Protein AF-0000000085001254 (afdb_homodimer)

pLDDT: mean 94.45, std 10.86, range [23.61, 98.94]

Secondary structure (DSSP, 8-state):
-HHHHHHHHHHSEEEETTSS-HHHHHHHHHHHHHHHHHHHHTT--S--TTT-SSTTEEEE--HHHH-HHHHHHTT-HHHHHHHHHHH-S--EEEEEEEEEE-TT----B-EETTTTTSPSP--S--EEEEEEE-S-B-TTBT--EE-TTGGG--SGGGS-TTHHHH-EE--B-TT-EEEEETT-EEEPPPB--SS--EEEEEEEEE-TTBPPSB-HHHHS-HHHHHHS-HHHHHHTT-SSB-S---S---BHHHHSTTT---S----/-HHHHHHHHHHSEEEETTSS-HHHHHHHHHHHHHHHHHHHHTT--S--TTT-SSTTEEEE--HHHH-HHHHHHTT-HHHHHHHHHHH-S--EEEEEEEEEE-TT----B-EETTTTTSPSP--S--EEEEEEE-S-B-TTBT--EE-TTGGG--SGGGS-TTHHHH-EE--B-TT-EEEEETT-EEEPPPB--SS--EEEEEEEEE-TTBPPSB-HHHHS-HHHHHHS-HHHHHHTT-SSB-S---S---BHHHHSTTT---S----

Nearest PDB structures (foldseek):
  5ybo-assembly1_A  TM=8.445E-01  e=1.678E-18  Penicillium brasilianum
  7cl2-assembly3_F  TM=7.890E-01  e=5.672E-15  Streptomyces kanamyceticus
  7cl2-assembly2_D-2  TM=7.858E-01  e=6.047E-15  Streptomyces kanamyceticus
  6s0r-assembly2_B  TM=7.218E-01  e=1.388E-15  Streptomyces kanamyceticus
  7cl5-assembly2_D-2  TM=7.283E-01  e=3.189E-15  Streptomyces kanamyceticus

Sequence (534 aa):
MEGAKAHLREHGWVKIPSILTKDEAAHALGRLWEAKKTSEASGEETFQPILDPNPSNVRVFYLPELDEYFRDMLTHPTAIELTKSLLGEKFLVSNFSANIARPGSESMALHSDQSIVLPEPWLDVWAVNVIWCLTKVTKENGATLYIPGSNKWTRWQDIPENAPELLVPFEADAGDIIVLDGRLWHTSGSNTTKNEDRAILFAYYSAPYMRPLVNWTAKLPSKLQQTLSPELKELFGLGHIGYVVKGDLTYMAAKYPGKFNGGPASTMEGAKAHLREHGWVKIPSILTKDEAAHALGRLWEAKKTSEASGEETFQPILDPNPSNVRVFYLPELDEYFRDMLTHPTAIELTKSLLGEKFLVSNFSANIARPGSESMALHSDQSIVLPEPWLDVWAVNVIWCLTKVTKENGATLYIPGSNKWTRWQDIPENAPELLVPFEADAGDIIVLDGRLWHTSGSNTTKNEDRAILFAYYSAPYMRPLVNWTAKLPSKLQQTLSPELKELFGLGHIGYVVKGDLTYMAAKYPGKFNGGPAST

InterPro domains:
  IPR008775 Phytanoyl-CoA dioxygenase-like [PF05721] (9-195)
  IPR051961 Fungal Secondary Metabolite Dioxygenase [PTHR37563] (6-219)

Solvent-accessible surface area (backbone atoms only — not comparable to full-atom values): 26829 Å² total; per-residue (Å²): 108,68,66,51,52,51,41,25,70,74,53,21,36,41,77,46,76,60,75,30,50,62,68,53,13,48,51,50,45,54,52,47,56,52,36,41,52,53,41,45,73,73,70,48,72,38,58,50,74,77,59,30,77,45,77,37,30,39,37,40,71,57,36,61,72,64,35,68,70,54,46,54,58,72,65,33,65,70,63,44,52,56,44,33,73,64,48,42,93,53,48,28,51,18,45,39,32,35,45,33,25,24,45,67,12,48,34,22,26,62,42,24,71,37,52,30,44,42,72,72,69,50,88,68,65,49,30,34,34,40,32,40,26,38,26,58,29,34,63,52,28,23,13,45,26,29,34,86,60,32,41,71,42,35,45,79,84,62,60,57,93,63,48,65,74,51,51,42,60,53,64,46,49,37,10,18,33,39,38,33,38,13,44,30,33,29,28,49,27,26,7,75,37,88,83,44,64,21,39,34,32,40,40,29,32,26,27,49,45,42,36,37,45,36,31,43,58,56,62,40,54,69,72,57,61,71,70,48,51,72,67,53,38,55,27,42,56,49,52,39,66,41,48,47,89,46,78,70,60,51,31,36,59,74,70,34,64,90,57,43,61,83,58,80,75,81,125,107,67,66,50,50,51,42,26,71,74,52,21,37,39,74,46,75,60,74,32,50,61,66,52,13,48,50,50,45,56,50,48,57,52,36,41,52,53,41,46,74,73,69,49,74,38,57,51,72,77,58,31,76,46,76,37,31,38,36,41,72,56,36,60,72,64,35,68,72,53,44,54,59,72,65,34,65,68,64,45,51,55,44,31,74,64,48,42,94,52,50,29,51,17,45,38,31,34,45,31,26,25,46,67,12,48,33,23,26,62,40,22,72,37,52,31,43,43,73,71,69,50,87,68,64,50,31,33,35,40,33,41,26,37,26,59,29,32,63,53,28,24,14,45,25,29,35,86,61,33,42,73,42,33,45,78,85,62,61,58,92,62,48,65,75,51,50,42,60,54,64,46,49,37,10,18,34,39,39,32,39,14,43,30,33,29,26,50,27,27,7,74,37,87,82,43,63,20,39,34,34,40,40,29,33,28,27,51,44,42,37,36,45,36,31,42,59,57,63,40,53,68,73,57,61,71,70,49,52,73,68,54,38,53,27,43,56,48,54,38,66,41,47,50,88,45,76,72,59,53,32,35,58,73,70,32,65,90,58,44,59,83,60,80,75,83,125

Foldseek 3Di:
DVVQLVCCVQWQKGKDAQLDPLVRLQVVVVLVVVLLVVCVVVPHAQDDVLFWVDPQKGKRWDVVQRDVVQLVVLVSPVLQVSVCSFQNDAWAFQTKMKIKRHAFTAKGDWDFLQVVQHPFQPCGQFKKKKKAWSAWADLQAKFKWWATPQLRRRHPVSQDPCNVVRIDGDGGHHNMMMMGRRRTIIMIHHHNDDGDMTMMMIGMMGHQVGRGNDQCLVVHDPVSLVPDDPVNCSRNVNDPDGDDDDDDPDDPCRVPPPPPPVDPPPD/DVVQLVCCVQWQKGKDAQLDPLVRLQVVVVLVVVLLVVCVVVPHAQDDVLFWVDPQKGKRWDVVQRDVVQLVVLVSPVLQVSVCSFQNDAWAFQTKMKIKRHAFTAKGDWDFQQVVQDPFQPCGFFKKKKKAWSAWADLQAKFKWWATPQLRRRHPVSQDPVNVVRIDGDGGHHNMMMMGGRRTIIMIHHHNDDGDMTMMMIGMMGHQPGRGNDQCLVVHDPVSLVPDDPVNCSRNVNDPDGDDDDDDPDDPCRVPPPPPPVDPDDD

Structure (mmCIF, N/CA/C/O backbone):
data_AF-0000000085001254-model_v1
#
loop_
_entity.id
_entity.type
_entity.pdbx_description
1 polymer 'Phytanoyl-CoA dioxygenase family protein'
#
loop_
_atom_site.group_PDB
_atom_site.id
_atom_site.type_symbol
_atom_site.label_atom_id
_atom_site.label_alt_id
_atom_site.label_comp_id
_atom_site.label_asym_id
_atom_site.label_entity_id
_atom_site.label_seq_id
_atom_site.pdbx_PDB_ins_code
_atom_site.Cartn_x
_atom_site.Cartn_y
_atom_site.Cartn_z
_atom_site.occupancy
_atom_site.B_iso_or_equiv
_atom_site.auth_seq_id
_atom_site.auth_comp_id
_atom_site.auth_asym_id
_atom_site.auth_atom_id
_atom_site.pdbx_PDB_model_num
ATOM 1 N N . MET A 1 1 ? 1.257 28.641 -10.977 1 94.5 1 MET A N 1
ATOM 2 C CA . MET A 1 1 ? 1.181 27.219 -10.641 1 94.5 1 MET A CA 1
ATOM 3 C C . MET A 1 1 ? 2.494 26.516 -10.961 1 94.5 1 MET A C 1
ATOM 5 O O . MET A 1 1 ? 2.986 25.719 -10.164 1 94.5 1 MET A O 1
ATOM 9 N N . GLU A 1 2 ? 3.17 26.812 -12.016 1 96.5 2 GLU A N 1
ATOM 10 C CA . GLU A 1 2 ? 4.434 26.172 -12.367 1 96.5 2 GLU A CA 1
ATOM 11 C C . GLU A 1 2 ? 5.52 26.516 -11.352 1 96.5 2 GLU A C 1
ATOM 13 O O . GLU A 1 2 ? 6.324 25.656 -10.984 1 96.5 2 GLU A O 1
ATOM 18 N N . GLY A 1 3 ? 5.559 27.734 -10.906 1 97.88 3 GLY A N 1
ATOM 19 C CA . GLY A 1 3 ? 6.484 28.125 -9.859 1 97.88 3 GLY A CA 1
ATOM 20 C C . GLY A 1 3 ? 6.242 27.391 -8.547 1 97.88 3 GLY A C 1
ATOM 21 O O . GLY A 1 3 ? 7.191 26.969 -7.883 1 97.88 3 GLY A O 1
ATOM 22 N N . ALA A 1 4 ? 4.996 27.25 -8.203 1 98.38 4 ALA A N 1
ATOM 23 C CA . ALA A 1 4 ? 4.613 26.516 -6.996 1 98.38 4 ALA A CA 1
ATOM 24 C C . ALA A 1 4 ? 5.062 25.062 -7.078 1 98.38 4 ALA A C 1
ATOM 26 O O . ALA A 1 4 ? 5.633 24.531 -6.121 1 98.38 4 ALA A O 1
ATOM 27 N N . LYS A 1 5 ? 4.832 24.453 -8.227 1 98.62 5 LYS A N 1
ATOM 28 C CA . LYS A 1 5 ? 5.242 23.062 -8.43 1 98.62 5 LYS A CA 1
ATOM 29 C C . LYS A 1 5 ? 6.758 22.922 -8.336 1 98.62 5 LYS A C 1
ATOM 31 O O . LYS A 1 5 ? 7.258 21.953 -7.746 1 98.62 5 LYS A O 1
ATOM 36 N N . ALA A 1 6 ? 7.465 23.828 -8.914 1 98.5 6 ALA A N 1
ATOM 37 C CA . ALA A 1 6 ? 8.922 23.797 -8.875 1 98.5 6 ALA A CA 1
ATOM 38 C C . ALA A 1 6 ? 9.438 23.938 -7.441 1 98.5 6 ALA A C 1
ATOM 40 O O . ALA A 1 6 ? 10.367 23.219 -7.039 1 98.5 6 ALA A O 1
ATOM 41 N N . HIS A 1 7 ? 8.836 24.891 -6.691 1 98.69 7 HIS A N 1
ATOM 42 C CA . HIS A 1 7 ? 9.211 25.062 -5.293 1 98.69 7 HIS A CA 1
ATOM 43 C C . HIS A 1 7 ? 8.938 23.797 -4.488 1 98.69 7 HIS A C 1
ATOM 45 O O . HIS A 1 7 ? 9.773 23.391 -3.678 1 98.69 7 HIS A O 1
ATOM 51 N N . LEU A 1 8 ? 7.812 23.219 -4.699 1 98.81 8 LEU A N 1
ATOM 52 C CA . LEU A 1 8 ? 7.414 21.984 -4.031 1 98.81 8 LEU A CA 1
ATOM 53 C C . LEU A 1 8 ? 8.414 20.859 -4.32 1 98.81 8 LEU A C 1
ATOM 55 O O . LEU A 1 8 ? 8.852 20.172 -3.402 1 98.81 8 LEU A O 1
ATOM 59 N N . ARG A 1 9 ? 8.812 20.703 -5.523 1 98.12 9 ARG A N 1
ATOM 60 C CA . ARG A 1 9 ? 9.758 19.672 -5.914 1 98.12 9 ARG A CA 1
ATOM 61 C C . ARG A 1 9 ? 11.125 19.906 -5.289 1 98.12 9 ARG A C 1
ATOM 63 O O . ARG A 1 9 ? 11.773 18.969 -4.812 1 98.12 9 ARG A O 1
ATOM 70 N N . GLU A 1 10 ? 11.531 21.125 -5.258 1 98.31 10 GLU A N 1
ATOM 71 C CA . GLU A 1 10 ? 12.875 21.469 -4.812 1 98.31 10 GLU A CA 1
ATOM 72 C C . GLU A 1 10 ? 12.977 21.453 -3.289 1 98.31 10 GLU A C 1
ATOM 74 O O . GLU A 1 10 ? 13.938 20.922 -2.729 1 98.31 10 GLU A O 1
ATOM 79 N N . HIS A 1 11 ? 11.961 21.969 -2.596 1 98.62 11 HIS A N 1
ATOM 80 C CA . HIS A 1 11 ? 12.094 22.234 -1.169 1 98.62 11 HIS A CA 1
ATOM 81 C C . HIS A 1 11 ? 11.234 21.281 -0.34 1 98.62 11 HIS A C 1
ATOM 83 O O . HIS A 1 11 ? 11.344 21.266 0.888 1 98.62 11 HIS A O 1
ATOM 89 N N . GLY A 1 12 ? 10.352 20.562 -0.997 1 98.81 12 GLY A N 1
ATOM 90 C CA . GLY A 1 12 ? 9.516 19.594 -0.305 1 98.81 12 GLY A CA 1
ATOM 91 C C . GLY A 1 12 ? 8.242 20.188 0.248 1 98.81 12 GLY A C 1
ATOM 92 O O . GLY A 1 12 ? 7.504 19.531 0.984 1 98.81 12 GLY A O 1
ATOM 93 N N . TRP A 1 13 ? 7.988 21.5 -0.03 1 98.88 13 TRP A N 1
ATOM 94 C CA . TRP A 1 13 ? 6.758 22.141 0.419 1 98.88 13 TRP A CA 1
ATOM 95 C C . TRP A 1 13 ? 6.457 23.391 -0.412 1 98.88 13 TRP A C 1
ATOM 97 O O . TRP A 1 13 ? 7.336 23.906 -1.1 1 98.88 13 TRP A O 1
ATOM 107 N N . VAL A 1 14 ? 5.152 23.781 -0.385 1 98.88 14 VAL A N 1
ATOM 108 C CA . VAL A 1 14 ? 4.742 25.047 -0.978 1 98.88 14 VAL A CA 1
ATOM 109 C C . VAL A 1 14 ? 3.496 25.578 -0.269 1 98.88 14 VAL A C 1
ATOM 111 O O . VAL A 1 14 ? 2.639 24.797 0.15 1 98.88 14 VAL A O 1
ATOM 114 N N . LYS A 1 15 ? 3.418 26.844 -0.069 1 98.81 15 LYS A N 1
ATOM 115 C CA . LYS A 1 15 ? 2.23 27.516 0.46 1 98.81 15 LYS A CA 1
ATOM 116 C C . LYS A 1 15 ? 1.461 28.234 -0.646 1 98.81 15 LYS A C 1
ATOM 118 O O . LYS A 1 15 ? 2.053 28.938 -1.46 1 98.81 15 LYS A O 1
ATOM 123 N N . ILE A 1 16 ? 0.226 27.953 -0.733 1 98.75 16 ILE A N 1
ATOM 124 C CA . ILE A 1 16 ? -0.673 28.672 -1.63 1 98.75 16 ILE A CA 1
ATOM 125 C C . ILE A 1 16 ? -1.641 29.531 -0.815 1 98.75 16 ILE A C 1
ATOM 127 O O . ILE A 1 16 ? -2.465 29 -0.064 1 98.75 16 ILE A O 1
ATOM 131 N N . PRO A 1 17 ? -1.594 30.844 -0.957 1 98.06 17 PRO A N 1
ATOM 132 C CA . PRO A 1 17 ? -2.434 31.719 -0.126 1 98.06 17 PRO A CA 1
ATOM 133 C C . PRO A 1 17 ? -3.881 31.781 -0.61 1 98.06 17 PRO A C 1
ATOM 135 O O . PRO A 1 17 ? -4.141 31.641 -1.809 1 98.06 17 PRO A O 1
ATOM 138 N N . SER A 1 18 ? -4.785 31.906 0.333 1 97.69 18 SER A N 1
ATOM 139 C CA . SER A 1 18 ? -6.168 32.344 0.136 1 97.69 18 SER A CA 1
ATOM 140 C C . SER A 1 18 ? -6.906 31.406 -0.814 1 97.69 18 SER A C 1
ATOM 142 O O . SER A 1 18 ? -7.633 31.859 -1.702 1 97.69 18 SER A O 1
ATOM 144 N N . ILE A 1 19 ? -6.617 30.125 -0.684 1 97.81 19 ILE A N 1
ATOM 145 C CA . ILE A 1 19 ? -7.402 29.125 -1.411 1 97.81 19 ILE A CA 1
ATOM 146 C C . ILE A 1 19 ? -8.852 29.156 -0.919 1 97.81 19 ILE A C 1
ATOM 148 O O . ILE A 1 19 ? -9.781 29 -1.709 1 97.81 19 ILE A O 1
ATOM 152 N N . LEU A 1 20 ? -9.023 29.25 0.381 1 98 20 LEU A N 1
ATOM 153 C CA . LEU A 1 20 ? -10.297 29.594 0.996 1 98 20 LEU A CA 1
ATOM 154 C C . LEU A 1 20 ? -10.328 31.078 1.393 1 98 20 LEU A C 1
ATOM 156 O O . LEU A 1 20 ? -9.32 31.625 1.831 1 98 20 LEU A O 1
ATOM 160 N N . THR A 1 21 ? -11.508 31.656 1.229 1 98 21 THR A N 1
ATOM 161 C CA . THR A 1 21 ? -11.672 32.969 1.846 1 98 21 THR A CA 1
ATOM 162 C C . THR A 1 21 ? -11.695 32.844 3.367 1 98 21 THR A C 1
ATOM 164 O O . THR A 1 21 ? -11.852 31.75 3.91 1 98 21 THR A O 1
ATOM 167 N N . LYS A 1 22 ? -11.562 34.031 3.996 1 97.38 22 LYS A N 1
ATOM 168 C CA . LYS A 1 22 ? -11.633 34.031 5.453 1 97.38 22 LYS A CA 1
ATOM 169 C C . LYS A 1 22 ? -12.984 33.5 5.938 1 97.38 22 LYS A C 1
ATOM 171 O O . LYS A 1 22 ? -13.055 32.781 6.93 1 97.38 22 LYS A O 1
ATOM 176 N N . ASP A 1 23 ? -14.008 33.844 5.234 1 98.19 23 ASP A N 1
ATOM 177 C CA . ASP A 1 23 ? -15.344 33.375 5.59 1 98.19 23 ASP A CA 1
ATOM 178 C C . ASP A 1 23 ? -15.469 31.875 5.395 1 98.19 23 ASP A C 1
ATOM 180 O O . ASP A 1 23 ? -16.062 31.172 6.227 1 98.19 23 ASP A O 1
ATOM 184 N N . GLU A 1 24 ? -14.93 31.391 4.324 1 98.31 24 GLU A N 1
ATOM 185 C CA . GLU A 1 24 ? -14.961 29.953 4.059 1 98.31 24 GLU A CA 1
ATOM 186 C C . GLU A 1 24 ? -14.156 29.188 5.105 1 98.31 24 GLU A C 1
ATOM 188 O O . GLU A 1 24 ? -14.562 28.109 5.527 1 98.31 24 GLU A O 1
ATOM 193 N N . ALA A 1 25 ? -13.031 29.734 5.492 1 98.75 25 ALA A N 1
ATOM 194 C CA . ALA A 1 25 ? -12.227 29.109 6.539 1 98.75 25 ALA A CA 1
ATOM 195 C C . ALA A 1 25 ? -12.984 29.047 7.859 1 98.75 25 ALA A C 1
ATOM 197 O O . ALA A 1 25 ? -12.992 28.031 8.547 1 98.75 25 ALA A O 1
ATOM 198 N N . ALA A 1 26 ? -13.633 30.141 8.172 1 98.62 26 ALA A N 1
ATOM 199 C CA . ALA A 1 26 ? -14.438 30.188 9.398 1 98.62 26 ALA A CA 1
ATOM 200 C C . ALA A 1 26 ? -15.586 29.188 9.336 1 98.62 26 ALA A C 1
ATOM 202 O O . ALA A 1 26 ? -15.898 28.531 10.336 1 98.62 26 ALA A O 1
ATOM 203 N N . HIS A 1 27 ? -16.172 29.109 8.195 1 98.69 27 HIS A N 1
ATOM 204 C CA . HIS A 1 27 ? -17.25 28.141 8 1 98.69 27 HIS A CA 1
ATOM 205 C C . HIS A 1 27 ? -16.75 26.719 8.18 1 98.69 27 HIS A C 1
ATOM 207 O O . HIS A 1 27 ? -17.391 25.922 8.875 1 98.69 27 HIS A O 1
ATOM 213 N N . ALA A 1 28 ? -15.641 26.391 7.602 1 98.81 28 ALA A N 1
ATOM 214 C CA . ALA A 1 28 ? -15.031 25.078 7.738 1 98.81 28 ALA A CA 1
ATOM 215 C C . ALA A 1 28 ? -14.719 24.766 9.203 1 98.81 28 ALA A C 1
ATOM 217 O O . ALA A 1 28 ? -14.906 23.641 9.656 1 98.81 28 ALA A O 1
ATOM 218 N N . LEU A 1 29 ? -14.234 25.797 9.883 1 98.88 29 LEU A N 1
ATOM 219 C CA . LEU A 1 29 ? -13.93 25.625 11.297 1 98.88 29 LEU A CA 1
ATOM 220 C C . LEU A 1 29 ? -15.195 25.281 12.086 1 98.88 29 LEU A C 1
ATOM 222 O O . LEU A 1 29 ? -15.164 24.406 12.953 1 98.88 29 LEU A O 1
ATOM 226 N N . GLY A 1 30 ? -16.281 25.984 11.805 1 98.75 30 GLY A N 1
ATOM 227 C CA . GLY A 1 30 ? -17.547 25.641 12.43 1 98.75 30 GLY A CA 1
ATOM 228 C C . GLY A 1 30 ? -17.969 24.203 12.156 1 98.75 30 GLY A C 1
ATOM 229 O O . GLY A 1 30 ? -18.375 23.484 13.078 1 98.75 30 GLY A O 1
ATOM 230 N N . ARG A 1 31 ? -17.828 23.75 10.977 1 98.75 31 ARG A N 1
ATOM 231 C CA . ARG A 1 31 ? -18.156 22.391 10.594 1 98.75 31 ARG A CA 1
ATOM 232 C C . ARG A 1 31 ? -17.25 21.391 11.289 1 98.75 31 ARG A C 1
ATOM 234 O O . ARG A 1 31 ? -17.688 20.297 11.656 1 98.75 31 ARG A O 1
ATOM 241 N N . LEU A 1 32 ? -16 21.781 11.469 1 98.81 32 LEU A N 1
ATOM 242 C CA . LEU A 1 32 ? -15.055 20.906 12.156 1 98.81 32 LEU A CA 1
ATOM 243 C C . LEU A 1 32 ? -15.477 20.672 13.602 1 98.81 32 LEU A C 1
ATOM 245 O O . LEU A 1 32 ? -15.43 19.547 14.094 1 98.81 32 LEU A O 1
ATOM 249 N N . TRP A 1 33 ? -15.883 21.719 14.266 1 98.56 33 TRP A N 1
ATOM 250 C CA . TRP A 1 33 ? -16.328 21.562 15.648 1 98.56 33 TRP A CA 1
ATOM 251 C C . TRP A 1 33 ? -17.562 20.672 15.727 1 98.56 33 TRP A C 1
ATOM 253 O O . TRP A 1 33 ? -17.703 19.875 16.656 1 98.56 33 TRP A O 1
ATOM 263 N N . GLU A 1 34 ? -18.453 20.797 14.781 1 98.62 34 GLU A N 1
ATOM 264 C CA . GLU A 1 34 ? -19.609 19.906 14.719 1 98.62 34 GLU A CA 1
ATOM 265 C C . GLU A 1 34 ? -19.172 18.469 14.453 1 98.62 34 GLU A C 1
ATOM 267 O O . GLU A 1 34 ? -19.719 17.531 15.039 1 98.62 34 GLU A O 1
ATOM 272 N N . ALA A 1 35 ? -18.219 18.297 13.57 1 98.56 35 ALA A N 1
ATOM 273 C CA . ALA A 1 35 ? -17.672 16.969 13.273 1 98.56 35 ALA A CA 1
ATOM 274 C C . ALA A 1 35 ? -17.062 16.328 14.516 1 98.56 35 ALA A C 1
ATOM 276 O O . ALA A 1 35 ? -17.219 15.133 14.742 1 98.56 35 ALA A O 1
ATOM 277 N N . LYS A 1 36 ? -16.391 17.172 15.281 1 98.38 36 LYS A N 1
ATOM 278 C CA . LYS A 1 36 ? -15.82 16.672 16.531 1 98.38 36 LYS A CA 1
ATOM 279 C C . LYS A 1 36 ? -16.906 16.094 17.438 1 98.38 36 LYS A C 1
ATOM 281 O O . LYS A 1 36 ? -16.734 15.008 17.984 1 98.38 36 LYS A O 1
ATOM 286 N N . LYS A 1 37 ? -17.969 16.797 17.562 1 98.12 37 LYS A N 1
ATOM 287 C CA . LYS A 1 37 ? -19.062 16.344 18.406 1 98.12 37 LYS A CA 1
ATOM 288 C C . LYS A 1 37 ? -19.625 15.016 17.906 1 98.12 37 LYS A C 1
ATOM 290 O O . LYS A 1 37 ? -19.859 14.094 18.688 1 98.12 37 LYS A O 1
ATOM 295 N N . THR A 1 38 ? -19.781 14.953 16.656 1 97.75 38 THR A N 1
ATOM 296 C CA . THR A 1 38 ? -20.297 13.734 16.047 1 97.75 38 THR A CA 1
ATOM 297 C C . THR A 1 38 ? -19.344 12.57 16.25 1 97.75 38 THR A C 1
ATOM 299 O O . THR A 1 38 ? -19.766 11.461 16.594 1 97.75 38 THR A O 1
ATOM 302 N N . SER A 1 39 ? -18.094 12.82 16.016 1 97.25 39 SER A N 1
ATOM 303 C CA . SER A 1 39 ? -17.047 11.812 16.203 1 97.25 39 SER A CA 1
ATOM 304 C C . SER A 1 39 ? -17.062 11.281 17.641 1 97.25 39 SER A C 1
ATOM 306 O O . SER A 1 39 ? -17.094 10.07 17.844 1 97.25 39 SER A O 1
ATOM 308 N N . GLU A 1 40 ? -17.094 12.164 18.594 1 96.56 40 GLU A N 1
ATOM 309 C CA . GLU A 1 40 ? -17.109 11.781 20 1 96.56 40 GLU A CA 1
ATOM 310 C C . GLU A 1 40 ? -18.375 11.008 20.359 1 96.56 40 GLU A C 1
ATOM 312 O O . GLU A 1 40 ? -18.312 10.047 21.125 1 96.56 40 GLU A O 1
ATOM 317 N N . ALA A 1 41 ? -19.438 11.383 19.781 1 96.81 41 ALA A N 1
ATOM 318 C CA . ALA A 1 41 ? -20.719 10.711 20.031 1 96.81 41 ALA A CA 1
ATOM 319 C C . ALA A 1 41 ? -20.688 9.281 19.516 1 96.81 41 ALA A C 1
ATOM 321 O O . ALA A 1 41 ? -21.375 8.406 20.031 1 96.81 41 ALA A O 1
ATOM 322 N N . SER A 1 42 ? -19.875 9.023 18.531 1 94.5 42 SER A N 1
ATOM 323 C CA . SER A 1 42 ? -19.781 7.691 17.938 1 94.5 42 SER A CA 1
ATOM 324 C C . SER A 1 42 ? -18.75 6.836 18.656 1 94.5 42 SER A C 1
ATOM 326 O O . SER A 1 42 ? -18.5 5.691 18.281 1 94.5 42 SER A O 1
ATOM 328 N N . GLY A 1 43 ? -18.016 7.438 19.641 1 94.19 43 GLY A N 1
ATOM 329 C CA . GLY A 1 43 ? -17.094 6.676 20.469 1 94.19 43 GLY A CA 1
ATOM 330 C C . GLY A 1 43 ? -15.641 6.867 20.078 1 94.19 43 GLY A C 1
ATOM 331 O O . GLY A 1 43 ? -14.758 6.215 20.625 1 94.19 43 GLY A O 1
ATOM 332 N N . GLU A 1 44 ? -15.406 7.734 19.109 1 93.62 44 GLU A N 1
ATOM 333 C CA . GLU A 1 44 ? -14.031 8.016 18.703 1 93.62 44 GLU A CA 1
ATOM 334 C C . GLU A 1 44 ? -13.352 8.961 19.688 1 93.62 44 GLU A C 1
ATOM 336 O O . GLU A 1 44 ? -13.961 9.922 20.156 1 93.62 44 GLU A O 1
ATOM 341 N N . GLU A 1 45 ? -12.109 8.672 19.969 1 92.62 45 GLU A N 1
ATOM 342 C CA . GLU A 1 45 ? -11.344 9.555 20.844 1 92.62 45 GLU A CA 1
ATOM 343 C C . GLU A 1 45 ? -10.695 10.688 20.047 1 92.62 45 GLU A C 1
ATOM 345 O O . GLU A 1 45 ? -10.219 10.477 18.922 1 92.62 45 GLU A O 1
ATOM 350 N N . THR A 1 46 ? -10.664 11.805 20.656 1 94.44 46 THR A N 1
ATOM 351 C CA . THR A 1 46 ? -10.078 12.961 19.984 1 94.44 46 THR A CA 1
ATOM 352 C C . THR A 1 46 ? -8.727 13.312 20.594 1 94.44 46 THR A C 1
ATOM 354 O O . THR A 1 46 ? -8.055 14.242 20.141 1 94.44 46 THR A O 1
ATOM 357 N N . PHE A 1 47 ? -8.352 12.656 21.656 1 93.38 47 PHE A N 1
ATOM 358 C CA . PHE A 1 47 ? -6.992 12.672 22.188 1 93.38 47 PHE A CA 1
ATOM 359 C C . PHE A 1 47 ? -6.277 11.359 21.906 1 93.38 47 PHE A C 1
ATOM 361 O O . PHE A 1 47 ? -6.793 10.281 22.219 1 93.38 47 PHE A O 1
ATOM 368 N N . GLN A 1 48 ? -5.07 11.438 21.312 1 91.19 48 GLN A N 1
ATOM 369 C CA . GLN A 1 48 ? -4.277 10.266 20.969 1 91.19 48 GLN A CA 1
ATOM 370 C C . GLN A 1 48 ? -2.93 10.281 21.688 1 91.19 48 GLN A C 1
ATOM 372 O O . GLN A 1 48 ? -1.955 10.836 21.188 1 91.19 48 GLN A O 1
ATOM 377 N N . PRO A 1 49 ? -2.771 9.539 22.734 1 89.19 49 PRO A N 1
ATOM 378 C CA . PRO A 1 49 ? -1.552 9.617 23.547 1 89.19 49 PRO A CA 1
ATOM 379 C C . PRO A 1 49 ? -0.304 9.195 22.766 1 89.19 49 PRO A C 1
ATOM 381 O O . PRO A 1 49 ? 0.805 9.625 23.094 1 89.19 49 PRO A O 1
ATOM 384 N N . ILE A 1 50 ? -0.417 8.43 21.781 1 85.5 50 ILE A N 1
ATOM 385 C CA . ILE A 1 50 ? 0.729 7.98 21 1 85.5 50 ILE A CA 1
ATOM 386 C C . ILE A 1 50 ? 1.26 9.133 20.141 1 85.5 50 ILE A C 1
ATOM 388 O O . ILE A 1 50 ? 2.453 9.188 19.844 1 85.5 50 ILE A O 1
ATOM 392 N N . LEU A 1 51 ? 0.386 10.055 19.828 1 87.94 51 LEU A N 1
ATOM 393 C CA . LEU A 1 51 ? 0.749 11.148 18.938 1 87.94 51 LEU A CA 1
ATOM 394 C C . LEU A 1 51 ? 0.9 12.453 19.703 1 87.94 51 LEU A C 1
ATOM 396 O O . LEU A 1 51 ? 1.678 13.328 19.312 1 87.94 51 LEU A O 1
ATOM 400 N N . ASP A 1 52 ? 0.099 12.539 20.719 1 91.94 52 ASP A N 1
ATOM 401 C CA . ASP A 1 52 ? -0.029 13.812 21.422 1 91.94 52 ASP A CA 1
ATOM 402 C C . ASP A 1 52 ? 0.491 13.719 22.844 1 91.94 52 ASP A C 1
ATOM 404 O O . ASP A 1 52 ? -0.007 12.914 23.641 1 91.94 52 ASP A O 1
ATOM 408 N N . PRO A 1 53 ? 1.36 14.578 23.25 1 90.94 53 PRO A N 1
ATOM 409 C CA . PRO A 1 53 ? 1.936 14.523 24.594 1 90.94 53 PRO A CA 1
ATOM 410 C C . PRO A 1 53 ? 0.921 14.867 25.688 1 90.94 53 PRO A C 1
ATOM 412 O O . PRO A 1 53 ? 1.101 14.492 26.844 1 90.94 53 PRO A O 1
ATOM 415 N N . ASN A 1 54 ? -0.084 15.648 25.344 1 91.88 54 ASN A N 1
ATOM 416 C CA . ASN A 1 54 ? -1.103 16.031 26.328 1 91.88 54 ASN A CA 1
ATOM 417 C C . ASN A 1 54 ? -2.457 16.25 25.656 1 91.88 54 ASN A C 1
ATOM 419 O O . ASN A 1 54 ? -2.549 16.312 24.438 1 91.88 54 ASN A O 1
ATOM 423 N N . PRO A 1 55 ? -3.512 16.422 26.469 1 94.06 55 PRO A N 1
ATOM 424 C CA . PRO A 1 55 ? -4.863 16.453 25.906 1 94.06 55 PRO A CA 1
ATOM 425 C C . PRO A 1 55 ? -5.23 17.812 25.328 1 94.06 55 PRO A C 1
ATOM 427 O O . PRO A 1 55 ? -6.352 18.016 24.844 1 94.06 55 PRO A O 1
ATOM 430 N N . SER A 1 56 ? -4.344 18.75 25.344 1 96.12 56 SER A N 1
ATOM 431 C CA . SER A 1 56 ? -4.613 20.062 24.766 1 96.12 56 SER A CA 1
ATOM 432 C C . SER A 1 56 ? -4.688 19.984 23.234 1 96.12 56 SER A C 1
ATOM 434 O O . SER A 1 56 ? -5.238 20.891 22.594 1 96.12 56 SER A O 1
ATOM 436 N N . ASN A 1 57 ? -4.145 18.984 22.719 1 96.44 57 ASN A N 1
ATOM 437 C CA . ASN A 1 57 ? -4.309 18.734 21.281 1 96.44 57 ASN A CA 1
ATOM 438 C C . ASN A 1 57 ? -5.555 17.906 21 1 96.44 57 ASN A C 1
ATOM 440 O O . ASN A 1 57 ? -5.812 16.906 21.656 1 96.44 57 ASN A O 1
ATOM 444 N N . VAL A 1 58 ? -6.289 18.375 20.047 1 96.94 58 VAL A N 1
ATOM 445 C CA . VAL A 1 58 ? -7.52 17.703 19.656 1 96.94 58 VAL A CA 1
ATOM 446 C C . VAL A 1 58 ? -7.387 17.203 18.219 1 96.94 58 VAL A C 1
ATOM 448 O O . VAL A 1 58 ? -7.02 17.969 17.312 1 96.94 58 VAL A O 1
ATOM 451 N N . ARG A 1 59 ? -7.672 15.938 18.047 1 97.69 59 ARG A N 1
ATOM 452 C CA . ARG A 1 59 ? -7.684 15.367 16.703 1 97.69 59 ARG A CA 1
ATOM 453 C C . ARG A 1 59 ? -9.078 14.859 16.344 1 97.69 59 ARG A C 1
ATOM 455 O O . ARG A 1 59 ? -9.766 14.266 17.172 1 97.69 59 ARG A O 1
ATOM 462 N N . VAL A 1 60 ? -9.531 15.141 15.18 1 98.31 60 VAL A N 1
ATOM 463 C CA . VAL A 1 60 ? -10.75 14.578 14.609 1 98.31 60 VAL A CA 1
ATOM 464 C C . VAL A 1 60 ? -10.406 13.742 13.383 1 98.31 60 VAL A C 1
ATOM 466 O O . VAL A 1 60 ? -10 14.273 12.352 1 98.31 60 VAL A O 1
ATOM 469 N N . PHE A 1 61 ? -10.609 12.469 13.492 1 97.38 61 PHE A N 1
ATOM 470 C CA . PHE A 1 61 ? -10.258 11.539 12.422 1 97.38 61 PHE A CA 1
ATOM 471 C C . PHE A 1 61 ? -11.461 11.258 11.531 1 97.38 61 PHE A C 1
ATOM 473 O O . PHE A 1 61 ? -12.602 11.555 11.898 1 97.38 61 PHE A O 1
ATOM 480 N N . TYR A 1 62 ? -11.195 10.781 10.32 1 98.31 62 TYR A N 1
ATOM 481 C CA . TYR A 1 62 ? -12.188 10.258 9.391 1 98.31 62 TYR A CA 1
ATOM 482 C C . TYR A 1 62 ? -13.18 11.344 8.977 1 98.31 62 TYR A C 1
ATOM 484 O O . TYR A 1 62 ? -14.391 11.109 8.977 1 98.31 62 TYR A O 1
ATOM 492 N N . LEU A 1 63 ? -12.656 12.5 8.703 1 98.75 63 LEU A N 1
ATOM 493 C CA . LEU A 1 63 ? -13.477 13.648 8.344 1 98.75 63 LEU A CA 1
ATOM 494 C C . LEU A 1 63 ? -14.414 13.312 7.184 1 98.75 63 LEU A C 1
ATOM 496 O O . LEU A 1 63 ? -15.562 13.75 7.16 1 98.75 63 LEU A O 1
ATOM 500 N N . PRO A 1 64 ? -14.016 12.461 6.184 1 98.62 64 PRO A N 1
ATOM 501 C CA . PRO A 1 64 ? -14.914 12.125 5.074 1 98.62 64 PRO A CA 1
ATOM 502 C C . PRO A 1 64 ? -16.203 11.445 5.543 1 98.62 64 PRO A C 1
ATOM 504 O O . PRO A 1 64 ? -17.234 11.57 4.891 1 98.62 64 PRO A O 1
ATOM 507 N N . GLU A 1 65 ? -16.109 10.719 6.59 1 98.31 65 GLU A N 1
ATOM 508 C CA . GLU A 1 65 ? -17.281 10.062 7.145 1 98.31 65 GLU A CA 1
ATOM 509 C C . GLU A 1 65 ? -18.234 11.062 7.797 1 98.31 65 GLU A C 1
ATOM 511 O O . GLU A 1 65 ? -19.438 10.867 7.801 1 98.31 65 GLU A O 1
ATOM 516 N N . LEU A 1 66 ? -17.766 12.133 8.281 1 98.25 66 LEU A N 1
ATOM 517 C CA . LEU A 1 66 ? -18.469 12.984 9.234 1 98.25 66 LEU A CA 1
ATOM 518 C C . LEU A 1 66 ? -19.219 14.094 8.508 1 98.25 66 LEU A C 1
ATOM 520 O O . LEU A 1 66 ? -20.25 14.578 9 1 98.25 66 LEU A O 1
ATOM 524 N N . ASP A 1 67 ? -18.641 14.516 7.352 1 98.06 67 ASP A N 1
ATOM 525 C CA . ASP A 1 67 ? -19.25 15.688 6.719 1 98.06 67 ASP A CA 1
ATOM 526 C C . ASP A 1 67 ? -18.891 15.75 5.234 1 98.06 67 ASP A C 1
ATOM 528 O O . ASP A 1 67 ? -17.734 15.57 4.855 1 98.06 67 ASP A O 1
ATOM 532 N N . GLU A 1 68 ? -19.859 16.016 4.336 1 97.81 68 GLU A N 1
ATOM 533 C CA . GLU A 1 68 ? -19.688 16.141 2.889 1 97.81 68 GLU A CA 1
ATOM 534 C C . GLU A 1 68 ? -18.781 17.297 2.535 1 97.81 68 GLU A C 1
ATOM 536 O O . GLU A 1 68 ? -18.031 17.234 1.551 1 97.81 68 GLU A O 1
ATOM 541 N N . TYR A 1 69 ? -18.797 18.328 3.346 1 98.06 69 TYR A N 1
ATOM 542 C CA . TYR A 1 69 ? -17.938 19.484 3.105 1 98.06 69 TYR A CA 1
ATOM 543 C C . TYR A 1 69 ? -16.469 19.078 3.008 1 98.06 69 TYR A C 1
ATOM 545 O O . TYR A 1 69 ? -15.758 19.531 2.113 1 98.06 69 TYR A O 1
ATOM 553 N N . PHE A 1 70 ? -16.047 18.203 3.893 1 98.62 70 PHE A N 1
ATOM 554 C CA . PHE A 1 70 ? -14.664 17.766 3.914 1 98.62 70 PHE A CA 1
ATOM 555 C C . PHE A 1 70 ? -14.367 16.844 2.742 1 98.62 70 PHE A C 1
ATOM 557 O O . PHE A 1 70 ? -13.266 16.844 2.191 1 98.62 70 PHE A O 1
ATOM 564 N N . ARG A 1 71 ? -15.305 16.016 2.307 1 98.44 71 ARG A N 1
ATOM 565 C CA . ARG A 1 71 ? -15.117 15.203 1.11 1 98.44 71 ARG A CA 1
ATOM 566 C C . ARG A 1 71 ? -14.852 16.078 -0.111 1 98.44 71 ARG A C 1
ATOM 568 O O . ARG A 1 71 ? -13.984 15.766 -0.927 1 98.44 71 ARG A O 1
ATOM 575 N N . ASP A 1 72 ? -15.555 17.156 -0.186 1 96.94 72 ASP A N 1
ATOM 576 C CA . ASP A 1 72 ? -15.398 18.062 -1.323 1 96.94 72 ASP A CA 1
ATOM 577 C C . ASP A 1 72 ? -13.992 18.672 -1.355 1 96.94 72 ASP A C 1
ATOM 579 O O . ASP A 1 72 ? -13.438 18.906 -2.432 1 96.94 72 ASP A O 1
ATOM 583 N N . MET A 1 73 ? -13.422 18.891 -0.208 1 98.19 73 MET A N 1
ATOM 584 C CA . MET A 1 73 ? -12.086 19.484 -0.119 1 98.19 73 MET A CA 1
ATOM 585 C C . MET A 1 73 ? -11.039 18.547 -0.71 1 98.19 73 MET A C 1
ATOM 587 O O . MET A 1 73 ? -10.016 19 -1.233 1 98.19 73 MET A O 1
ATOM 591 N N . LEU A 1 74 ? -11.32 17.266 -0.706 1 98.69 74 LEU A N 1
ATOM 592 C CA . LEU A 1 74 ? -10.359 16.266 -1.158 1 98.69 74 LEU A CA 1
ATOM 593 C C . LEU A 1 74 ? -10.141 16.359 -2.664 1 98.69 74 LEU A C 1
ATOM 595 O O . LEU A 1 74 ? -9.133 15.867 -3.182 1 98.69 74 LEU A O 1
ATOM 599 N N . THR A 1 75 ? -11.117 16.984 -3.355 1 98.25 75 THR A N 1
ATOM 600 C CA . THR A 1 75 ? -11.016 17.062 -4.809 1 98.25 75 THR A CA 1
ATOM 601 C C . THR A 1 75 ? -10.812 18.5 -5.266 1 98.25 75 THR A C 1
ATOM 603 O O . THR A 1 75 ? -11.062 18.828 -6.426 1 98.25 75 THR A O 1
ATOM 606 N N . HIS A 1 76 ? -10.438 19.391 -4.336 1 98.25 76 HIS A N 1
ATOM 607 C CA . HIS A 1 76 ? -10.156 20.766 -4.73 1 98.25 76 HIS A CA 1
ATOM 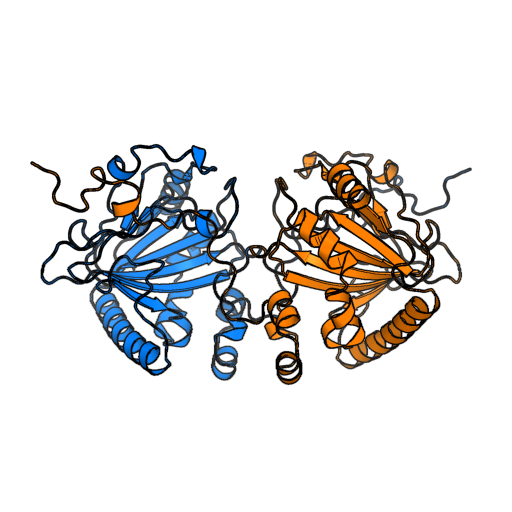608 C C . HIS A 1 76 ? -9.109 20.812 -5.84 1 98.25 76 HIS A C 1
ATOM 610 O O . HIS A 1 76 ? -8.047 20.203 -5.723 1 98.25 76 HIS A O 1
ATOM 616 N N . PRO A 1 77 ? -9.32 21.547 -6.906 1 98 77 PRO A N 1
ATOM 617 C CA . PRO A 1 77 ? -8.469 21.469 -8.102 1 98 77 PRO A CA 1
ATOM 618 C C . PRO A 1 77 ? -7.02 21.828 -7.82 1 98 77 PRO A C 1
ATOM 620 O O . PRO A 1 77 ? -6.102 21.188 -8.336 1 98 77 PRO A O 1
ATOM 623 N N . THR A 1 78 ? -6.785 22.859 -6.98 1 98.38 78 THR A N 1
ATOM 624 C CA . THR A 1 78 ? -5.422 23.297 -6.684 1 98.38 78 THR A CA 1
ATOM 625 C C . THR A 1 78 ? -4.66 22.219 -5.922 1 98.38 78 THR A C 1
ATOM 627 O O . THR A 1 78 ? -3.52 21.891 -6.266 1 98.38 78 THR A O 1
ATOM 630 N N . ALA A 1 79 ? -5.281 21.688 -4.895 1 98.38 79 ALA A N 1
ATOM 631 C CA . ALA A 1 79 ? -4.66 20.625 -4.105 1 98.38 79 ALA A CA 1
ATOM 632 C C . ALA A 1 79 ? -4.363 19.391 -4.965 1 98.38 79 ALA A C 1
ATOM 634 O O . ALA A 1 79 ? -3.275 18.828 -4.883 1 98.38 79 ALA A O 1
ATOM 635 N N . ILE A 1 80 ? -5.297 19.062 -5.828 1 98.56 80 ILE A N 1
ATOM 636 C CA . ILE A 1 80 ? -5.168 17.891 -6.699 1 98.56 80 ILE A CA 1
ATOM 637 C C . ILE A 1 80 ? -4.035 18.125 -7.699 1 98.56 80 ILE A C 1
ATOM 639 O O . ILE A 1 80 ? -3.223 17.219 -7.941 1 98.56 80 ILE A O 1
ATOM 643 N N . GLU A 1 81 ? -3.992 19.297 -8.234 1 98.62 81 GLU A N 1
ATOM 644 C CA . GLU A 1 81 ? -2.951 19.594 -9.211 1 98.62 81 GLU A CA 1
ATOM 645 C C . GLU A 1 81 ? -1.562 19.484 -8.594 1 98.62 81 GLU A C 1
ATOM 647 O O . GLU A 1 81 ? -0.648 18.922 -9.203 1 98.62 81 GLU A O 1
ATOM 652 N N . LEU A 1 82 ? -1.39 20.016 -7.445 1 98.81 82 LEU A N 1
ATOM 653 C CA . LEU A 1 82 ? -0.104 19.938 -6.758 1 98.81 82 LEU A CA 1
ATOM 654 C C . LEU A 1 82 ? 0.217 18.5 -6.367 1 98.81 82 LEU A C 1
ATOM 656 O O . LEU A 1 82 ? 1.361 18.062 -6.492 1 98.81 82 LEU A O 1
ATOM 660 N N . THR A 1 83 ? -0.77 17.766 -5.914 1 98.81 83 THR A N 1
ATOM 661 C CA . THR A 1 83 ? -0.588 16.359 -5.562 1 98.81 83 THR A CA 1
ATOM 662 C C . THR A 1 83 ? -0.154 15.555 -6.781 1 98.81 83 THR A C 1
ATOM 664 O O . THR A 1 83 ? 0.805 14.781 -6.711 1 98.81 83 THR A O 1
ATOM 667 N N . LYS A 1 84 ? -0.778 15.805 -7.918 1 98.44 84 LYS A N 1
ATOM 668 C CA . LYS A 1 84 ? -0.458 15.109 -9.164 1 98.44 84 LYS A CA 1
ATOM 669 C C . LYS A 1 84 ? 0.976 15.398 -9.602 1 98.44 84 LYS A C 1
ATOM 671 O O . LYS A 1 84 ? 1.639 14.539 -10.18 1 98.44 84 LYS A O 1
ATOM 676 N N . SER A 1 85 ? 1.386 16.562 -9.305 1 98.5 85 SER A N 1
ATOM 677 C CA . SER A 1 85 ? 2.73 16.953 -9.727 1 98.5 85 SER A CA 1
ATOM 678 C C . SER A 1 85 ? 3.787 16.094 -9.039 1 98.5 85 SER A C 1
ATOM 680 O O . SER A 1 85 ? 4.914 15.977 -9.523 1 98.5 85 SER A O 1
ATOM 682 N N . LEU A 1 86 ? 3.434 15.484 -7.895 1 98.5 86 LEU A N 1
ATOM 683 C CA . LEU A 1 86 ? 4.391 14.672 -7.16 1 98.5 86 LEU A CA 1
ATOM 684 C C . LEU A 1 86 ? 4.078 13.188 -7.324 1 98.5 86 LEU A C 1
ATOM 686 O O . LEU A 1 86 ? 4.984 12.367 -7.504 1 98.5 86 LEU A O 1
ATOM 690 N N . LEU A 1 87 ? 2.775 12.828 -7.328 1 97.94 87 LEU A N 1
ATOM 691 C CA . LEU A 1 87 ? 2.393 11.422 -7.242 1 97.94 87 LEU A CA 1
ATOM 692 C C . LEU A 1 87 ? 1.997 10.883 -8.609 1 97.94 87 LEU A C 1
ATOM 694 O O . LEU A 1 87 ? 1.871 9.664 -8.797 1 97.94 87 LEU A O 1
ATOM 698 N N . GLY A 1 88 ? 1.809 11.75 -9.562 1 96.38 88 GLY A N 1
ATOM 699 C CA . GLY A 1 88 ? 1.267 11.32 -10.844 1 96.38 88 GLY A CA 1
ATOM 700 C C . GLY A 1 88 ? -0.25 11.305 -10.875 1 96.38 88 GLY A C 1
ATOM 701 O O . GLY A 1 88 ? -0.9 11.914 -10.016 1 96.38 88 GLY A O 1
ATOM 702 N N . GLU A 1 89 ? -0.818 10.594 -11.828 1 95.44 89 GLU A N 1
ATOM 703 C CA . GLU A 1 89 ? -2.236 10.703 -12.156 1 95.44 89 GLU A CA 1
ATOM 704 C C . GLU A 1 89 ? -3.086 9.852 -11.211 1 95.44 89 GLU A C 1
ATOM 706 O O . GLU A 1 89 ? -4.277 10.109 -11.039 1 95.44 89 GLU A O 1
ATOM 711 N N . LYS A 1 90 ? -2.463 8.836 -10.703 1 94.88 90 LYS A N 1
ATOM 712 C CA . LYS A 1 90 ? -3.215 7.93 -9.844 1 94.88 90 LYS A CA 1
ATOM 713 C C . LYS A 1 90 ? -2.725 8 -8.398 1 94.88 90 LYS A C 1
ATOM 715 O O . LYS A 1 90 ? -1.525 7.883 -8.141 1 94.88 90 LYS A O 1
ATOM 720 N N . PHE A 1 91 ? -3.615 8.227 -7.508 1 97.56 91 PHE A N 1
ATOM 721 C CA . PHE A 1 91 ? -3.311 8.242 -6.082 1 97.56 91 PHE A CA 1
ATOM 722 C C . PHE A 1 91 ? -4.57 8.023 -5.254 1 97.56 91 PHE A C 1
ATOM 724 O O . PHE A 1 91 ? -5.672 7.945 -5.805 1 97.56 91 PHE A O 1
ATOM 731 N N . LEU A 1 92 ? -4.406 7.84 -3.953 1 98.44 92 LEU A N 1
ATOM 732 C CA . LEU A 1 92 ? -5.496 7.551 -3.031 1 98.44 92 LEU A CA 1
ATOM 733 C C . LEU A 1 92 ? -5.535 8.57 -1.896 1 98.44 92 LEU A C 1
ATOM 735 O O . LEU A 1 92 ? -4.551 9.273 -1.66 1 98.44 92 LEU A O 1
ATOM 739 N N . VAL A 1 93 ? -6.66 8.648 -1.269 1 98.81 93 VAL A N 1
ATOM 740 C CA . VAL A 1 93 ? -6.746 9.312 0.029 1 98.81 93 VAL A CA 1
ATOM 741 C C . VAL A 1 93 ? -6.426 8.312 1.14 1 98.81 93 VAL A C 1
ATOM 743 O O . VAL A 1 93 ? -7.188 7.371 1.372 1 98.81 93 VAL A O 1
ATOM 746 N N . SER A 1 94 ? -5.352 8.531 1.754 1 98 94 SER A N 1
ATOM 747 C CA . SER A 1 94 ? -4.898 7.633 2.814 1 98 94 SER A CA 1
ATOM 748 C C . SER A 1 94 ? -5.555 7.98 4.148 1 98 94 SER A C 1
ATOM 750 O O . SER A 1 94 ? -5.824 7.094 4.961 1 98 94 SER A O 1
ATOM 752 N N . ASN A 1 95 ? -5.695 9.227 4.395 1 97 95 ASN A N 1
ATOM 753 C CA . ASN A 1 95 ? -6.285 9.773 5.609 1 97 95 ASN A CA 1
ATOM 754 C C . ASN A 1 95 ? -6.73 11.219 5.41 1 97 95 ASN A C 1
ATOM 756 O O . ASN A 1 95 ? -6.195 11.93 4.555 1 97 95 ASN A O 1
ATOM 760 N N . PHE A 1 96 ? -7.766 11.602 6.121 1 98.75 96 PHE A N 1
ATOM 761 C CA . PHE A 1 96 ? -8.148 13.008 6.215 1 98.75 96 PHE A CA 1
ATOM 762 C C . PHE A 1 96 ? -8.633 13.344 7.617 1 98.75 96 PHE A C 1
ATOM 764 O O . PHE A 1 96 ? -9.711 12.906 8.031 1 98.75 96 PHE A O 1
ATOM 771 N N . SER A 1 97 ? -7.82 14.125 8.328 1 98.44 97 SER A N 1
ATOM 772 C CA . SER A 1 97 ? -8.07 14.406 9.734 1 98.44 97 SER A CA 1
ATOM 773 C C . SER A 1 97 ? -7.805 15.875 10.062 1 98.44 97 SER A C 1
ATOM 775 O O . SER A 1 97 ? -7.383 16.641 9.195 1 98.44 97 SER A O 1
ATOM 777 N N . ALA A 1 98 ? -8.133 16.234 11.258 1 98.69 98 ALA A N 1
ATOM 778 C CA . ALA A 1 98 ? -7.855 17.578 11.781 1 98.69 98 ALA A CA 1
ATOM 779 C C . ALA A 1 98 ? -6.977 17.5 13.023 1 98.69 98 ALA A C 1
ATOM 781 O O . ALA A 1 98 ? -6.992 16.516 13.75 1 98.69 98 ALA A O 1
ATOM 782 N N . ASN A 1 99 ? -6.23 18.469 13.203 1 98.31 99 ASN A N 1
ATOM 783 C CA . ASN A 1 99 ? -5.43 18.734 14.398 1 98.31 99 ASN A CA 1
ATOM 784 C C . ASN A 1 99 ? -5.648 20.156 14.914 1 98.31 99 ASN A C 1
ATOM 786 O O . ASN A 1 99 ? -5.359 21.125 14.219 1 98.31 99 ASN A O 1
ATOM 790 N N . ILE A 1 100 ? -6.215 20.266 16.062 1 98.44 100 ILE A N 1
ATOM 791 C CA . ILE A 1 100 ? -6.422 21.547 16.734 1 98.44 100 ILE A CA 1
ATOM 792 C C . ILE A 1 100 ? -5.484 21.672 17.938 1 98.44 100 ILE A C 1
ATOM 794 O O . ILE A 1 100 ? -5.684 21 18.953 1 98.44 100 ILE A O 1
ATOM 798 N N . ALA A 1 101 ? -4.512 22.484 17.797 1 98.44 101 ALA A N 1
ATOM 799 C CA . ALA A 1 101 ? -3.635 22.781 18.922 1 98.44 101 ALA A CA 1
ATOM 800 C C . ALA A 1 101 ? -4.219 23.891 19.797 1 98.44 101 ALA A C 1
ATOM 802 O O . ALA A 1 101 ? -4.188 25.062 19.422 1 98.44 101 ALA A O 1
ATOM 803 N N . ARG A 1 102 ? -4.73 23.516 20.906 1 98.25 102 ARG A N 1
ATOM 804 C CA . ARG A 1 102 ? -5.188 24.5 21.891 1 98.25 102 ARG A CA 1
ATOM 805 C C . ARG A 1 102 ? -4.043 24.938 22.797 1 98.25 102 ARG A C 1
ATOM 807 O O . ARG A 1 102 ? -2.975 24.328 22.797 1 98.25 102 ARG A O 1
ATOM 814 N N . PRO A 1 103 ? -4.27 26.078 23.516 1 98.31 103 PRO A N 1
ATOM 815 C CA . PRO A 1 103 ? -3.205 26.516 24.422 1 98.31 103 PRO A CA 1
ATOM 816 C C . PRO A 1 103 ? -2.711 25.391 25.328 1 98.31 103 PRO A C 1
ATOM 818 O O . PRO A 1 103 ? -3.52 24.656 25.906 1 98.31 103 PRO A O 1
ATOM 821 N N . GLY A 1 104 ? -1.357 25.188 25.312 1 97.31 104 GLY A N 1
ATOM 822 C CA . GLY A 1 104 ? -0.76 24.141 26.125 1 97.31 104 GLY A CA 1
ATOM 823 C C . GLY A 1 104 ? -0.364 22.922 25.328 1 97.31 104 GLY A C 1
ATOM 824 O O . GLY A 1 104 ? 0.37 22.062 25.812 1 97.31 104 GLY A O 1
ATOM 825 N N . SER A 1 105 ? -0.881 22.797 24.078 1 96.88 105 SER A N 1
ATOM 826 C CA . SER A 1 105 ? -0.489 21.672 23.25 1 96.88 105 SER A CA 1
ATOM 827 C C . SER A 1 105 ? 1.025 21.609 23.078 1 96.88 105 SER A C 1
ATOM 829 O O . SER A 1 105 ? 1.686 22.641 22.922 1 96.88 105 SER A O 1
ATOM 831 N N . GLU A 1 106 ? 1.535 20.391 23.094 1 95 106 GLU A N 1
ATOM 832 C CA . GLU A 1 106 ? 2.971 20.188 22.938 1 95 106 GLU A CA 1
ATOM 833 C C . GLU A 1 106 ? 3.279 19.453 21.625 1 95 106 GLU A C 1
ATOM 835 O O . GLU A 1 106 ? 2.375 18.906 20.984 1 95 106 GLU A O 1
ATOM 840 N N . SER A 1 107 ? 4.543 19.438 21.328 1 95.25 107 SER A N 1
ATOM 841 C CA . SER A 1 107 ? 4.973 18.922 20.031 1 95.25 107 SER A CA 1
ATOM 842 C C . SER A 1 107 ? 5.004 17.406 20.016 1 95.25 107 SER A C 1
ATOM 844 O O . SER A 1 107 ? 5.426 16.781 20.984 1 95.25 107 SER A O 1
ATOM 846 N N . MET A 1 108 ? 4.605 16.859 18.906 1 94.56 108 MET A N 1
ATOM 847 C CA . MET A 1 108 ? 4.719 15.414 18.719 1 94.56 108 MET A CA 1
ATOM 848 C C . MET A 1 108 ? 6.133 15.031 18.281 1 94.56 108 MET A C 1
ATOM 850 O O . MET A 1 108 ? 7.035 15.867 18.312 1 94.56 108 MET A O 1
ATOM 854 N N . ALA A 1 109 ? 6.336 13.789 17.953 1 94.25 109 ALA A N 1
ATOM 855 C CA . ALA A 1 109 ? 7.633 13.273 17.531 1 94.25 109 ALA A CA 1
ATOM 856 C C . ALA A 1 109 ? 8.055 13.883 16.188 1 94.25 109 ALA A C 1
ATOM 858 O O . ALA A 1 109 ? 7.215 14.156 15.336 1 94.25 109 ALA A O 1
ATOM 859 N N . LEU A 1 110 ? 9.359 14.117 16.047 1 96.19 110 LEU A N 1
ATOM 860 C CA . LEU A 1 110 ? 9.906 14.414 14.734 1 96.19 110 LEU A CA 1
ATOM 861 C C . LEU A 1 110 ? 9.703 13.242 13.781 1 96.19 110 LEU A C 1
ATOM 863 O O . LEU A 1 110 ? 10.031 12.102 14.109 1 96.19 110 LEU A O 1
ATOM 867 N N . HIS A 1 111 ? 9.148 13.531 12.594 1 95.69 111 HIS A N 1
ATOM 868 C CA . HIS A 1 111 ? 8.859 12.461 11.648 1 95.69 111 HIS A CA 1
ATOM 869 C C . HIS A 1 111 ? 8.719 13 10.227 1 95.69 111 HIS A C 1
ATOM 871 O O . HIS A 1 111 ? 8.648 14.219 10.023 1 95.69 111 HIS A O 1
ATOM 877 N N . SER A 1 112 ? 8.836 12.164 9.273 1 96.12 112 SER A N 1
ATOM 878 C CA . SER A 1 112 ? 8.258 12.391 7.953 1 96.12 112 SER A CA 1
ATOM 879 C C . SER A 1 112 ? 7.008 11.539 7.738 1 96.12 112 SER A C 1
ATOM 881 O O . SER A 1 112 ? 6.863 10.477 8.344 1 96.12 112 SER A O 1
ATOM 883 N N . ASP A 1 113 ? 6.148 12.016 6.953 1 95.31 113 ASP A N 1
ATOM 884 C CA . ASP A 1 113 ? 4.891 11.312 6.727 1 95.31 113 ASP A CA 1
ATOM 885 C C . ASP A 1 113 ? 5.129 9.969 6.043 1 95.31 113 ASP A C 1
ATOM 887 O O . ASP A 1 113 ? 4.281 9.07 6.102 1 95.31 113 ASP A O 1
ATOM 891 N N . GLN A 1 114 ? 6.258 9.789 5.379 1 94.38 114 GLN A N 1
ATOM 892 C CA . GLN A 1 114 ? 6.609 8.523 4.742 1 94.38 114 GLN A CA 1
ATOM 893 C C . GLN A 1 114 ? 7.379 7.625 5.703 1 94.38 114 GLN A C 1
ATOM 895 O O . GLN A 1 114 ? 7.207 6.406 5.691 1 94.38 114 GLN A O 1
ATOM 900 N N . SER A 1 115 ? 8.164 8.195 6.57 1 92.62 115 SER A N 1
ATOM 901 C CA . SER A 1 115 ? 9.039 7.422 7.445 1 92.62 115 SER A CA 1
ATOM 902 C C . SER A 1 115 ? 8.242 6.629 8.477 1 92.62 115 SER A C 1
ATOM 904 O O . SER A 1 115 ? 8.734 5.652 9.039 1 92.62 115 SER A O 1
ATOM 906 N N . ILE A 1 116 ? 7.023 7.027 8.68 1 91.5 116 ILE A N 1
ATOM 907 C CA . ILE A 1 116 ? 6.25 6.359 9.719 1 91.5 116 ILE A CA 1
ATOM 908 C C . ILE A 1 116 ? 5.371 5.277 9.102 1 91.5 116 ILE A C 1
ATOM 910 O O . ILE A 1 116 ? 4.68 4.547 9.805 1 91.5 116 ILE A O 1
ATOM 914 N N . VAL A 1 117 ? 5.402 5.129 7.777 1 92.75 117 VAL A N 1
ATOM 915 C CA . VAL A 1 117 ? 4.5 4.145 7.188 1 92.75 117 VAL A CA 1
ATOM 916 C C . VAL A 1 117 ? 5.273 3.244 6.227 1 92.75 117 VAL A C 1
ATOM 918 O O . VAL A 1 117 ? 4.785 2.186 5.828 1 92.75 117 VAL A O 1
ATOM 921 N N . LEU A 1 118 ? 6.473 3.678 5.844 1 94.06 118 LEU A N 1
ATOM 922 C CA . LEU A 1 118 ? 7.293 2.916 4.914 1 94.06 118 LEU A CA 1
ATOM 923 C C . LEU A 1 118 ? 8.688 2.686 5.484 1 94.06 118 LEU A C 1
ATOM 925 O O . LEU A 1 118 ? 9.227 3.545 6.184 1 94.06 118 LEU A O 1
ATOM 929 N N . PRO A 1 119 ? 9.25 1.621 5.109 1 93.31 119 PRO A N 1
ATOM 930 C CA . PRO A 1 119 ? 10.656 1.441 5.473 1 93.31 119 PRO A CA 1
ATOM 931 C C . PRO A 1 119 ? 11.602 2.295 4.625 1 93.31 119 PRO A C 1
ATOM 933 O O . PRO A 1 119 ? 11.258 2.666 3.498 1 93.31 119 PRO A O 1
ATOM 936 N N . GLU A 1 120 ? 12.711 2.701 5.238 1 94.19 120 GLU A N 1
ATOM 937 C CA . GLU A 1 120 ? 13.766 3.332 4.453 1 94.19 120 GLU A CA 1
ATOM 938 C C . GLU A 1 120 ? 14.336 2.367 3.42 1 94.19 120 GLU A C 1
ATOM 940 O O . GLU A 1 120 ? 14.195 1.15 3.555 1 94.19 120 GLU A O 1
ATOM 945 N N . PRO A 1 121 ? 15.117 2.76 2.352 1 96.25 121 PRO A N 1
ATOM 946 C CA . PRO A 1 121 ? 15.297 4.18 2.047 1 96.25 121 PRO A CA 1
ATOM 947 C C . PRO A 1 121 ? 14.078 4.805 1.383 1 96.25 121 PRO A C 1
ATOM 949 O O . PRO A 1 121 ? 13.328 4.117 0.68 1 96.25 121 PRO A O 1
ATOM 952 N N . TRP A 1 122 ? 13.836 6.027 1.612 1 96.5 122 TRP A N 1
ATOM 953 C CA . TRP A 1 122 ? 12.766 6.801 0.993 1 96.5 122 TRP A CA 1
ATOM 954 C C . TRP A 1 122 ? 13.281 7.562 -0.225 1 96.5 122 TRP A C 1
ATOM 956 O O . TRP A 1 122 ? 13.562 8.758 -0.142 1 96.5 122 TRP A O 1
ATOM 966 N N . LEU A 1 123 ? 13.297 6.941 -1.354 1 96.69 123 LEU A N 1
ATOM 967 C CA . LEU A 1 123 ? 13.992 7.43 -2.539 1 96.69 123 LEU A CA 1
ATOM 968 C C . LEU A 1 123 ? 13.055 8.266 -3.412 1 96.69 123 LEU A C 1
ATOM 970 O O . LEU A 1 123 ? 13.516 9.062 -4.227 1 96.69 123 LEU A O 1
ATOM 974 N N . ASP A 1 124 ? 11.711 8.016 -3.295 1 96.69 124 ASP A N 1
ATOM 975 C CA . ASP A 1 124 ? 10.711 8.703 -4.105 1 96.69 124 ASP A CA 1
ATOM 976 C C . ASP A 1 124 ? 9.578 9.234 -3.236 1 96.69 124 ASP A C 1
ATOM 978 O O . ASP A 1 124 ? 9.445 8.852 -2.072 1 96.69 124 ASP A O 1
ATOM 982 N N . VAL A 1 125 ? 8.805 10.141 -3.826 1 98.38 125 VAL A N 1
ATOM 983 C CA . VAL A 1 125 ? 7.648 10.68 -3.119 1 98.38 125 VAL A CA 1
ATOM 984 C C . VAL A 1 125 ? 6.461 9.734 -3.279 1 98.38 125 VAL A C 1
ATOM 986 O O . VAL A 1 125 ? 5.977 9.516 -4.395 1 98.38 125 VAL A O 1
ATOM 989 N N . TRP A 1 126 ? 6.012 9.227 -2.135 1 97.56 126 TRP A N 1
ATOM 990 C CA . TRP A 1 126 ? 4.871 8.32 -2.18 1 97.56 126 TRP A CA 1
ATOM 991 C C . TRP A 1 126 ? 3.691 8.891 -1.395 1 97.56 126 TRP A C 1
ATOM 993 O O . TRP A 1 126 ? 2.607 8.305 -1.378 1 97.56 126 TRP A O 1
ATOM 1003 N N . ALA A 1 127 ? 3.912 10.023 -0.797 1 98.06 127 ALA A N 1
ATOM 1004 C CA . ALA A 1 127 ? 2.857 10.656 -0.007 1 98.06 127 ALA A CA 1
ATOM 1005 C C . ALA A 1 127 ? 2.891 12.172 -0.155 1 98.06 127 ALA A C 1
ATOM 1007 O O . ALA A 1 127 ? 3.961 12.766 -0.323 1 98.06 127 ALA A O 1
ATOM 1008 N N . VAL A 1 128 ? 1.762 12.727 -0.124 1 98.88 128 VAL A N 1
ATOM 1009 C CA . VAL A 1 128 ? 1.571 14.172 -0.111 1 98.88 128 VAL A CA 1
ATOM 1010 C C . VAL A 1 128 ? 0.543 14.547 0.954 1 98.88 128 VAL A C 1
ATOM 1012 O O . VAL A 1 128 ? -0.515 13.922 1.053 1 98.88 128 VAL A O 1
ATOM 1015 N N . ASN A 1 129 ? 0.887 15.453 1.768 1 98.81 129 ASN A N 1
ATOM 1016 C CA . ASN A 1 129 ? -0.048 15.969 2.764 1 98.81 129 ASN A CA 1
ATOM 1017 C C . ASN A 1 129 ? -0.43 17.422 2.477 1 98.81 129 ASN A C 1
ATOM 1019 O O . ASN A 1 129 ? 0.439 18.281 2.379 1 98.81 129 ASN A O 1
ATOM 1023 N N . VAL A 1 130 ? -1.664 17.656 2.297 1 98.94 130 VAL A N 1
ATOM 1024 C CA . VAL A 1 130 ? -2.17 19.016 2.1 1 98.94 130 VAL A CA 1
ATOM 1025 C C . VAL A 1 130 ? -2.756 19.547 3.406 1 98.94 130 VAL A C 1
ATOM 1027 O O . VAL A 1 130 ? -3.764 19.031 3.895 1 98.94 130 VAL A O 1
ATOM 1030 N N . ILE A 1 131 ? -2.139 20.531 3.939 1 98.88 131 ILE A N 1
ATOM 1031 C CA . ILE A 1 131 ? -2.58 21.172 5.172 1 98.88 131 ILE A CA 1
ATOM 1032 C C . ILE A 1 131 ? -3.502 22.344 4.844 1 98.88 131 ILE A C 1
ATOM 1034 O O . ILE A 1 131 ? -3.096 23.281 4.164 1 98.88 131 ILE A O 1
ATOM 1038 N N . TRP A 1 132 ? -4.711 22.25 5.273 1 98.94 132 TRP A N 1
ATOM 1039 C CA . TRP A 1 132 ? -5.66 23.359 5.172 1 98.94 132 TRP A CA 1
ATOM 1040 C C . TRP A 1 132 ? -5.676 24.172 6.457 1 98.94 132 TRP A C 1
ATOM 1042 O O . TRP A 1 132 ? -6.066 23.688 7.516 1 98.94 132 TRP A O 1
ATOM 1052 N N . CYS A 1 133 ? -5.285 25.422 6.371 1 98.94 133 CYS A N 1
ATOM 1053 C CA . CYS A 1 133 ? -5.277 26.281 7.547 1 98.94 133 CYS A CA 1
ATOM 1054 C C . CYS A 1 133 ? -6.637 26.922 7.758 1 98.94 133 CYS A C 1
ATOM 1056 O O . CYS A 1 133 ? -7.059 27.766 6.965 1 98.94 133 CYS A O 1
ATOM 1058 N N . LEU A 1 134 ? -7.266 26.594 8.836 1 98.88 134 LEU A N 1
ATOM 1059 C CA . LEU A 1 134 ? -8.594 27.125 9.094 1 98.88 134 LEU A CA 1
ATOM 1060 C C . LEU A 1 134 ? -8.523 28.375 9.977 1 98.88 134 LEU A C 1
ATOM 1062 O O . LEU A 1 134 ? -9.461 29.172 10.016 1 98.88 134 LEU A O 1
ATOM 1066 N N . THR A 1 135 ? -7.434 28.516 10.688 1 98.81 135 THR A N 1
ATOM 1067 C CA . THR A 1 135 ? -7.121 29.688 11.492 1 98.81 135 THR A CA 1
ATOM 1068 C C . THR A 1 135 ? -5.754 30.266 11.117 1 98.81 135 THR A C 1
ATOM 1070 O O . THR A 1 135 ? -5.027 29.656 10.32 1 98.81 135 THR A O 1
ATOM 1073 N N . LYS A 1 136 ? -5.504 31.453 11.695 1 98.56 136 LYS A N 1
ATOM 1074 C CA . LYS A 1 136 ? -4.133 31.953 11.594 1 98.56 136 LYS A CA 1
ATOM 1075 C C . LYS A 1 136 ? -3.152 30.984 12.242 1 98.56 136 LYS A C 1
ATOM 1077 O O . LYS A 1 136 ? -3.42 30.453 13.32 1 98.56 136 LYS A O 1
ATOM 1082 N N . VAL A 1 137 ? -2.027 30.703 11.555 1 98.75 137 VAL A N 1
ATOM 1083 C CA . VAL A 1 137 ? -1.008 29.766 12.023 1 98.75 137 VAL A CA 1
ATOM 1084 C C . VAL A 1 137 ? 0.301 30.516 12.273 1 98.75 137 VAL A C 1
ATOM 1086 O O . VAL A 1 137 ? 0.893 31.078 11.344 1 98.75 137 VAL A O 1
ATOM 1089 N N . THR A 1 138 ? 0.696 30.562 13.508 1 98.5 138 THR A N 1
ATOM 1090 C CA . THR A 1 138 ? 1.923 31.25 13.906 1 98.5 138 THR A CA 1
ATOM 1091 C C . THR A 1 138 ? 2.838 30.312 14.68 1 98.5 138 THR A C 1
ATOM 1093 O O . THR A 1 138 ? 2.402 29.25 15.141 1 98.5 138 THR A O 1
ATOM 1096 N N . LYS A 1 139 ? 4.043 30.75 14.758 1 98.06 139 LYS A N 1
ATOM 1097 C CA . LYS A 1 139 ? 4.984 29.984 15.578 1 98.06 139 LYS A CA 1
ATOM 1098 C C . LYS A 1 139 ? 4.449 29.797 17 1 98.06 139 LYS A C 1
ATOM 1100 O O . LYS A 1 139 ? 4.508 28.688 17.547 1 98.06 139 LYS A O 1
ATOM 1105 N N . GLU A 1 140 ? 3.846 30.781 17.547 1 97.94 140 GLU A N 1
ATOM 1106 C CA . GLU A 1 140 ? 3.424 30.812 18.953 1 97.94 140 GLU A CA 1
ATOM 1107 C C . GLU A 1 140 ? 2.195 29.938 19.172 1 97.94 140 GLU A C 1
ATOM 1109 O O . GLU A 1 140 ? 2.027 29.359 20.25 1 97.94 140 GLU A O 1
ATOM 1114 N N . ASN A 1 141 ? 1.34 29.797 18.125 1 98.38 141 ASN A N 1
ATOM 1115 C CA . ASN A 1 141 ? 0.094 29.094 18.391 1 98.38 141 ASN A CA 1
ATOM 1116 C C . ASN A 1 141 ? 0.144 27.656 17.891 1 98.38 141 ASN A C 1
ATOM 1118 O O . ASN A 1 141 ? -0.887 26.984 17.812 1 98.38 141 ASN A O 1
ATOM 1122 N N . GLY A 1 142 ? 1.347 27.203 17.5 1 98 142 GLY A N 1
ATOM 1123 C CA . GLY A 1 142 ? 1.477 25.766 17.25 1 98 142 GLY A CA 1
ATOM 1124 C C . GLY A 1 142 ? 1.653 25.438 15.781 1 98 142 GLY A C 1
ATOM 1125 O O . GLY A 1 142 ? 1.244 24.359 15.328 1 98 142 GLY A O 1
ATOM 1126 N N . ALA A 1 143 ? 2.271 26.281 15.008 1 98.62 143 ALA A N 1
ATOM 1127 C CA . ALA A 1 143 ? 2.566 25.984 13.609 1 98.62 143 ALA A CA 1
ATOM 1128 C C . ALA A 1 143 ? 3.4 24.719 13.477 1 98.62 143 ALA A C 1
ATOM 1130 O O . ALA A 1 143 ? 4.312 24.484 14.266 1 98.62 143 ALA A O 1
ATOM 1131 N N . THR A 1 144 ? 3.049 23.922 12.461 1 98.44 144 THR A N 1
ATOM 1132 C CA . THR A 1 144 ? 3.945 22.828 12.102 1 98.44 144 THR A CA 1
ATOM 1133 C C . THR A 1 144 ? 5.355 23.359 11.844 1 98.44 144 THR A C 1
ATOM 1135 O O . THR A 1 144 ? 5.535 24.406 11.211 1 98.44 144 THR A O 1
ATOM 1138 N N . LEU A 1 145 ? 6.297 22.688 12.398 1 98.44 145 LEU A N 1
ATOM 1139 C CA . LEU A 1 145 ? 7.699 23.016 12.172 1 98.44 145 LEU A CA 1
ATOM 1140 C C . LEU A 1 145 ? 8.352 21.984 11.25 1 98.44 145 LEU A C 1
ATOM 1142 O O . LEU A 1 145 ? 8.086 20.797 11.352 1 98.44 145 LEU A O 1
ATOM 1146 N N . TYR A 1 146 ? 9.219 22.484 10.344 1 98.62 146 TYR A N 1
ATOM 1147 C CA . TYR A 1 146 ? 9.891 21.578 9.43 1 98.62 146 TYR A CA 1
ATOM 1148 C C . TYR A 1 146 ? 11.383 21.891 9.344 1 98.62 146 TYR A C 1
ATOM 1150 O O . TYR A 1 146 ? 11.828 22.938 9.82 1 98.62 146 TYR A O 1
ATOM 1158 N N . ILE A 1 147 ? 12.133 21.016 8.828 1 98.69 147 ILE A N 1
ATOM 1159 C CA . ILE A 1 147 ? 13.562 21.203 8.617 1 98.69 147 ILE A CA 1
ATOM 1160 C C . ILE A 1 147 ? 13.844 21.406 7.129 1 98.69 147 ILE A C 1
ATOM 1162 O O . ILE A 1 147 ? 13.688 20.469 6.328 1 98.69 147 ILE A O 1
ATOM 1166 N N . PRO A 1 148 ? 14.297 22.609 6.746 1 98.69 148 PRO A N 1
ATOM 1167 C CA . PRO A 1 148 ? 14.586 22.859 5.332 1 98.69 148 PRO A CA 1
ATOM 1168 C C . PRO A 1 148 ? 15.578 21.859 4.742 1 98.69 148 PRO A C 1
ATOM 1170 O O . PRO A 1 148 ? 16.609 21.578 5.367 1 98.69 148 PRO A O 1
ATOM 1173 N N . GLY A 1 149 ? 15.227 21.297 3.576 1 98.31 149 GLY A N 1
ATOM 1174 C CA . GLY A 1 149 ? 16.109 20.391 2.861 1 98.31 149 GLY A CA 1
ATOM 1175 C C . GLY A 1 149 ? 15.961 18.938 3.275 1 98.31 149 GLY A C 1
ATO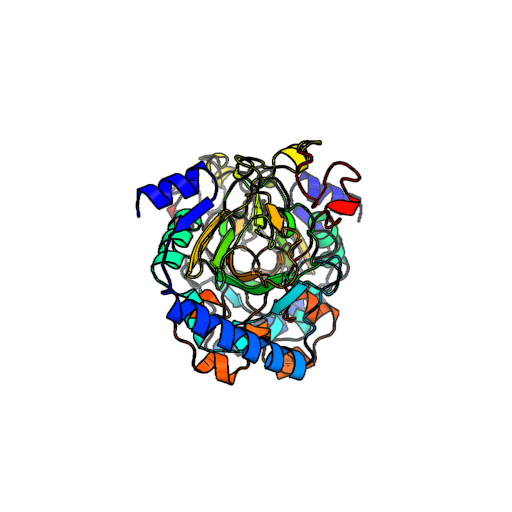M 1176 O O . GLY A 1 149 ? 16.531 18.047 2.654 1 98.31 149 GLY A O 1
ATOM 1177 N N . SER A 1 150 ? 15.18 18.656 4.281 1 98.69 150 SER A N 1
ATOM 1178 C CA . SER A 1 150 ? 15.102 17.312 4.848 1 98.69 150 SER A CA 1
ATOM 1179 C C . SER A 1 150 ? 14.328 16.375 3.932 1 98.69 150 SER A C 1
ATOM 1181 O O . SER A 1 150 ? 14.352 15.156 4.117 1 98.69 150 SER A O 1
ATOM 1183 N N . ASN A 1 151 ? 13.641 16.922 2.908 1 98.5 151 ASN A N 1
ATOM 1184 C CA . ASN A 1 151 ? 12.961 16.078 1.929 1 98.5 151 ASN A CA 1
ATOM 1185 C C . ASN A 1 151 ? 13.953 15.266 1.105 1 98.5 151 ASN A C 1
ATOM 1187 O O . ASN A 1 151 ? 13.555 14.352 0.38 1 98.5 151 ASN A O 1
ATOM 1191 N N . LYS A 1 152 ? 15.242 15.57 1.32 1 98.25 152 LYS A N 1
ATOM 1192 C CA . LYS A 1 152 ? 16.281 14.844 0.589 1 98.25 152 LYS A CA 1
ATOM 1193 C C . LYS A 1 152 ? 16.891 13.742 1.448 1 98.25 152 LYS A C 1
ATOM 1195 O O . LYS A 1 152 ? 17.703 12.953 0.967 1 98.25 152 LYS A O 1
ATOM 1200 N N . TRP A 1 153 ? 16.516 13.719 2.754 1 98.12 153 TRP A N 1
ATOM 1201 C CA . TRP A 1 153 ? 16.969 12.633 3.615 1 98.12 153 TRP A CA 1
ATOM 1202 C C . TRP A 1 153 ? 16.281 11.32 3.252 1 98.12 153 TRP A C 1
ATOM 1204 O O . TRP A 1 153 ? 15.047 11.273 3.135 1 98.12 153 TRP A O 1
ATOM 1214 N N . THR A 1 154 ? 17.047 10.234 3.07 1 96.94 154 THR A N 1
ATOM 1215 C CA . THR A 1 154 ? 16.438 9.008 2.58 1 96.94 154 THR A CA 1
ATOM 1216 C C . THR A 1 154 ? 16.516 7.906 3.633 1 96.94 154 THR A C 1
ATOM 1218 O O . THR A 1 154 ? 15.914 6.84 3.473 1 96.94 154 THR A O 1
ATOM 1221 N N . ARG A 1 155 ? 17.266 8.18 4.711 1 96.38 155 ARG A N 1
ATOM 1222 C CA . ARG A 1 155 ? 17.469 7.191 5.762 1 96.38 155 ARG A CA 1
ATOM 1223 C C . ARG A 1 155 ? 17.406 7.84 7.141 1 96.38 155 ARG A C 1
ATOM 1225 O O . ARG A 1 155 ? 17.625 9.047 7.277 1 96.38 155 ARG A O 1
ATOM 1232 N N . TRP A 1 156 ? 17.172 6.996 8.141 1 94 156 TRP A N 1
ATOM 1233 C CA . TRP A 1 156 ? 17.125 7.457 9.531 1 94 156 TRP A CA 1
ATOM 1234 C C . TRP A 1 156 ? 18.453 8.102 9.93 1 94 156 TRP A C 1
ATOM 1236 O O . TRP A 1 156 ? 18.469 9.102 10.648 1 94 156 TRP A O 1
ATOM 1246 N N . GLN A 1 157 ? 19.5 7.578 9.43 1 95.62 157 GLN A N 1
ATOM 1247 C CA . GLN A 1 157 ? 20.828 8.047 9.789 1 95.62 157 GLN A CA 1
ATOM 1248 C C . GLN A 1 157 ? 21.094 9.445 9.242 1 95.62 157 GLN A C 1
ATOM 1250 O O . GLN A 1 157 ? 22.047 10.109 9.656 1 95.62 157 GLN A O 1
ATOM 1255 N N . ASP A 1 158 ? 20.281 9.875 8.312 1 97.38 158 ASP A N 1
ATOM 1256 C CA . ASP A 1 158 ? 20.453 11.203 7.727 1 97.38 158 ASP A CA 1
ATOM 1257 C C . ASP A 1 158 ? 19.984 12.297 8.68 1 97.38 158 ASP A C 1
ATOM 1259 O O . ASP A 1 158 ? 20.281 13.477 8.492 1 97.38 158 ASP A O 1
ATOM 1263 N N . ILE A 1 159 ? 19.188 12.008 9.719 1 95.62 159 ILE A N 1
ATOM 1264 C CA . ILE A 1 159 ? 18.672 12.969 10.688 1 95.62 159 ILE A CA 1
ATOM 1265 C C . ILE A 1 159 ? 19.781 13.398 11.633 1 95.62 159 ILE A C 1
ATOM 1267 O O . ILE A 1 159 ? 20.281 12.586 12.414 1 95.62 159 ILE A O 1
ATOM 1271 N N . PRO A 1 160 ? 20.094 14.625 11.625 1 95.81 160 PRO A N 1
ATOM 1272 C CA . PRO A 1 160 ? 21.203 15.055 12.477 1 95.81 160 PRO A CA 1
ATOM 1273 C C . PRO A 1 160 ? 20.812 15.164 13.945 1 95.81 160 PRO A C 1
ATOM 1275 O O . PRO A 1 160 ? 19.625 15.352 14.266 1 95.81 160 PRO A O 1
ATOM 1278 N N . GLU A 1 161 ? 21.781 15.18 14.812 1 92.31 161 GLU A N 1
ATOM 1279 C CA . GLU A 1 161 ? 21.562 15.25 16.25 1 92.31 161 GLU A CA 1
ATOM 1280 C C . GLU A 1 161 ? 21 16.609 16.656 1 92.31 161 GLU A C 1
ATOM 1282 O O . GLU A 1 161 ? 20.25 16.719 17.641 1 92.31 161 GLU A O 1
ATOM 1287 N N . ASN A 1 162 ? 21.266 17.609 15.922 1 94.75 162 ASN A N 1
ATOM 1288 C CA . ASN A 1 162 ? 20.797 18.953 16.25 1 94.75 162 ASN A CA 1
ATOM 1289 C C . ASN A 1 162 ? 19.531 19.312 15.492 1 94.75 162 ASN A C 1
ATOM 1291 O O . ASN A 1 162 ? 19.25 20.484 15.242 1 94.75 162 ASN A O 1
ATOM 1295 N N . ALA A 1 163 ? 18.719 18.344 15.07 1 95.31 163 ALA A N 1
ATOM 1296 C CA . ALA A 1 163 ? 17.5 18.531 14.273 1 95.31 163 ALA A CA 1
ATOM 1297 C C . ALA A 1 163 ? 16.594 19.578 14.906 1 95.31 163 ALA A C 1
ATOM 1299 O O . ALA A 1 163 ? 16.062 20.438 14.211 1 95.31 163 ALA A O 1
ATOM 1300 N N . PRO A 1 164 ? 16.438 19.625 16.234 1 94.88 164 PRO A N 1
ATOM 1301 C CA . PRO A 1 164 ? 15.508 20.594 16.812 1 94.88 164 PRO A CA 1
ATOM 1302 C C . PRO A 1 164 ? 15.914 22.047 16.516 1 94.88 164 PRO A C 1
ATOM 1304 O O . PRO A 1 164 ? 15.055 22.922 16.406 1 94.88 164 PRO A O 1
ATOM 1307 N N . GLU A 1 165 ? 17.156 22.25 16.344 1 95.44 165 GLU A N 1
ATOM 1308 C CA . GLU A 1 165 ? 17.672 23.594 16.109 1 95.44 165 GLU A CA 1
ATOM 1309 C C . GLU A 1 165 ? 17.422 24.047 14.68 1 95.44 165 GLU A C 1
ATOM 1311 O O . GLU A 1 165 ? 17.547 25.234 14.367 1 95.44 165 GLU A O 1
ATOM 1316 N N . LEU A 1 166 ? 17.078 23.109 13.875 1 97.31 166 LEU A N 1
ATOM 1317 C CA . LEU A 1 166 ? 16.969 23.391 12.453 1 97.31 166 LEU A CA 1
ATOM 1318 C C . LEU A 1 166 ? 15.516 23.656 12.07 1 97.31 166 LEU A C 1
ATOM 1320 O O . LEU A 1 166 ? 15.227 24.047 10.93 1 97.31 166 LEU A O 1
ATOM 1324 N N . LEU A 1 167 ? 14.641 23.531 13.008 1 98 167 LEU A N 1
ATOM 1325 C CA . LEU A 1 167 ? 13.211 23.609 12.734 1 98 167 LEU A CA 1
ATOM 1326 C C . LEU A 1 167 ? 12.789 25.047 12.438 1 98 167 LEU A C 1
ATOM 1328 O O . LEU A 1 167 ? 13.227 25.969 13.117 1 98 167 LEU A O 1
ATOM 1332 N N . VAL A 1 168 ? 11.945 25.156 11.406 1 98.06 168 VAL A N 1
ATOM 1333 C CA . VAL A 1 168 ? 11.344 26.422 10.992 1 98.06 168 VAL A CA 1
ATOM 1334 C C . VAL A 1 168 ? 9.828 26.281 10.914 1 98.06 168 VAL A C 1
ATOM 1336 O O . VAL A 1 168 ? 9.32 25.266 10.438 1 98.06 168 VAL A O 1
ATOM 1339 N N . PRO A 1 169 ? 9.094 27.297 11.43 1 98.31 169 PRO A N 1
ATOM 1340 C CA . PRO A 1 169 ? 7.633 27.172 11.422 1 98.31 169 PRO A CA 1
ATOM 1341 C C . PRO A 1 169 ? 7.027 27.453 10.047 1 98.31 169 PRO A C 1
ATOM 1343 O O . PRO A 1 169 ? 7.516 28.328 9.328 1 98.31 169 PRO A O 1
ATOM 1346 N N . PHE A 1 170 ? 5.957 26.703 9.656 1 98.31 170 PHE A N 1
ATOM 1347 C CA . PHE A 1 170 ? 5.059 27.094 8.578 1 98.31 170 PHE A CA 1
ATOM 1348 C C . PHE A 1 170 ? 4.055 28.141 9.07 1 98.31 170 PHE A C 1
ATOM 1350 O O . PHE A 1 170 ? 3.055 27.797 9.695 1 98.31 170 PHE A O 1
ATOM 1357 N N . GLU A 1 171 ? 4.281 29.344 8.836 1 98.44 171 GLU A N 1
ATOM 1358 C CA . GLU A 1 171 ? 3.293 30.359 9.18 1 98.44 171 GLU A CA 1
ATOM 1359 C C . GLU A 1 171 ? 2.336 30.609 8.016 1 98.44 171 GLU A C 1
ATOM 1361 O O . GLU A 1 171 ? 2.744 30.578 6.852 1 98.44 171 GLU A O 1
ATOM 1366 N N . ALA A 1 172 ? 1.108 30.859 8.336 1 98.69 172 ALA A N 1
ATOM 1367 C CA . ALA A 1 172 ? 0.078 31 7.312 1 98.69 172 ALA A CA 1
ATOM 1368 C C . ALA A 1 172 ? -1.141 31.734 7.855 1 98.69 172 ALA A C 1
ATOM 1370 O O . ALA A 1 172 ? -1.312 31.859 9.07 1 98.69 172 ALA A O 1
ATOM 1371 N N . ASP A 1 173 ? -1.927 32.281 6.93 1 98.62 173 ASP A N 1
ATOM 1372 C CA . ASP A 1 173 ? -3.213 32.875 7.273 1 98.62 173 ASP A CA 1
ATOM 1373 C C . ASP A 1 173 ? -4.348 31.859 7.098 1 98.62 173 ASP A C 1
ATOM 1375 O O . ASP A 1 173 ? -4.195 30.859 6.398 1 98.62 173 ASP A O 1
ATOM 1379 N N . ALA A 1 174 ? -5.465 32.188 7.816 1 98.75 174 ALA A N 1
ATOM 1380 C CA . ALA A 1 174 ? -6.66 31.375 7.566 1 98.75 174 ALA A CA 1
ATOM 1381 C C . ALA A 1 174 ? -7.012 31.375 6.082 1 98.75 174 ALA A C 1
ATOM 1383 O O . ALA A 1 174 ? -7.016 32.406 5.434 1 98.75 174 ALA A O 1
ATOM 1384 N N . GLY A 1 175 ? -7.18 30.125 5.566 1 98.75 175 GLY A N 1
ATOM 1385 C CA . GLY A 1 175 ? -7.543 30.016 4.164 1 98.75 175 GLY A CA 1
ATOM 1386 C C . GLY A 1 175 ? -6.391 29.578 3.283 1 98.75 175 GLY A C 1
ATOM 1387 O O . GLY A 1 175 ? -6.594 29.156 2.141 1 98.75 175 GLY A O 1
ATOM 1388 N N . ASP A 1 176 ? -5.113 29.688 3.791 1 98.81 176 ASP A N 1
ATOM 1389 C CA . ASP A 1 176 ? -3.957 29.172 3.062 1 98.81 176 ASP A CA 1
ATOM 1390 C C . ASP A 1 176 ? -3.912 27.656 3.094 1 98.81 176 ASP A C 1
ATOM 1392 O O . ASP A 1 176 ? -4.496 27.031 3.982 1 98.81 176 ASP A O 1
ATOM 1396 N N . ILE A 1 177 ? -3.262 27.047 2.088 1 98.81 177 ILE A N 1
ATOM 1397 C CA . ILE A 1 177 ? -2.879 25.641 2.203 1 98.81 177 ILE A CA 1
ATOM 1398 C C . ILE A 1 177 ? -1.36 25.516 2.121 1 98.81 177 ILE A C 1
ATOM 1400 O O . ILE A 1 177 ? -0.687 26.375 1.555 1 98.81 177 ILE A O 1
ATOM 1404 N N . ILE A 1 178 ? -0.85 24.531 2.766 1 98.88 178 ILE A N 1
ATOM 1405 C CA . ILE A 1 178 ? 0.546 24.125 2.678 1 98.88 178 ILE A CA 1
ATOM 1406 C C . ILE A 1 178 ? 0.624 22.672 2.213 1 98.88 178 ILE A C 1
ATOM 1408 O O . ILE A 1 178 ? 0.011 21.781 2.814 1 98.88 178 ILE A O 1
ATOM 1412 N N . VAL A 1 179 ? 1.359 22.438 1.128 1 98.94 179 VAL A N 1
ATOM 1413 C CA . VAL A 1 179 ? 1.504 21.094 0.575 1 98.94 179 VAL A CA 1
ATOM 1414 C C . VAL A 1 179 ? 2.893 20.562 0.897 1 98.94 179 VAL A C 1
ATOM 1416 O O . VAL A 1 179 ? 3.902 21.219 0.643 1 98.94 179 VAL A O 1
ATOM 1419 N N . LEU A 1 180 ? 2.896 19.375 1.481 1 98.81 180 LEU A N 1
ATOM 1420 C CA . LEU A 1 180 ? 4.145 18.734 1.906 1 98.81 180 LEU A CA 1
ATOM 1421 C C . LEU A 1 180 ? 4.402 17.453 1.119 1 98.81 180 LEU A C 1
ATOM 1423 O O . LEU A 1 180 ? 3.506 16.625 0.974 1 98.81 180 LEU A O 1
ATOM 1427 N N . ASP A 1 181 ? 5.617 17.328 0.655 1 97.75 181 ASP A N 1
ATOM 1428 C CA . ASP A 1 181 ? 6.188 16.047 0.245 1 97.75 181 ASP A CA 1
ATOM 1429 C C . ASP A 1 181 ? 6.336 15.109 1.438 1 97.75 181 ASP A C 1
ATOM 1431 O O . ASP A 1 181 ? 6.82 15.508 2.496 1 97.75 181 ASP A O 1
ATOM 1435 N N . GLY A 1 182 ? 5.922 13.93 1.302 1 98.19 182 GLY A N 1
ATOM 1436 C CA . GLY A 1 182 ? 5.863 13 2.424 1 98.19 182 GLY A CA 1
ATOM 1437 C C . GLY A 1 182 ? 7.227 12.703 3.02 1 98.19 182 GLY A C 1
ATOM 1438 O O . GLY A 1 182 ? 7.32 12.102 4.09 1 98.19 182 GLY A O 1
ATOM 1439 N N . ARG A 1 183 ? 8.312 13.148 2.369 1 98.31 183 ARG A N 1
ATOM 1440 C CA . ARG A 1 183 ? 9.672 12.898 2.842 1 98.31 183 ARG A CA 1
ATOM 1441 C C . ARG A 1 183 ? 10.156 14.039 3.732 1 98.31 183 ARG A C 1
ATOM 1443 O O . ARG A 1 183 ? 11.18 13.906 4.41 1 98.31 183 ARG A O 1
ATOM 1450 N N . LEU A 1 184 ? 9.422 15.156 3.799 1 98.75 184 LEU A N 1
ATOM 1451 C CA . LEU A 1 184 ? 9.828 16.312 4.586 1 98.75 184 LEU A CA 1
ATOM 1452 C C . LEU A 1 184 ? 9.688 16.031 6.078 1 98.75 184 LEU A C 1
ATOM 1454 O O . LEU A 1 184 ? 8.617 15.625 6.543 1 98.75 184 LEU A O 1
ATOM 1458 N N . TRP A 1 185 ? 10.773 16.25 6.805 1 98.31 185 TRP A N 1
ATOM 1459 C CA . TRP A 1 185 ? 10.742 16.031 8.242 1 98.31 185 TRP A CA 1
ATOM 1460 C C . TRP A 1 185 ? 10.148 17.234 8.977 1 98.31 185 TRP A C 1
ATOM 1462 O O . TRP A 1 185 ? 10.508 18.375 8.688 1 98.31 185 TRP A O 1
ATOM 1472 N N . HIS A 1 186 ? 9.25 16.906 9.891 1 98.25 186 HIS A N 1
ATOM 1473 C CA . HIS A 1 186 ? 8.492 17.953 10.562 1 98.25 186 HIS A CA 1
ATOM 1474 C C . HIS A 1 186 ? 7.922 17.453 11.891 1 98.25 186 HIS A C 1
ATOM 1476 O O . HIS A 1 186 ? 8.078 16.281 12.234 1 98.25 186 HIS A O 1
ATOM 1482 N N . THR A 1 187 ? 7.387 18.328 12.664 1 97.31 187 THR A N 1
ATOM 1483 C CA . THR A 1 187 ? 6.66 18.062 13.898 1 97.31 187 THR A CA 1
ATOM 1484 C C . THR A 1 187 ? 5.57 19.109 14.117 1 97.31 187 THR A C 1
ATOM 1486 O O . THR A 1 187 ? 5.559 20.156 13.453 1 97.31 187 THR A O 1
ATOM 1489 N N . SER A 1 188 ? 4.602 18.75 14.922 1 96.38 188 SER A N 1
ATOM 1490 C CA . SER A 1 188 ? 3.652 19.781 15.344 1 96.38 188 SER A CA 1
ATOM 1491 C C . SER A 1 188 ? 4.309 20.797 16.266 1 96.38 188 SER A C 1
ATOM 1493 O O . SER A 1 188 ? 5.223 20.453 17.031 1 96.38 188 SER A O 1
ATOM 1495 N N . GLY A 1 189 ? 3.9 21.984 16.203 1 95.62 189 GLY A N 1
ATOM 1496 C CA . GLY A 1 189 ? 4.379 23 17.125 1 95.62 189 GLY A CA 1
ATOM 1497 C C . GLY A 1 189 ? 3.625 23.016 18.438 1 95.62 189 GLY A C 1
ATOM 1498 O O . GLY A 1 189 ? 2.508 22.5 18.531 1 95.62 189 GLY A O 1
ATOM 1499 N N . SER A 1 190 ? 4.293 23.578 19.422 1 96.69 190 SER A N 1
ATOM 1500 C CA . SER A 1 190 ? 3.625 23.828 20.703 1 96.69 190 SER A CA 1
ATOM 1501 C C . SER A 1 190 ? 2.82 25.125 20.656 1 96.69 190 SER A C 1
ATOM 1503 O O . SER A 1 190 ? 3.254 26.109 20.062 1 96.69 190 SER A O 1
ATOM 1505 N N . ASN A 1 191 ? 1.688 25.031 21.266 1 98.19 191 ASN A N 1
ATOM 1506 C CA . ASN A 1 191 ? 0.903 26.25 21.422 1 98.19 191 ASN A CA 1
ATOM 1507 C C . ASN A 1 191 ? 1.173 26.938 22.766 1 98.19 191 ASN A C 1
ATOM 1509 O O . ASN A 1 191 ? 0.649 26.5 23.797 1 98.19 191 ASN A O 1
ATOM 1513 N N . THR A 1 192 ? 1.893 28 22.703 1 97.38 192 THR A N 1
ATOM 1514 C CA . THR A 1 192 ? 2.297 28.703 23.922 1 97.38 192 THR A CA 1
ATOM 1515 C C . THR A 1 192 ? 1.426 29.938 24.156 1 97.38 192 THR A C 1
ATOM 1517 O O . THR A 1 192 ? 1.7 30.734 25.062 1 97.38 192 THR A O 1
ATOM 1520 N N . THR A 1 193 ? 0.462 30.109 23.344 1 98 193 THR A N 1
ATOM 1521 C CA . THR A 1 193 ? -0.468 31.219 23.547 1 98 193 THR A CA 1
ATOM 1522 C C . THR A 1 193 ? -1.444 30.906 24.672 1 98 193 THR A C 1
ATOM 1524 O O . THR A 1 193 ? -1.488 29.781 25.172 1 98 193 THR A O 1
ATOM 1527 N N . LYS A 1 194 ? -2.23 31.953 25.047 1 97.38 194 LYS A N 1
ATOM 1528 C CA . LYS A 1 194 ? -3.156 31.797 26.172 1 97.38 194 LYS A CA 1
ATOM 1529 C C . LYS A 1 194 ? -4.57 31.516 25.672 1 97.38 194 LYS A C 1
ATOM 1531 O O . LYS A 1 194 ? -5.359 30.875 26.375 1 97.38 194 LYS A O 1
ATOM 1536 N N . ASN A 1 195 ? -4.906 31.938 24.516 1 96.88 195 ASN A N 1
ATOM 1537 C CA . ASN A 1 195 ? -6.32 31.891 24.156 1 96.88 195 ASN A CA 1
ATOM 1538 C C . ASN A 1 195 ? -6.516 31.688 22.656 1 96.88 195 ASN A C 1
ATOM 1540 O O . ASN A 1 195 ? -7.559 32.062 22.109 1 96.88 195 ASN A O 1
ATOM 1544 N N . GLU A 1 196 ? -5.512 31.219 21.906 1 98 196 GLU A N 1
ATOM 1545 C CA . GLU A 1 196 ? -5.637 31 20.469 1 98 196 GLU A CA 1
ATOM 1546 C C . GLU A 1 196 ? -5.586 29.516 20.141 1 98 196 GLU A C 1
ATOM 1548 O O . GLU A 1 196 ? -4.66 28.812 20.547 1 98 196 GLU A O 1
ATOM 1553 N N . ASP A 1 197 ? -6.637 29.094 19.438 1 98.38 197 ASP A N 1
ATOM 1554 C CA . ASP A 1 197 ? -6.578 27.766 18.828 1 98.38 197 ASP A CA 1
ATOM 1555 C C . ASP A 1 197 ? -5.914 27.812 17.453 1 98.38 197 ASP A C 1
ATOM 1557 O O . ASP A 1 197 ? -6.133 28.75 16.688 1 98.38 197 ASP A O 1
ATOM 1561 N N . ARG A 1 198 ? -5.098 26.922 17.188 1 98.75 198 ARG A N 1
ATOM 1562 C CA . ARG A 1 198 ? -4.602 26.672 15.836 1 98.75 198 ARG A CA 1
ATOM 1563 C C . ARG A 1 198 ? -5.25 25.422 15.242 1 98.75 198 ARG A C 1
ATOM 1565 O O . ARG A 1 198 ? -4.965 24.297 15.672 1 98.75 198 ARG A O 1
ATOM 1572 N N . ALA A 1 199 ? -6.125 25.594 14.242 1 98.88 199 ALA A N 1
ATOM 1573 C CA . ALA A 1 199 ? -6.879 24.5 13.648 1 98.88 199 ALA A CA 1
ATOM 1574 C C . ALA A 1 199 ? -6.469 24.281 12.195 1 98.88 199 ALA A C 1
ATOM 1576 O O . ALA A 1 199 ? -6.594 25.172 11.359 1 98.88 199 ALA A O 1
ATOM 1577 N N . ILE A 1 200 ? -5.977 23.062 11.906 1 98.88 200 ILE A N 1
ATOM 1578 C CA . ILE A 1 200 ? -5.598 22.688 10.547 1 98.88 200 ILE A CA 1
ATOM 1579 C C . ILE A 1 200 ? -6.16 21.312 10.211 1 98.88 200 ILE A C 1
ATOM 1581 O O . ILE A 1 200 ? -6.469 20.531 11.102 1 98.88 200 ILE A O 1
ATOM 1585 N N . LEU A 1 201 ? -6.434 21.078 8.938 1 98.88 201 LEU A N 1
ATOM 1586 C CA . LEU A 1 201 ? -6.781 19.766 8.398 1 98.88 201 LEU A CA 1
ATOM 1587 C C . LEU A 1 201 ? -5.602 19.156 7.648 1 98.88 201 LEU A C 1
ATOM 1589 O O . LEU A 1 201 ? -4.82 19.875 7.023 1 98.88 201 LEU A O 1
ATOM 1593 N N . PHE A 1 202 ? -5.465 17.844 7.699 1 98.38 202 PHE A N 1
ATOM 1594 C CA . PHE A 1 202 ? -4.441 17.109 6.977 1 98.38 202 PHE A CA 1
ATOM 1595 C C . PHE A 1 202 ? -5.078 16.125 5.992 1 98.38 202 PHE A C 1
ATOM 1597 O O . PHE A 1 202 ? -5.641 15.109 6.398 1 98.38 202 PHE A O 1
ATOM 1604 N N . ALA A 1 203 ? -5.035 16.484 4.746 1 98.81 203 ALA A N 1
ATOM 1605 C CA . ALA A 1 203 ? -5.395 15.516 3.709 1 98.81 203 ALA A CA 1
ATOM 1606 C C . ALA A 1 203 ? -4.168 14.758 3.217 1 98.81 203 ALA A C 1
ATOM 1608 O O . ALA A 1 203 ? -3.342 15.312 2.484 1 98.81 203 ALA A O 1
ATOM 1609 N N . TYR A 1 204 ? -4.098 13.57 3.619 1 98.31 204 TYR A N 1
ATOM 1610 C CA . TYR A 1 204 ? -2.973 12.695 3.289 1 98.31 204 TYR A CA 1
ATOM 1611 C C . TYR A 1 204 ? -3.275 11.859 2.053 1 98.31 204 TYR A C 1
ATOM 1613 O O . TYR A 1 204 ? -4.117 10.961 2.096 1 98.31 204 TYR A O 1
ATOM 1621 N N . TYR A 1 205 ? -2.557 12.172 0.953 1 98.81 205 TYR A N 1
ATOM 1622 C CA . TYR A 1 205 ? -2.643 11.391 -0.278 1 98.81 205 TYR A CA 1
ATOM 1623 C C . TYR A 1 205 ? -1.45 10.453 -0.415 1 98.81 205 TYR A C 1
ATOM 1625 O O . TYR A 1 205 ? -0.33 10.805 -0.034 1 98.81 205 TYR A O 1
ATOM 1633 N N . SER A 1 206 ? -1.686 9.289 -0.983 1 97.69 206 SER A N 1
ATOM 1634 C CA . SER A 1 206 ? -0.605 8.32 -1.139 1 97.69 206 SER A CA 1
ATOM 1635 C C . SER A 1 206 ? -0.543 7.789 -2.566 1 97.69 206 SER A C 1
ATOM 1637 O O . SER A 1 206 ? -1.54 7.824 -3.291 1 97.69 206 SER A O 1
ATOM 1639 N N . ALA A 1 207 ? 0.631 7.332 -2.932 1 97.12 207 ALA A N 1
ATOM 1640 C CA . ALA A 1 207 ? 0.79 6.586 -4.176 1 97.12 207 ALA A CA 1
ATOM 1641 C C . ALA A 1 207 ? -0.163 5.395 -4.23 1 97.12 207 ALA A C 1
ATOM 1643 O O . ALA A 1 207 ? -0.526 4.836 -3.191 1 97.12 207 ALA A O 1
ATOM 1644 N N . PRO A 1 208 ? -0.55 5 -5.422 1 96.56 208 PRO A N 1
ATOM 1645 C CA . PRO A 1 208 ? -1.615 4.004 -5.555 1 96.56 208 PRO A CA 1
ATOM 1646 C C . PRO A 1 208 ? -1.165 2.602 -5.148 1 96.56 208 PRO A C 1
ATOM 1648 O O . PRO A 1 208 ? -1.996 1.704 -4.988 1 96.56 208 PRO A O 1
ATOM 1651 N N . TYR A 1 209 ? 0.14 2.359 -4.969 1 95.81 209 TYR A N 1
ATOM 1652 C CA . TYR A 1 209 ? 0.673 1.053 -4.605 1 95.81 209 TYR A CA 1
ATOM 1653 C C . TYR A 1 209 ? 1.001 0.994 -3.117 1 95.81 209 TYR A C 1
ATOM 1655 O O . TYR A 1 209 ? 1.464 -0.034 -2.617 1 95.81 209 TYR A O 1
ATOM 1663 N N . MET A 1 210 ? 0.739 2.072 -2.389 1 95.44 210 MET A N 1
ATOM 1664 C CA . MET A 1 210 ? 0.918 2.141 -0.941 1 95.44 210 MET A CA 1
ATOM 1665 C C . MET A 1 210 ? -0.389 1.842 -0.216 1 95.44 210 MET A C 1
ATOM 1667 O O . MET A 1 210 ? -1.448 2.338 -0.606 1 95.44 210 MET A O 1
ATOM 1671 N N . ARG A 1 211 ? -0.317 1.014 0.806 1 96.12 211 ARG A N 1
ATOM 1672 C CA . ARG A 1 211 ? -1.51 0.776 1.612 1 96.12 211 ARG A CA 1
ATOM 1673 C C . ARG A 1 211 ? -1.937 2.043 2.346 1 96.12 211 ARG A C 1
ATOM 1675 O O . ARG A 1 211 ? -1.131 2.666 3.041 1 96.12 211 ARG A O 1
ATOM 1682 N N . PRO A 1 212 ? -3.186 2.451 2.141 1 96.56 212 PRO A N 1
ATOM 1683 C CA . PRO A 1 212 ? -3.641 3.635 2.873 1 96.56 212 PRO A CA 1
ATOM 1684 C C . PRO A 1 212 ? -3.705 3.408 4.383 1 96.56 212 PRO A C 1
ATOM 1686 O O . PRO A 1 212 ? -3.871 2.271 4.832 1 96.56 212 PRO A O 1
ATOM 1689 N N . LEU A 1 213 ? -3.639 4.453 5.148 1 96.31 213 LEU A N 1
ATOM 1690 C CA . LEU A 1 213 ? -3.736 4.422 6.602 1 96.31 213 LEU A CA 1
ATOM 1691 C C . LEU A 1 213 ? -5.152 4.066 7.047 1 96.31 213 LEU A C 1
ATOM 1693 O O . LEU A 1 213 ? -5.352 3.529 8.141 1 96.31 213 LEU A O 1
ATOM 1697 N N . VAL A 1 214 ? -6.094 4.434 6.184 1 97.44 214 VAL A N 1
ATOM 1698 C CA . VAL A 1 214 ? -7.488 4.117 6.477 1 97.44 214 VAL A CA 1
ATOM 1699 C C . VAL A 1 214 ? -8.062 3.227 5.375 1 97.44 214 VAL A C 1
ATOM 1701 O O . VAL A 1 214 ? -7.934 3.539 4.188 1 97.44 214 VAL A O 1
ATOM 1704 N N . ASN A 1 215 ? -8.586 2.127 5.754 1 98.06 215 ASN A N 1
ATOM 1705 C CA . ASN A 1 215 ? -9.445 1.337 4.875 1 98.06 215 ASN A CA 1
ATOM 1706 C C . ASN A 1 215 ? -10.844 1.937 4.766 1 98.06 215 ASN A C 1
ATOM 1708 O O . ASN A 1 215 ? -11.727 1.594 5.547 1 98.06 215 ASN A O 1
ATOM 1712 N N . TRP A 1 216 ? -11.031 2.717 3.795 1 98.62 216 TRP A N 1
ATOM 1713 C CA . TRP A 1 216 ? -12.266 3.49 3.672 1 98.62 216 TRP A CA 1
ATOM 1714 C C . TRP A 1 216 ? -13.445 2.582 3.355 1 98.62 216 TRP A C 1
ATOM 1716 O O . TRP A 1 216 ? -14.586 2.895 3.703 1 98.62 216 TRP A O 1
ATOM 1726 N N . THR A 1 217 ? -13.211 1.455 2.697 1 98.38 217 THR A N 1
ATOM 1727 C CA . THR A 1 217 ? -14.273 0.489 2.453 1 98.38 217 THR A CA 1
ATOM 1728 C C . THR A 1 217 ? -14.859 -0.015 3.77 1 98.38 217 THR A C 1
ATOM 1730 O O . THR A 1 217 ? -16.078 -0.19 3.889 1 98.38 217 THR A O 1
ATOM 1733 N N . ALA A 1 218 ? -14.008 -0.214 4.672 1 98 218 ALA A N 1
ATOM 1734 C CA . ALA A 1 218 ? -14.445 -0.675 5.984 1 98 218 ALA A CA 1
ATOM 1735 C C . ALA A 1 218 ? -15.039 0.473 6.801 1 98 218 ALA A C 1
ATOM 1737 O O . ALA A 1 218 ? -15.992 0.279 7.559 1 98 218 ALA A O 1
ATOM 1738 N N . LYS A 1 219 ? -14.531 1.632 6.672 1 97.88 219 LYS A N 1
ATOM 1739 C CA . LYS A 1 219 ? -14.828 2.73 7.586 1 97.88 219 LYS A CA 1
ATOM 1740 C C . LYS A 1 219 ? -16.109 3.449 7.18 1 97.88 219 LYS A C 1
ATOM 1742 O O . LYS A 1 219 ? -16.938 3.805 8.031 1 97.88 219 LYS A O 1
ATOM 1747 N N . LEU A 1 220 ? -16.281 3.717 5.902 1 98.44 220 LEU A N 1
ATOM 1748 C CA . LEU A 1 220 ? -17.438 4.488 5.445 1 98.44 220 LEU A CA 1
ATOM 1749 C C . LEU A 1 220 ? -18.688 3.617 5.398 1 98.44 220 LEU A C 1
ATOM 1751 O O . LEU A 1 220 ? -18.656 2.504 4.875 1 98.44 220 LEU A O 1
ATOM 1755 N N . PRO A 1 221 ? -19.781 4.145 5.914 1 97.12 221 PRO A N 1
ATOM 1756 C CA . PRO A 1 221 ? -21.047 3.398 5.793 1 97.12 221 PRO A CA 1
ATOM 1757 C C . PRO A 1 221 ? -21.406 3.104 4.34 1 97.12 221 PRO A C 1
ATOM 1759 O O . PRO A 1 221 ? -21.188 3.939 3.459 1 97.12 221 PRO A O 1
ATOM 1762 N N . SER A 1 222 ? -21.984 1.935 4.156 1 96.06 222 SER A N 1
ATOM 1763 C CA . SER A 1 222 ? -22.328 1.481 2.812 1 96.06 222 SER A CA 1
ATOM 1764 C C . SER A 1 222 ? -23.203 2.502 2.094 1 96.06 222 SER A C 1
ATOM 1766 O O . SER A 1 222 ? -23.016 2.77 0.908 1 96.06 222 SER A O 1
ATOM 1768 N N . LYS A 1 223 ? -24.172 3.061 2.793 1 97.5 223 LYS A N 1
ATOM 1769 C CA . LYS A 1 223 ? -25.062 4.043 2.195 1 97.5 223 LYS A CA 1
ATOM 1770 C C . LYS A 1 223 ? -24.297 5.254 1.679 1 97.5 223 LYS A C 1
ATOM 1772 O O . LYS A 1 223 ? -24.578 5.762 0.593 1 97.5 223 LYS A O 1
ATOM 1777 N N . LEU A 1 224 ? -23.328 5.645 2.488 1 98.25 224 LEU A N 1
ATOM 1778 C CA . LEU A 1 224 ? -22.5 6.777 2.07 1 98.25 224 LEU A CA 1
ATOM 1779 C C . LEU A 1 224 ? -21.672 6.418 0.845 1 98.25 224 LEU A C 1
ATOM 1781 O O . LEU A 1 224 ? -21.578 7.207 -0.099 1 98.25 224 LEU A O 1
ATOM 1785 N N . GLN A 1 225 ? -21.078 5.254 0.779 1 98.44 225 GLN A N 1
ATOM 1786 C CA . GLN A 1 225 ? -20.266 4.816 -0.35 1 98.44 225 GLN A CA 1
ATOM 1787 C C . GLN A 1 225 ? -21.047 4.887 -1.656 1 98.44 225 GLN A C 1
ATOM 1789 O O . GLN A 1 225 ? -20.5 5.281 -2.691 1 98.44 225 GLN A O 1
ATOM 1794 N N . GLN A 1 226 ? -22.297 4.586 -1.575 1 97.62 226 GLN A N 1
ATOM 1795 C CA . GLN A 1 226 ? -23.141 4.523 -2.76 1 97.62 226 GLN A CA 1
ATOM 1796 C C . GLN A 1 226 ? -23.406 5.918 -3.318 1 97.62 226 GLN A C 1
ATOM 1798 O O . GLN A 1 226 ? -23.688 6.07 -4.508 1 97.62 226 GLN A O 1
ATOM 1803 N N . THR A 1 227 ? -23.266 6.934 -2.504 1 97.88 227 THR A N 1
ATOM 1804 C CA . THR A 1 227 ? -23.625 8.289 -2.92 1 97.88 227 THR A CA 1
ATOM 1805 C C . THR A 1 227 ? -22.406 9.031 -3.449 1 97.88 227 THR A C 1
ATOM 1807 O O . THR A 1 227 ? -22.531 10.102 -4.047 1 97.88 227 THR A O 1
ATOM 1810 N N . LEU A 1 228 ? -21.266 8.445 -3.26 1 98.5 228 LEU A N 1
ATOM 1811 C CA . LEU A 1 228 ? -20.031 9.133 -3.613 1 98.5 228 LEU A CA 1
ATOM 1812 C C . LEU A 1 228 ? -19.891 9.234 -5.125 1 98.5 228 LEU A C 1
ATOM 1814 O O . LEU A 1 228 ? -20.344 8.359 -5.863 1 98.5 228 LEU A O 1
ATOM 1818 N N . SER A 1 229 ? -19.266 10.281 -5.605 1 97.94 229 SER A N 1
ATOM 1819 C CA . SER A 1 229 ? -18.922 10.414 -7.02 1 97.94 229 SER A CA 1
ATOM 1820 C C . SER A 1 229 ? -17.906 9.359 -7.449 1 97.94 229 SER A C 1
ATOM 1822 O O . SER A 1 229 ? -17.188 8.812 -6.613 1 97.94 229 SER A O 1
ATOM 1824 N N . PRO A 1 230 ? -17.797 9.062 -8.758 1 97.56 230 PRO A N 1
ATOM 1825 C CA . PRO A 1 230 ? -16.766 8.125 -9.242 1 97.56 230 PRO A CA 1
ATOM 1826 C C . PRO A 1 230 ? -15.359 8.547 -8.852 1 97.56 230 PRO A C 1
ATOM 1828 O O . PRO A 1 230 ? -14.523 7.699 -8.523 1 97.56 230 PRO A O 1
ATOM 1831 N N . GLU A 1 231 ? -15.109 9.828 -8.836 1 97.38 231 GLU A N 1
ATOM 1832 C CA . GLU A 1 231 ? -13.797 10.344 -8.469 1 97.38 231 GLU A CA 1
ATOM 1833 C C . GLU A 1 231 ? -13.469 10.023 -7.016 1 97.38 231 GLU A C 1
ATOM 1835 O O . GLU A 1 231 ? -12.367 9.555 -6.711 1 97.38 231 GLU A O 1
ATOM 1840 N N . LEU A 1 232 ? -14.422 10.242 -6.137 1 98.62 232 LEU A N 1
ATOM 1841 C CA . LEU A 1 232 ? -14.188 9.969 -4.723 1 98.62 232 LEU A CA 1
ATOM 1842 C C . LEU A 1 232 ? -14.078 8.469 -4.477 1 98.62 232 LEU A C 1
ATOM 1844 O O . LEU A 1 232 ? -13.289 8.031 -3.633 1 98.62 232 LEU A O 1
ATOM 1848 N N . LYS A 1 233 ? -14.883 7.688 -5.215 1 98.44 233 LYS A N 1
ATOM 1849 C CA . LYS A 1 233 ? -14.773 6.234 -5.082 1 98.44 233 LYS A CA 1
ATOM 1850 C C . LYS A 1 233 ? -13.367 5.754 -5.453 1 98.44 233 LYS A C 1
ATOM 1852 O O . LYS A 1 233 ? -12.812 4.887 -4.777 1 98.44 233 LYS A O 1
ATOM 1857 N N . GLU A 1 234 ? -12.797 6.34 -6.465 1 97.38 234 GLU A N 1
ATOM 1858 C CA . GLU A 1 234 ? -11.438 5.996 -6.875 1 97.38 234 GLU A CA 1
ATOM 1859 C C . GLU A 1 234 ? -10.414 6.461 -5.844 1 97.38 234 GLU A C 1
ATOM 1861 O O . GLU A 1 234 ? -9.508 5.711 -5.484 1 97.38 234 GLU A O 1
ATOM 1866 N N . LEU A 1 235 ? -10.609 7.621 -5.32 1 98.56 235 LEU A N 1
ATOM 1867 C CA . LEU A 1 235 ? -9.672 8.195 -4.352 1 98.56 235 LEU A CA 1
ATOM 1868 C C . LEU A 1 235 ? -9.688 7.395 -3.055 1 98.56 235 LEU A C 1
ATOM 1870 O O . LEU A 1 235 ? -8.648 7.25 -2.4 1 98.56 235 LEU A O 1
ATOM 1874 N N . PHE A 1 236 ? -10.844 6.859 -2.732 1 98.69 236 PHE 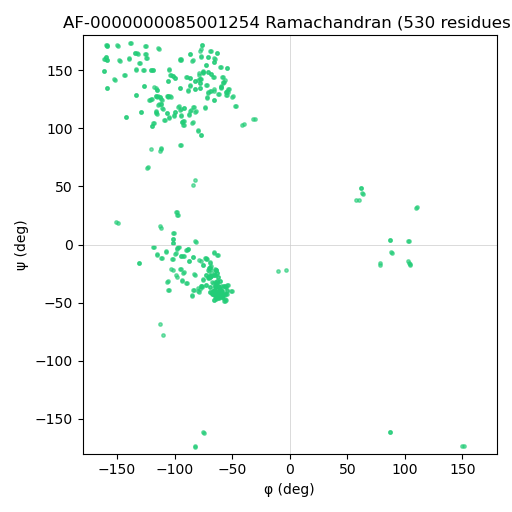A N 1
ATOM 1875 C CA . PHE A 1 236 ? -10.969 6.105 -1.49 1 98.69 236 PHE A CA 1
ATOM 1876 C C . PHE A 1 236 ? -10.625 4.637 -1.708 1 98.69 236 PHE A C 1
ATOM 1878 O O . PHE A 1 236 ? -10.617 3.852 -0.76 1 98.69 236 PHE A O 1
ATOM 1885 N N . GLY A 1 237 ? -10.352 4.223 -2.906 1 97.56 237 GLY A N 1
ATOM 1886 C CA . GLY A 1 237 ? -10.016 2.84 -3.201 1 97.56 237 GLY A CA 1
ATOM 1887 C C . GLY A 1 237 ? -11.133 1.868 -2.865 1 97.56 237 GLY A C 1
ATOM 1888 O O . GLY A 1 237 ? -10.891 0.821 -2.262 1 97.56 237 GLY A O 1
ATOM 1889 N N . LEU A 1 238 ? -12.344 2.188 -3.314 1 98.06 238 LEU A N 1
ATOM 1890 C CA . LEU A 1 238 ? -13.5 1.417 -2.869 1 98.06 238 LEU A CA 1
ATOM 1891 C C . LEU A 1 238 ? -13.727 0.203 -3.764 1 98.06 238 LEU A C 1
ATOM 1893 O O . LEU A 1 238 ? -14.477 -0.709 -3.406 1 98.06 238 LEU A O 1
ATOM 1897 N N . GLY A 1 239 ? -13.094 0.165 -4.93 1 96.06 239 GLY A N 1
ATOM 1898 C CA . GLY A 1 239 ? -13.188 -1.011 -5.781 1 96.06 239 GLY A CA 1
ATOM 1899 C C . GLY A 1 239 ? -12.438 -2.207 -5.234 1 96.06 239 GLY A C 1
ATOM 1900 O O . GLY A 1 239 ? -11.531 -2.055 -4.41 1 96.06 239 GLY A O 1
ATOM 1901 N N . HIS A 1 240 ? -12.781 -3.367 -5.723 1 96 240 HIS A N 1
ATOM 1902 C CA . HIS A 1 240 ? -12.133 -4.562 -5.191 1 96 240 HIS A CA 1
ATOM 1903 C C . HIS A 1 240 ? -10.797 -4.82 -5.883 1 96 240 HIS A C 1
ATOM 1905 O O . HIS A 1 240 ? -10.008 -5.645 -5.426 1 96 240 HIS A O 1
ATOM 1911 N N . ILE A 1 241 ? -10.492 -4.137 -6.953 1 93.31 241 ILE A N 1
ATOM 1912 C CA . ILE A 1 241 ? -9.219 -4.293 -7.641 1 93.31 241 ILE A CA 1
ATOM 1913 C C . ILE A 1 241 ? -8.25 -3.203 -7.188 1 93.31 241 ILE A C 1
ATOM 1915 O O . ILE A 1 241 ? -8.547 -2.012 -7.297 1 93.31 241 ILE A O 1
ATOM 1919 N N . GLY A 1 242 ? -7.176 -3.65 -6.609 1 89.56 242 GLY A N 1
ATOM 1920 C CA . GLY A 1 242 ? -6.125 -2.723 -6.227 1 89.56 242 GLY A CA 1
ATOM 1921 C C . GLY A 1 242 ? -5.312 -2.217 -7.402 1 89.56 242 GLY A C 1
ATOM 1922 O O . GLY A 1 242 ? -5.809 -2.174 -8.531 1 89.56 242 GLY A O 1
ATOM 1923 N N . TYR A 1 243 ? -4.121 -1.685 -6.98 1 81.12 243 TYR A N 1
ATOM 1924 C CA . TYR A 1 243 ? -3.258 -1.119 -8.008 1 81.12 243 TYR A CA 1
ATOM 1925 C C . TYR A 1 243 ? -2.445 -2.209 -8.703 1 81.12 243 TYR A C 1
ATOM 1927 O O . TYR A 1 243 ? -1.821 -3.039 -8.039 1 81.12 243 TYR A O 1
ATOM 1935 N N . VAL A 1 244 ? -2.492 -2.547 -9.734 1 66.88 244 VAL A N 1
ATOM 1936 C CA . VAL A 1 244 ? -1.81 -3.686 -10.336 1 66.88 244 VAL A CA 1
ATOM 1937 C C . VAL A 1 244 ? -0.722 -3.191 -11.289 1 66.88 244 VAL A C 1
ATOM 1939 O O . VAL A 1 244 ? 0.398 -3.709 -11.281 1 66.88 244 VAL A O 1
ATOM 1942 N N . VAL A 1 245 ? -0.87 -2.768 -12.375 1 63.5 245 VAL A N 1
ATOM 1943 C CA . VAL A 1 245 ? -0.116 -3.162 -13.555 1 63.5 245 VAL A CA 1
ATOM 1944 C C . VAL A 1 245 ? 0.75 -1.997 -14.031 1 63.5 245 VAL A C 1
ATOM 1946 O O . VAL A 1 245 ? 0.255 -1.07 -14.68 1 63.5 245 VAL A O 1
ATOM 1949 N N . LYS A 1 246 ? 1.978 -2.023 -13.117 1 69.62 246 LYS A N 1
ATOM 1950 C CA . LYS A 1 246 ? 3.053 -1.202 -13.672 1 69.62 246 LYS A CA 1
ATOM 1951 C C . LYS A 1 246 ? 4.094 -2.062 -14.375 1 69.62 246 LYS A C 1
ATOM 1953 O O . LYS A 1 246 ? 4.43 -3.152 -13.906 1 69.62 246 LYS A O 1
ATOM 1958 N N . GLY A 1 247 ? 4.203 -1.984 -15.719 1 73.94 247 GLY A N 1
ATOM 1959 C CA . GLY A 1 247 ? 5.297 -2.693 -16.359 1 73.94 247 GLY A CA 1
ATOM 1960 C C . GLY A 1 247 ? 4.969 -3.127 -17.781 1 73.94 247 GLY A C 1
ATOM 1961 O O . GLY A 1 247 ? 3.953 -2.717 -18.344 1 73.94 247 GLY A O 1
ATOM 1962 N N . ASP A 1 248 ? 5.949 -3.916 -18.297 1 79.44 248 ASP A N 1
ATOM 1963 C CA . ASP A 1 248 ? 5.828 -4.473 -19.641 1 79.44 248 ASP A CA 1
ATOM 1964 C C . ASP A 1 248 ? 5.191 -5.859 -19.609 1 79.44 248 ASP A C 1
ATOM 1966 O O . ASP A 1 248 ? 5.828 -6.832 -19.203 1 79.44 248 ASP A O 1
ATOM 1970 N N . LEU A 1 249 ? 3.922 -5.945 -19.953 1 85.62 249 LEU A N 1
ATOM 1971 C CA . LEU A 1 249 ? 3.195 -7.211 -19.906 1 85.62 249 LEU A CA 1
ATOM 1972 C C . LEU A 1 249 ? 3.143 -7.855 -21.281 1 85.62 249 LEU A C 1
ATOM 1974 O O . LEU A 1 249 ? 2.213 -8.609 -21.578 1 85.62 249 LEU A O 1
ATOM 1978 N N . THR A 1 250 ? 4.203 -7.508 -22.047 1 86.25 250 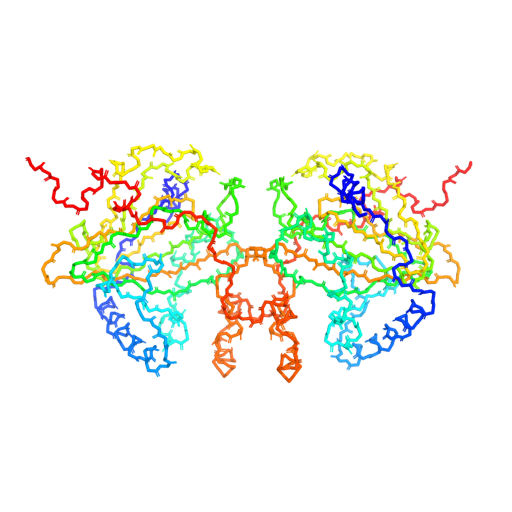THR A N 1
ATOM 1979 C CA . THR A 1 250 ? 4.297 -8.156 -23.344 1 86.25 250 THR A CA 1
ATOM 1980 C C . THR A 1 250 ? 4.617 -9.641 -23.188 1 86.25 250 THR A C 1
ATOM 1982 O O . THR A 1 250 ? 5.574 -10.008 -22.5 1 86.25 250 THR A O 1
ATOM 1985 N N . TYR A 1 251 ? 3.842 -10.438 -23.906 1 89.38 251 TYR A N 1
ATOM 1986 C CA . TYR A 1 251 ? 4.039 -11.875 -23.844 1 89.38 251 TYR A CA 1
ATOM 1987 C C . TYR A 1 251 ? 5.441 -12.258 -24.297 1 89.38 251 TYR A C 1
ATOM 1989 O O . TYR A 1 251 ? 6.031 -11.578 -25.141 1 89.38 251 TYR A O 1
ATOM 1997 N N . MET A 1 252 ? 5.891 -13.375 -23.766 1 89.19 252 MET A N 1
ATOM 1998 C CA . MET A 1 252 ? 7.254 -13.82 -24.047 1 89.19 252 MET A CA 1
ATOM 1999 C C . MET A 1 252 ? 7.473 -13.953 -25.547 1 89.19 252 MET A C 1
ATOM 2001 O O . MET A 1 252 ? 8.461 -13.453 -26.094 1 89.19 252 MET A O 1
ATOM 2005 N N . ALA A 1 253 ? 6.523 -14.602 -26.219 1 85.69 253 ALA A N 1
ATOM 2006 C CA . ALA A 1 253 ? 6.672 -14.867 -27.641 1 85.69 253 ALA A CA 1
ATOM 2007 C C . ALA A 1 253 ? 6.746 -13.57 -28.438 1 85.69 253 ALA A C 1
ATOM 2009 O O . ALA A 1 253 ? 7.457 -13.484 -29.438 1 85.69 253 ALA A O 1
ATOM 2010 N N . ALA A 1 254 ? 6.016 -12.594 -28 1 86.69 254 ALA A N 1
ATOM 2011 C CA . ALA A 1 254 ? 5.988 -11.305 -28.688 1 86.69 254 ALA A CA 1
ATOM 2012 C C . ALA A 1 254 ? 7.219 -10.469 -28.328 1 86.69 254 ALA A C 1
ATOM 2014 O O . ALA A 1 254 ? 7.781 -9.789 -29.188 1 86.69 254 ALA A O 1
ATOM 2015 N N . LYS A 1 255 ? 7.668 -10.516 -27.125 1 88.5 255 LYS A N 1
ATOM 2016 C CA . LYS A 1 255 ? 8.773 -9.688 -26.641 1 88.5 255 LYS A CA 1
ATOM 2017 C C . LYS A 1 255 ? 10.117 -10.234 -27.141 1 88.5 255 LYS A C 1
ATOM 2019 O O . LYS A 1 255 ? 11.047 -9.461 -27.375 1 88.5 255 LYS A O 1
ATOM 2024 N N . TYR A 1 256 ? 10.148 -11.516 -27.188 1 88.12 256 TYR A N 1
ATOM 2025 C CA . TYR A 1 256 ? 11.398 -12.172 -27.562 1 88.12 256 TYR A CA 1
ATOM 2026 C C . TYR A 1 256 ? 11.195 -13.086 -28.766 1 88.12 256 TYR A C 1
ATOM 2028 O O . TYR A 1 256 ? 11.398 -14.297 -28.672 1 88.12 256 TYR A O 1
ATOM 2036 N N . PRO A 1 257 ? 10.914 -12.414 -29.797 1 79.06 257 PRO A N 1
ATOM 2037 C CA . PRO A 1 257 ? 10.695 -13.258 -30.969 1 79.06 257 PRO A CA 1
ATOM 2038 C C . PRO A 1 257 ? 11.914 -14.102 -31.328 1 79.06 257 PRO A C 1
ATOM 2040 O O . PRO A 1 257 ? 13.039 -13.617 -31.281 1 79.06 257 PRO A O 1
ATOM 2043 N N . GLY A 1 258 ? 11.672 -15.398 -31.625 1 73.12 258 GLY A N 1
ATOM 2044 C CA . GLY A 1 258 ? 12.734 -16.281 -32.062 1 73.12 258 GLY A CA 1
ATOM 2045 C C . GLY A 1 258 ? 13.602 -16.781 -30.938 1 73.12 258 GLY A C 1
ATOM 2046 O O . GLY A 1 258 ? 14.445 -17.672 -31.141 1 73.12 258 GLY A O 1
ATOM 2047 N N . LYS A 1 259 ? 13.602 -16.234 -29.812 1 69.81 259 LYS A N 1
ATOM 2048 C CA . LYS A 1 259 ? 14.477 -16.594 -28.703 1 69.81 259 LYS A CA 1
ATOM 2049 C C . LYS A 1 259 ? 13.734 -17.422 -27.656 1 69.81 259 LYS A C 1
ATOM 2051 O O . LYS A 1 259 ? 14.344 -18 -26.766 1 69.81 259 LYS A O 1
ATOM 2056 N N . PHE A 1 260 ? 12.594 -17.25 -27.75 1 60.88 260 PHE A N 1
ATOM 2057 C CA . PHE A 1 260 ? 11.766 -18 -26.812 1 60.88 260 PHE A CA 1
ATOM 2058 C C . PHE A 1 260 ? 10.953 -19.062 -27.531 1 60.88 260 PHE A C 1
ATOM 2060 O O . PHE A 1 260 ? 10.141 -18.75 -28.406 1 60.88 260 PHE A O 1
ATOM 2067 N N . ASN A 1 261 ? 11.617 -20.172 -27.75 1 52.44 261 ASN A N 1
ATOM 2068 C CA . ASN A 1 261 ? 10.906 -21.266 -28.406 1 52.44 261 ASN A CA 1
ATOM 2069 C C . ASN A 1 261 ? 10.078 -22.062 -27.406 1 52.44 261 ASN A C 1
ATOM 2071 O O . ASN A 1 261 ? 10.633 -22.719 -26.516 1 52.44 261 ASN A O 1
ATOM 2075 N N . GLY A 1 262 ? 9.25 -21.484 -26.703 1 51.75 262 GLY A N 1
ATOM 2076 C CA . GLY A 1 262 ? 8.391 -22.344 -25.891 1 51.75 262 GLY A CA 1
ATOM 2077 C C . GLY A 1 262 ? 8.508 -23.812 -26.234 1 51.75 262 GLY A C 1
ATOM 2078 O O . GLY A 1 262 ? 7.809 -24.641 -25.656 1 51.75 262 GLY A O 1
ATOM 2079 N N . GLY A 1 263 ? 8.977 -24.203 -27.484 1 43.88 263 GLY A N 1
ATOM 2080 C CA . GLY A 1 263 ? 9.07 -25.516 -28.125 1 43.88 263 GLY A CA 1
ATOM 2081 C C . GLY A 1 263 ? 10.227 -26.344 -27.609 1 43.88 263 GLY A C 1
ATOM 2082 O O . GLY A 1 263 ? 11.047 -25.859 -26.828 1 43.88 263 GLY A O 1
ATOM 2083 N N . PRO A 1 264 ? 10.242 -27.75 -28 1 35.16 264 PRO A N 1
ATOM 2084 C CA . PRO A 1 264 ? 11.305 -28.703 -27.672 1 35.16 264 PRO A CA 1
ATOM 2085 C C . PRO A 1 264 ? 12.703 -28.141 -27.938 1 35.16 264 PRO A C 1
ATOM 2087 O O . PRO A 1 264 ? 12.875 -27.297 -28.812 1 35.16 264 PRO A O 1
ATOM 2090 N N . ALA A 1 265 ? 13.57 -28.016 -26.906 1 33.56 265 ALA A N 1
ATOM 2091 C CA . ALA A 1 265 ? 14.984 -27.891 -27.219 1 33.56 265 ALA A CA 1
ATOM 2092 C C . ALA A 1 265 ? 15.328 -28.625 -28.516 1 33.56 265 ALA A C 1
ATOM 2094 O O . ALA A 1 265 ? 14.875 -29.75 -28.734 1 33.56 265 ALA A O 1
ATOM 2095 N N . SER A 1 266 ? 15.609 -27.969 -29.641 1 27.73 266 SER A N 1
ATOM 2096 C CA . SER A 1 266 ? 16.219 -28.766 -30.703 1 27.73 266 SER A CA 1
ATOM 2097 C C . SER A 1 266 ? 17.25 -29.75 -30.141 1 27.73 266 SER A C 1
ATOM 2099 O O . SER A 1 266 ? 18.156 -29.344 -29.422 1 27.73 266 SER A O 1
ATOM 2101 N N . THR A 1 267 ? 16.938 -31.062 -30.031 1 23.61 267 THR A N 1
ATOM 2102 C CA . THR A 1 267 ? 18.078 -31.969 -30.094 1 23.61 267 THR A CA 1
ATOM 2103 C C . THR A 1 267 ? 18.984 -31.609 -31.266 1 23.61 267 THR A C 1
ATOM 2105 O O . THR A 1 267 ? 18.516 -31.344 -32.375 1 23.61 267 THR A O 1
ATOM 2108 N N . MET B 1 1 ? 13.805 -26.844 8.219 1 94.38 1 MET B N 1
ATOM 2109 C CA . MET B 1 1 ? 13.188 -25.547 7.996 1 94.38 1 MET B CA 1
ATOM 2110 C C . MET B 1 1 ? 14.242 -24.438 7.906 1 94.38 1 MET B C 1
ATOM 2112 O O . MET B 1 1 ? 14.164 -23.578 7.031 1 94.38 1 MET B O 1
ATOM 2116 N N . GLU B 1 2 ? 15.297 -24.469 8.648 1 96.38 2 GLU B N 1
ATOM 2117 C CA . GLU B 1 2 ? 16.328 -23.438 8.594 1 96.38 2 GLU B CA 1
ATOM 2118 C C . GLU B 1 2 ? 17.062 -23.469 7.254 1 96.38 2 GLU B C 1
ATOM 2120 O O . GLU B 1 2 ? 17.391 -22.422 6.688 1 96.38 2 GLU B O 1
ATOM 2125 N N . GLY B 1 3 ? 17.344 -24.641 6.754 1 97.81 3 GLY B N 1
ATOM 2126 C CA . GLY B 1 3 ? 17.938 -24.781 5.434 1 97.81 3 GLY B CA 1
ATOM 2127 C C . GLY B 1 3 ? 17.062 -24.234 4.324 1 97.81 3 GLY B C 1
ATOM 2128 O O . GLY B 1 3 ? 17.547 -23.578 3.402 1 97.81 3 GLY B O 1
ATOM 2129 N N . ALA B 1 4 ? 15.781 -24.5 4.43 1 98.38 4 ALA B N 1
ATOM 2130 C CA . ALA B 1 4 ? 14.812 -24 3.461 1 98.38 4 ALA B CA 1
ATOM 2131 C C . ALA B 1 4 ? 14.781 -22.469 3.467 1 98.38 4 ALA B C 1
ATOM 2133 O O . ALA B 1 4 ? 14.805 -21.844 2.408 1 98.38 4 ALA B O 1
ATOM 2134 N N . LYS B 1 5 ? 14.766 -21.906 4.66 1 98.62 5 LYS B N 1
ATOM 2135 C CA . LYS B 1 5 ? 14.766 -20.453 4.789 1 98.62 5 LYS B CA 1
ATOM 2136 C C . LYS B 1 5 ? 16.031 -19.844 4.203 1 98.62 5 LYS B C 1
ATOM 2138 O O . LYS B 1 5 ? 15.984 -18.812 3.537 1 98.62 5 LYS B O 1
ATOM 2143 N N . ALA B 1 6 ? 17.141 -20.469 4.461 1 98.5 6 ALA B N 1
ATOM 2144 C CA . ALA B 1 6 ? 18.422 -19.969 3.938 1 98.5 6 ALA B CA 1
ATOM 2145 C C . ALA B 1 6 ? 18.438 -20.016 2.412 1 98.5 6 ALA B C 1
ATOM 2147 O O . ALA B 1 6 ? 18.906 -19.078 1.766 1 98.5 6 ALA B O 1
ATOM 2148 N N . HIS B 1 7 ? 17.953 -21.156 1.85 1 98.62 7 HIS B N 1
ATOM 2149 C CA . HIS B 1 7 ? 17.875 -21.281 0.399 1 98.62 7 HIS B CA 1
ATOM 2150 C C . HIS B 1 7 ? 16.969 -20.203 -0.199 1 98.62 7 HIS B C 1
ATOM 2152 O O . HIS B 1 7 ? 17.312 -19.594 -1.216 1 98.62 7 HIS B O 1
ATOM 2158 N N . LEU B 1 8 ? 15.859 -20 0.405 1 98.81 8 LEU B N 1
ATOM 2159 C CA . LEU B 1 8 ? 14.891 -18.984 -0.021 1 98.81 8 LEU B CA 1
ATOM 2160 C C . LEU B 1 8 ? 15.523 -17.594 -0.019 1 98.81 8 LEU B C 1
ATOM 2162 O O . LEU B 1 8 ? 15.398 -16.844 -0.991 1 98.81 8 LEU B O 1
ATOM 2166 N N . ARG B 1 9 ? 16.25 -17.25 0.988 1 98.06 9 ARG B N 1
ATOM 2167 C CA . ARG B 1 9 ? 16.891 -15.953 1.097 1 98.06 9 ARG B CA 1
ATOM 2168 C C . ARG B 1 9 ? 17.969 -15.789 0.038 1 98.06 9 ARG B C 1
ATOM 2170 O O . ARG B 1 9 ? 18.094 -14.719 -0.57 1 98.06 9 ARG B O 1
ATOM 2177 N N . GLU B 1 10 ? 18.688 -16.828 -0.195 1 98.31 10 GLU B N 1
ATOM 2178 C CA . GLU B 1 10 ? 19.844 -16.75 -1.083 1 98.31 10 GLU B CA 1
ATOM 2179 C C . GLU B 1 10 ? 19.422 -16.797 -2.549 1 98.31 10 GLU B C 1
ATOM 2181 O O . GLU B 1 10 ? 19.922 -16.016 -3.367 1 98.31 10 GLU B O 1
ATOM 2186 N N . HIS B 1 11 ? 18.453 -17.625 -2.889 1 98.56 11 HIS B N 1
ATOM 2187 C CA . HIS B 1 11 ? 18.188 -17.922 -4.293 1 98.56 11 HIS B CA 1
ATOM 2188 C C . HIS B 1 11 ? 16.844 -17.328 -4.73 1 98.56 11 HIS B C 1
ATOM 2190 O O . HIS B 1 11 ? 16.531 -17.344 -5.922 1 98.56 11 HIS B O 1
ATOM 2196 N N . GLY B 1 12 ? 16.062 -16.891 -3.779 1 98.75 12 GLY B N 1
ATOM 2197 C CA . GLY B 1 12 ? 14.781 -16.266 -4.098 1 98.75 12 GLY B CA 1
ATOM 2198 C C . GLY B 1 12 ? 13.648 -17.266 -4.227 1 98.75 12 GLY B C 1
ATOM 2199 O O . GLY B 1 12 ? 12.539 -16.906 -4.641 1 98.75 12 GLY B O 1
ATOM 2200 N N . TRP B 1 13 ? 13.922 -18.562 -3.965 1 98.88 13 TRP B N 1
ATOM 2201 C CA . TRP B 1 13 ? 12.875 -19.578 -4.012 1 98.88 13 TRP B CA 1
ATOM 2202 C C . TRP B 1 13 ? 13.273 -20.812 -3.195 1 98.88 13 TRP B C 1
ATOM 2204 O O . TRP B 1 13 ? 14.445 -20.984 -2.863 1 98.88 13 TRP B O 1
ATOM 2214 N N . VAL B 1 14 ? 12.234 -21.594 -2.811 1 98.88 14 VAL B N 1
ATOM 2215 C CA . VAL B 1 14 ? 12.469 -22.906 -2.186 1 98.88 14 VAL B CA 1
ATOM 2216 C C . VAL B 1 14 ? 11.281 -23.828 -2.465 1 98.88 14 VAL B C 1
ATOM 2218 O O . VAL B 1 14 ? 10.141 -23.375 -2.533 1 98.88 14 VAL B O 1
ATOM 2221 N N . LYS B 1 15 ? 11.547 -25.062 -2.691 1 98.81 15 LYS B N 1
ATOM 2222 C CA . LYS B 1 15 ? 10.523 -26.094 -2.83 1 98.81 15 LYS B CA 1
ATOM 2223 C C . LYS B 1 15 ? 10.43 -26.953 -1.572 1 98.81 15 LYS B C 1
ATOM 2225 O O . LYS B 1 15 ? 11.453 -27.406 -1.044 1 98.81 15 LYS B O 1
ATOM 2230 N N . ILE B 1 16 ? 9.273 -27.078 -1.063 1 98.75 16 ILE B N 1
ATOM 2231 C CA . ILE B 1 16 ? 9 -28 0.038 1 98.75 16 ILE B CA 1
ATOM 2232 C C . ILE B 1 16 ? 8.133 -29.156 -0.455 1 98.75 16 ILE B C 1
ATOM 2234 O O . ILE B 1 16 ? 6.984 -28.953 -0.856 1 98.75 16 ILE B O 1
ATOM 2238 N N . PRO B 1 17 ? 8.625 -30.375 -0.409 1 98.06 17 PRO B N 1
ATOM 2239 C CA . PRO B 1 17 ? 7.875 -31.5 -0.961 1 98.06 17 PRO B CA 1
ATOM 2240 C C . PRO B 1 17 ? 6.766 -31.984 -0.027 1 98.06 17 PRO B C 1
ATOM 2242 O O . PRO B 1 17 ? 6.891 -31.875 1.195 1 98.06 17 PRO B O 1
ATOM 2245 N N . SER B 1 18 ? 5.695 -32.469 -0.623 1 97.69 18 SER B N 1
ATOM 2246 C CA . SER B 1 18 ? 4.668 -33.281 -0.001 1 97.69 18 SER B CA 1
ATOM 2247 C C . SER B 1 18 ? 4.031 -32.594 1.191 1 97.69 18 SER B C 1
ATOM 2249 O O . SER B 1 18 ? 3.824 -33.188 2.242 1 97.69 18 SER B O 1
ATOM 2251 N N . ILE B 1 19 ? 3.842 -31.281 1.049 1 97.81 19 ILE B N 1
ATOM 2252 C CA . ILE B 1 19 ? 3.078 -30.547 2.051 1 97.81 19 ILE B CA 1
ATOM 2253 C C . ILE B 1 19 ? 1.635 -31.047 2.068 1 97.81 19 ILE B C 1
ATOM 2255 O O . ILE B 1 19 ? 1.019 -31.141 3.133 1 97.81 19 ILE B O 1
ATOM 2259 N N . LEU B 1 20 ? 1.064 -31.266 0.899 1 98 20 LEU B N 1
ATOM 2260 C CA . LEU B 1 20 ? -0.169 -32.031 0.729 1 98 20 LEU B CA 1
ATOM 2261 C C . LEU B 1 20 ? 0.13 -33.469 0.286 1 98 20 LEU B C 1
ATOM 2263 O O . LEU B 1 20 ? 1.055 -33.688 -0.496 1 98 20 LEU B O 1
ATOM 2267 N N . THR B 1 21 ? -0.674 -34.344 0.801 1 98 21 THR B N 1
ATOM 2268 C CA . THR B 1 21 ? -0.62 -35.688 0.203 1 98 21 THR B CA 1
ATOM 2269 C C . THR B 1 21 ? -1.18 -35.656 -1.216 1 98 21 THR B C 1
ATOM 2271 O O . THR B 1 21 ? -1.846 -34.719 -1.612 1 98 21 THR B O 1
ATOM 2274 N N . LYS B 1 22 ? -0.905 -36.781 -1.923 1 97.31 22 LYS B N 1
ATOM 2275 C CA . LYS B 1 22 ? -1.457 -36.875 -3.27 1 97.31 22 LYS B CA 1
ATOM 2276 C C . LYS B 1 22 ? -2.982 -36.844 -3.244 1 97.31 22 LYS B C 1
ATOM 2278 O O . LYS B 1 22 ? -3.604 -36.219 -4.113 1 97.31 22 LYS B O 1
ATOM 2283 N N . ASP B 1 23 ? -3.557 -37.438 -2.254 1 98.19 23 ASP B N 1
ATOM 2284 C CA . ASP B 1 23 ? -5.008 -37.438 -2.113 1 98.19 23 ASP B CA 1
ATOM 2285 C C . ASP B 1 23 ? -5.527 -36.031 -1.808 1 98.19 23 ASP B C 1
ATOM 2287 O O . ASP B 1 23 ? -6.551 -35.594 -2.354 1 98.19 23 ASP B O 1
ATOM 2291 N N . GLU B 1 24 ? -4.828 -35.344 -0.957 1 98.31 24 GLU B N 1
ATOM 2292 C CA . GLU B 1 24 ? -5.215 -34 -0.616 1 98.31 24 GLU B CA 1
ATOM 2293 C C . GLU B 1 24 ? -5.094 -33.062 -1.824 1 98.31 24 GLU B C 1
ATOM 2295 O O . GLU B 1 24 ? -5.938 -32.188 -2.027 1 98.31 24 GLU B O 1
ATOM 2300 N N . ALA B 1 25 ? -4.055 -33.25 -2.598 1 98.69 25 ALA B N 1
ATOM 2301 C CA . ALA B 1 25 ? -3.885 -32.469 -3.814 1 98.69 25 ALA B CA 1
ATOM 2302 C C . ALA B 1 25 ? -5.016 -32.719 -4.805 1 98.69 25 ALA B C 1
ATOM 2304 O O . ALA B 1 25 ? -5.57 -31.797 -5.391 1 98.69 25 ALA B O 1
ATOM 2305 N N . ALA B 1 26 ? -5.355 -33.969 -4.945 1 98.62 26 ALA B N 1
ATOM 2306 C CA . ALA B 1 26 ? -6.461 -34.344 -5.824 1 98.62 26 ALA B CA 1
ATOM 2307 C C . ALA B 1 26 ? -7.777 -33.75 -5.332 1 98.62 26 ALA B C 1
ATOM 2309 O O . ALA B 1 26 ? -8.594 -33.281 -6.133 1 98.62 26 ALA B O 1
ATOM 2310 N N . HIS B 1 27 ? -7.953 -33.812 -4.059 1 98.69 27 HIS B N 1
ATOM 2311 C CA . HIS B 1 27 ? -9.148 -33.219 -3.461 1 98.69 27 HIS B CA 1
ATOM 2312 C C . HIS B 1 27 ? -9.211 -31.703 -3.719 1 98.69 27 HIS B C 1
ATOM 2314 O O . HIS B 1 27 ? -10.25 -31.188 -4.113 1 98.69 27 HIS B O 1
ATOM 2320 N N . ALA B 1 28 ? -8.117 -31.031 -3.527 1 98.81 28 ALA B N 1
ATOM 2321 C CA . ALA B 1 28 ? -8.039 -29.594 -3.785 1 98.81 28 ALA B CA 1
ATOM 2322 C C . ALA B 1 28 ? -8.344 -29.281 -5.246 1 98.81 28 ALA B C 1
ATOM 2324 O O . ALA B 1 28 ? -9.016 -28.297 -5.551 1 98.81 28 ALA B O 1
ATOM 2325 N N . LEU B 1 29 ? -7.82 -30.141 -6.105 1 98.88 29 LEU B N 1
ATOM 2326 C CA . LEU B 1 29 ? -8.078 -29.969 -7.531 1 98.88 29 LEU B CA 1
ATOM 2327 C C . LEU B 1 29 ? -9.562 -30.078 -7.832 1 98.88 29 LEU B C 1
ATOM 2329 O O . LEU B 1 29 ? -10.102 -29.281 -8.609 1 98.88 29 LEU B O 1
ATOM 2333 N N . GLY B 1 30 ? -10.219 -31.062 -7.246 1 98.75 30 GLY B N 1
ATOM 2334 C CA . GLY B 1 30 ? -11.664 -31.156 -7.391 1 98.75 30 GLY B CA 1
ATOM 2335 C C . GLY B 1 30 ? -12.398 -29.922 -6.918 1 98.75 30 GLY B C 1
ATOM 2336 O O . GLY B 1 30 ? -13.297 -29.422 -7.605 1 98.75 30 GLY B O 1
ATOM 2337 N N . ARG B 1 31 ? -12.023 -29.391 -5.828 1 98.75 31 ARG B N 1
ATOM 2338 C CA . ARG B 1 31 ? -12.617 -28.172 -5.281 1 98.75 31 ARG B CA 1
ATOM 2339 C C . ARG B 1 31 ? -12.352 -26.969 -6.184 1 98.75 31 ARG B C 1
ATOM 2341 O O . ARG B 1 31 ? -13.203 -26.094 -6.32 1 98.75 31 ARG B O 1
ATOM 2348 N N . LEU B 1 32 ? -11.18 -26.969 -6.789 1 98.81 32 LEU B N 1
ATOM 2349 C CA . LEU B 1 32 ? -10.836 -25.875 -7.703 1 98.81 32 LEU B CA 1
ATOM 2350 C C . LEU B 1 32 ? -11.766 -25.875 -8.914 1 98.81 32 LEU B C 1
ATOM 2352 O O . LEU B 1 32 ? -12.242 -24.812 -9.32 1 98.81 32 LEU B O 1
ATOM 2356 N N . TRP B 1 33 ? -12.023 -27.016 -9.461 1 98.56 33 TRP B N 1
ATOM 2357 C CA . TRP B 1 33 ? -12.922 -27.094 -10.602 1 98.56 33 TRP B CA 1
ATOM 2358 C C . TRP B 1 33 ? -14.328 -26.641 -10.211 1 98.56 33 TRP B C 1
ATOM 2360 O O . TRP B 1 33 ? -15.016 -25.984 -10.992 1 98.56 33 TRP B O 1
ATOM 2370 N N . GLU B 1 34 ? -14.766 -26.984 -9.031 1 98.62 34 GLU B N 1
ATOM 2371 C CA . GLU B 1 34 ? -16.047 -26.484 -8.547 1 98.62 34 GLU B CA 1
ATOM 2372 C C . GLU B 1 34 ? -16.031 -24.969 -8.359 1 98.62 34 GLU B C 1
ATOM 2374 O O . GLU B 1 34 ? -17 -24.281 -8.68 1 98.62 34 GLU B O 1
ATOM 2379 N N . ALA B 1 35 ? -14.938 -24.469 -7.836 1 98.56 35 ALA B N 1
ATOM 2380 C CA . ALA B 1 35 ? -14.766 -23.031 -7.66 1 98.56 35 ALA B CA 1
ATOM 2381 C C . ALA B 1 35 ? -14.836 -22.297 -9 1 98.56 35 ALA B C 1
ATOM 2383 O O . ALA B 1 35 ? -15.414 -21.219 -9.094 1 98.56 35 ALA B O 1
ATOM 2384 N N . LYS B 1 36 ? -14.227 -22.922 -10 1 98.38 36 LYS B N 1
ATOM 2385 C CA . LYS B 1 36 ? -14.289 -22.344 -11.336 1 98.38 36 LYS B CA 1
ATOM 2386 C C . LYS B 1 36 ? -15.734 -22.188 -11.797 1 98.38 36 LYS B C 1
ATOM 2388 O O . LYS B 1 36 ? -16.109 -21.125 -12.312 1 98.38 36 LYS B O 1
ATOM 2393 N N . LYS B 1 37 ? -16.5 -23.188 -11.602 1 98.12 37 LYS B N 1
ATOM 2394 C CA . LYS B 1 37 ? -17.906 -23.141 -11.992 1 98.12 37 LYS B CA 1
ATOM 2395 C C . LYS B 1 37 ? -18.656 -22.031 -11.266 1 98.12 37 LYS B C 1
ATOM 2397 O O . LYS B 1 37 ? -19.406 -21.266 -11.883 1 98.12 37 LYS B O 1
ATOM 2402 N N . THR B 1 38 ? -18.391 -21.953 -10.039 1 97.69 38 THR B N 1
ATOM 2403 C CA . THR B 1 38 ? -19.031 -20.922 -9.219 1 97.69 38 THR B CA 1
ATOM 2404 C C . THR B 1 38 ? -18.609 -19.531 -9.68 1 97.69 38 THR B C 1
ATOM 2406 O O . THR B 1 38 ? -19.453 -18.625 -9.789 1 97.69 38 THR B O 1
ATOM 2409 N N . SER B 1 39 ? -17.328 -19.375 -9.883 1 97.25 39 SER B N 1
ATOM 2410 C CA . SER B 1 39 ? -16.781 -18.109 -10.352 1 97.25 39 SER B CA 1
ATOM 2411 C C . SER B 1 39 ? -17.438 -17.672 -11.664 1 97.25 39 SER B C 1
ATOM 2413 O O . SER B 1 39 ? -17.906 -16.547 -11.789 1 97.25 39 SER B O 1
ATOM 2415 N N . GLU B 1 40 ? -17.516 -18.578 -12.602 1 96.62 40 GLU B N 1
ATOM 2416 C CA . GLU B 1 40 ? -18.109 -18.281 -13.906 1 96.62 40 GLU B CA 1
ATOM 2417 C C . GLU B 1 40 ? -19.594 -17.969 -13.773 1 96.62 40 GLU B C 1
ATOM 2419 O O . GLU B 1 40 ? -20.109 -17.062 -14.461 1 96.62 40 GLU B O 1
ATOM 2424 N N . ALA B 1 41 ? -20.234 -18.641 -12.898 1 96.81 41 ALA B N 1
ATOM 2425 C CA . ALA B 1 41 ? -21.672 -18.406 -12.68 1 96.81 41 ALA B CA 1
ATOM 2426 C C . ALA B 1 41 ? -21.922 -17.016 -12.109 1 96.81 41 ALA B C 1
ATOM 2428 O O . ALA B 1 41 ? -22.984 -16.422 -12.32 1 96.81 41 ALA B O 1
ATOM 2429 N N . SER B 1 42 ? -20.953 -16.453 -11.453 1 94.44 42 SER B N 1
ATOM 2430 C CA . SER B 1 42 ? -21.078 -15.133 -10.852 1 94.44 42 SER B CA 1
ATOM 2431 C C . SER B 1 42 ? -20.656 -14.039 -11.828 1 94.44 42 SER B C 1
ATOM 2433 O O . SER B 1 42 ? -20.688 -12.852 -11.484 1 94.44 42 SER B O 1
ATOM 2435 N N . GLY B 1 43 ? -20.156 -14.43 -13.023 1 94.12 43 GLY B N 1
ATOM 2436 C CA . GLY B 1 43 ? -19.844 -13.461 -14.07 1 94.12 43 GLY B CA 1
ATOM 2437 C C . GLY B 1 43 ? -18.359 -13.172 -14.195 1 94.12 43 GLY B C 1
ATOM 2438 O O . GLY B 1 43 ? -17.953 -12.297 -14.969 1 94.12 43 GLY B O 1
ATOM 2439 N N . GLU B 1 44 ? -17.562 -13.875 -13.398 1 93.62 44 GLU B N 1
ATOM 2440 C CA . GLU B 1 44 ? -16.125 -13.688 -13.492 1 93.62 44 GLU B CA 1
ATOM 2441 C C . GLU B 1 44 ? -15.547 -14.43 -14.703 1 93.62 44 GLU B C 1
ATOM 2443 O O . GLU B 1 44 ? -15.953 -15.555 -15 1 93.62 44 GLU B O 1
ATOM 2448 N N . GLU B 1 45 ? -14.625 -13.773 -15.359 1 92.44 45 GLU B N 1
ATOM 2449 C CA . GLU B 1 45 ? -13.953 -14.422 -16.484 1 92.44 45 GLU B CA 1
ATOM 2450 C C . GLU B 1 45 ? -12.758 -15.25 -16.016 1 92.44 45 GLU B C 1
ATOM 2452 O O . GLU B 1 45 ? -12.031 -14.836 -15.117 1 92.44 45 GLU B O 1
ATOM 2457 N N . THR B 1 46 ? -12.602 -16.344 -16.672 1 94.31 46 THR B N 1
ATOM 2458 C CA . THR B 1 46 ? -11.5 -17.219 -16.281 1 94.31 46 THR B CA 1
ATOM 2459 C C . THR B 1 46 ? -10.391 -17.172 -17.328 1 94.31 46 THR B C 1
ATOM 2461 O O . THR B 1 46 ? -9.344 -17.812 -17.172 1 94.31 46 THR B O 1
ATOM 2464 N N . PHE B 1 47 ? -10.609 -16.484 -18.422 1 93.19 47 PHE B N 1
ATOM 2465 C CA . PHE B 1 47 ? -9.578 -16.094 -19.375 1 93.19 47 PHE B CA 1
ATOM 2466 C C . PHE B 1 47 ? -9.25 -14.609 -19.266 1 93.19 47 PHE B C 1
ATOM 2468 O O . PHE B 1 47 ? -10.148 -13.773 -19.328 1 93.19 47 PHE B O 1
ATOM 2475 N N . GLN B 1 48 ? -7.961 -14.289 -19.125 1 90.94 48 GLN B N 1
ATOM 2476 C CA . GLN B 1 48 ? -7.504 -12.906 -19 1 90.94 48 GLN B CA 1
ATOM 2477 C C . GLN B 1 48 ? -6.543 -12.547 -20.141 1 90.94 48 GLN B C 1
ATOM 2479 O O . GLN B 1 48 ? -5.332 -12.742 -20.016 1 90.94 48 GLN B O 1
ATOM 2484 N N . PRO B 1 49 ? -7 -11.852 -21.125 1 89.06 49 PRO B N 1
ATOM 2485 C CA . PRO B 1 49 ? -6.164 -11.594 -22.312 1 89.06 49 PRO B CA 1
ATOM 2486 C C . PRO B 1 49 ? -4.922 -10.766 -21.969 1 89.06 49 PRO B C 1
ATOM 2488 O O . PRO B 1 49 ? -3.914 -10.852 -22.688 1 89.06 49 PRO B O 1
ATOM 2491 N N . ILE B 1 50 ? -4.918 -10.016 -20.969 1 85.31 50 ILE B N 1
ATOM 2492 C CA . ILE B 1 50 ? -3.775 -9.188 -20.609 1 85.31 50 ILE B CA 1
ATOM 2493 C C . ILE B 1 50 ? -2.66 -10.07 -20.047 1 85.31 50 ILE B C 1
ATOM 2495 O O . ILE B 1 50 ? -1.479 -9.734 -20.156 1 85.31 50 ILE B O 1
ATOM 2499 N N . LEU B 1 51 ? -3.043 -11.203 -19.484 1 87.69 51 LEU B N 1
ATOM 2500 C CA . LEU B 1 51 ? -2.08 -12.078 -18.828 1 87.69 51 LEU B CA 1
ATOM 2501 C C . LEU B 1 51 ? -1.799 -13.312 -19.672 1 87.69 51 LEU B C 1
ATOM 2503 O O . LEU B 1 51 ? -0.708 -13.883 -19.609 1 87.69 51 LEU B O 1
ATOM 2507 N N . ASP B 1 52 ? -2.828 -13.688 -20.375 1 91.62 52 ASP B N 1
ATOM 2508 C CA . ASP B 1 52 ? -2.779 -14.977 -21.047 1 91.62 52 ASP B CA 1
ATOM 25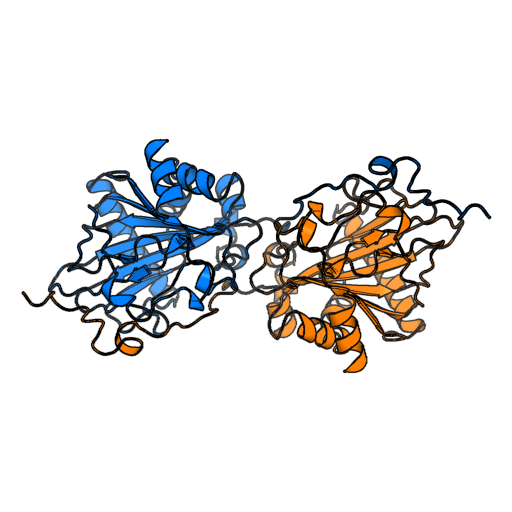09 C C . ASP B 1 52 ? -2.828 -14.805 -22.562 1 91.62 52 ASP B C 1
ATOM 2511 O O . ASP B 1 52 ? -3.787 -14.242 -23.109 1 91.62 52 ASP B O 1
ATOM 2515 N N . PRO B 1 53 ? -1.925 -15.375 -23.281 1 90.5 53 PRO B N 1
ATOM 2516 C CA . PRO B 1 53 ? -1.881 -15.227 -24.734 1 90.5 53 PRO B CA 1
ATOM 2517 C C . PRO B 1 53 ? -3.043 -15.922 -25.438 1 90.5 53 PRO B C 1
ATOM 2519 O O . PRO B 1 53 ? -3.389 -15.57 -26.562 1 90.5 53 PRO B O 1
ATOM 2522 N N . ASN B 1 54 ? -3.586 -16.938 -24.828 1 91.75 54 ASN B N 1
ATOM 2523 C CA . ASN B 1 54 ? -4.703 -17.672 -25.422 1 91.75 54 ASN B CA 1
ATOM 2524 C C . ASN B 1 54 ? -5.613 -18.266 -24.344 1 91.75 54 ASN B C 1
ATOM 2526 O O . ASN B 1 54 ? -5.266 -18.281 -23.172 1 91.75 54 ASN B O 1
ATOM 2530 N N . PRO B 1 55 ? -6.766 -18.812 -24.766 1 93.94 55 PRO B N 1
ATOM 2531 C CA . PRO B 1 55 ? -7.77 -19.234 -23.781 1 93.94 55 PRO B CA 1
ATOM 2532 C C . PRO B 1 55 ? -7.473 -20.609 -23.188 1 93.94 55 PRO B C 1
ATOM 2534 O O . PRO B 1 55 ? -8.25 -21.109 -22.375 1 93.94 55 PRO B O 1
ATOM 2537 N N . SER B 1 56 ? -6.391 -21.219 -23.547 1 96.06 56 SER B N 1
ATOM 2538 C CA . SER B 1 56 ? -6.023 -22.516 -22.984 1 96.06 56 SER B CA 1
ATOM 2539 C C . SER B 1 56 ? -5.605 -22.391 -21.531 1 96.06 56 SER B C 1
ATOM 2541 O O . SER B 1 56 ? -5.613 -23.375 -20.781 1 96.06 56 SER B O 1
ATOM 2543 N N . ASN B 1 57 ? -5.258 -21.234 -21.156 1 96.31 57 ASN B N 1
ATOM 2544 C CA . ASN B 1 57 ? -5 -20.969 -19.75 1 96.31 57 ASN B CA 1
ATOM 2545 C C . ASN B 1 57 ? -6.27 -20.562 -19.016 1 96.31 57 ASN B C 1
ATOM 2547 O O . ASN B 1 57 ? -7.035 -19.734 -19.5 1 96.31 57 ASN B O 1
ATOM 2551 N N . VAL B 1 58 ? -6.457 -21.188 -17.906 1 96.94 58 VAL B N 1
ATOM 2552 C CA . VAL B 1 58 ? -7.629 -20.906 -17.078 1 96.94 58 VAL B CA 1
ATOM 2553 C C . VAL B 1 58 ? -7.191 -20.312 -15.742 1 96.94 58 VAL B C 1
ATOM 2555 O O . VAL B 1 58 ? -6.336 -20.875 -15.055 1 96.94 58 VAL B O 1
ATOM 2558 N N . ARG B 1 59 ? -7.777 -19.188 -15.438 1 97.62 59 ARG B N 1
ATOM 2559 C CA . ARG B 1 59 ? -7.52 -18.562 -14.141 1 97.62 59 ARG B CA 1
ATOM 2560 C C . ARG B 1 59 ? -8.789 -18.5 -13.297 1 97.62 59 ARG B C 1
ATOM 2562 O O . ARG B 1 59 ? -9.867 -18.203 -13.812 1 97.62 59 ARG B O 1
ATOM 2569 N N . VAL B 1 60 ? -8.727 -18.844 -12.07 1 98.31 60 VAL B N 1
ATOM 2570 C CA . VAL B 1 60 ? -9.797 -18.672 -11.094 1 98.31 60 VAL B CA 1
ATOM 2571 C C . VAL B 1 60 ? -9.344 -17.688 -10.008 1 98.31 60 VAL B C 1
ATOM 2573 O O . VAL B 1 60 ? -8.469 -18.016 -9.203 1 98.31 60 VAL B O 1
ATOM 2576 N N . PHE B 1 61 ? -9.961 -16.547 -9.969 1 97.38 61 PHE B N 1
ATOM 2577 C CA . PHE B 1 61 ? -9.586 -15.5 -9.039 1 97.38 61 PHE B CA 1
ATOM 2578 C C . PHE B 1 61 ? -10.438 -15.57 -7.773 1 97.38 61 PHE B C 1
ATOM 2580 O O . PHE B 1 61 ? -11.477 -16.219 -7.758 1 97.38 61 PHE B O 1
ATOM 2587 N N . TYR B 1 62 ? -9.938 -14.961 -6.707 1 98.31 62 TYR B N 1
ATOM 2588 C CA . TYR B 1 62 ? -10.672 -14.727 -5.469 1 98.31 62 TYR B CA 1
ATOM 2589 C C . TYR B 1 62 ? -11.078 -16.047 -4.816 1 98.31 62 TYR B C 1
ATOM 2591 O O . TYR B 1 62 ? -12.227 -16.203 -4.395 1 98.31 62 TYR B O 1
ATOM 2599 N N . LEU B 1 63 ? -10.164 -16.969 -4.781 1 98.75 63 LEU B N 1
ATOM 2600 C CA . LEU B 1 63 ? -10.414 -18.297 -4.23 1 98.75 63 LEU B CA 1
ATOM 2601 C C . LEU B 1 63 ? -10.961 -18.203 -2.812 1 98.75 63 LEU B C 1
ATOM 2603 O O . LEU B 1 6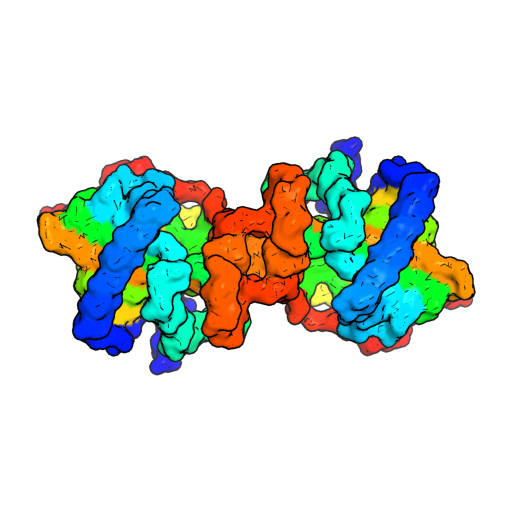3 ? -11.844 -18.969 -2.432 1 98.75 63 LEU B O 1
ATOM 2607 N N . PRO B 1 64 ? -10.547 -17.219 -1.963 1 98.62 64 PRO B N 1
ATOM 2608 C CA . PRO B 1 64 ? -11.078 -17.125 -0.602 1 98.62 64 PRO B CA 1
ATOM 2609 C C . PRO B 1 64 ? -12.586 -16.906 -0.575 1 98.62 64 PRO B C 1
ATOM 2611 O O . PRO B 1 64 ? -13.258 -17.312 0.38 1 98.62 64 PRO B O 1
ATOM 2614 N N . GLU B 1 65 ? -13.078 -16.234 -1.553 1 98.31 65 GLU B N 1
ATOM 2615 C CA . GLU B 1 65 ? -14.516 -16 -1.648 1 98.31 65 GLU B CA 1
ATOM 2616 C C . GLU B 1 65 ? -15.258 -17.297 -2 1 98.31 65 GLU B C 1
ATOM 2618 O O . GLU B 1 65 ? -16.406 -17.484 -1.59 1 98.31 65 GLU B O 1
ATOM 2623 N N . LEU B 1 66 ? -14.68 -18.188 -2.672 1 98.25 66 LEU B N 1
ATOM 2624 C CA . LEU B 1 66 ? -15.367 -19.281 -3.375 1 98.25 66 LEU B CA 1
ATOM 2625 C C . LEU B 1 66 ? -15.445 -20.531 -2.508 1 98.25 66 LEU B C 1
ATOM 2627 O O . LEU B 1 66 ? -16.359 -21.328 -2.656 1 98.25 66 LEU B O 1
ATOM 2631 N N . ASP B 1 67 ? -14.406 -20.672 -1.632 1 98.06 67 ASP B N 1
ATOM 2632 C CA . ASP B 1 67 ? -14.375 -21.938 -0.898 1 98.06 67 ASP B CA 1
ATOM 2633 C C . ASP B 1 67 ? -13.547 -21.812 0.38 1 98.06 67 ASP B C 1
ATOM 2635 O O . ASP B 1 67 ? -12.445 -21.25 0.361 1 98.06 67 ASP B O 1
ATOM 2639 N N . GLU B 1 68 ? -14.023 -22.328 1.53 1 97.81 68 GLU B N 1
ATOM 2640 C CA . GLU B 1 68 ? -13.352 -22.312 2.828 1 97.81 68 GLU B CA 1
ATOM 2641 C C . GLU B 1 68 ? -12.047 -23.109 2.791 1 97.81 68 GLU B C 1
ATOM 2643 O O . GLU B 1 68 ? -11.086 -22.766 3.475 1 97.81 68 GLU B O 1
ATOM 2648 N N . TYR B 1 69 ? -12.016 -24.125 1.977 1 98.06 69 TYR B N 1
ATOM 2649 C CA . TYR B 1 69 ? -10.812 -24.938 1.858 1 98.06 69 TYR B CA 1
ATOM 2650 C C . TYR B 1 69 ? -9.609 -24.094 1.48 1 98.06 69 TYR B C 1
ATOM 2652 O O . TYR B 1 69 ? -8.531 -24.25 2.059 1 98.06 69 TYR B O 1
ATOM 2660 N N . PHE B 1 70 ? -9.805 -23.188 0.56 1 98.62 70 PHE B N 1
ATOM 2661 C CA . PHE B 1 70 ? -8.711 -22.328 0.1 1 98.62 70 PHE B CA 1
ATOM 2662 C C . PHE B 1 70 ? -8.352 -21.297 1.158 1 98.62 70 PHE B C 1
ATOM 2664 O O . PHE B 1 70 ? -7.184 -20.938 1.308 1 98.62 70 PHE B O 1
ATOM 2671 N N . ARG B 1 71 ? -9.289 -20.781 1.926 1 98.44 71 ARG B N 1
ATOM 2672 C CA . ARG B 1 71 ? -8.984 -19.891 3.035 1 98.44 71 ARG B CA 1
ATOM 2673 C C . ARG B 1 71 ? -8.062 -20.562 4.047 1 98.44 71 ARG B C 1
ATOM 2675 O O . ARG B 1 71 ? -7.117 -19.953 4.543 1 98.44 71 ARG B O 1
ATOM 2682 N N . ASP B 1 72 ? -8.32 -21.812 4.293 1 96.81 72 ASP B N 1
ATOM 2683 C CA . ASP B 1 72 ? -7.523 -22.547 5.258 1 96.81 72 ASP B CA 1
ATOM 2684 C C . ASP B 1 72 ? -6.078 -22.688 4.785 1 96.81 72 ASP B C 1
ATOM 2686 O O . ASP B 1 72 ? -5.148 -22.672 5.598 1 96.81 72 ASP B O 1
ATOM 2690 N N . MET B 1 73 ? -5.879 -22.781 3.504 1 98.12 73 MET B N 1
ATOM 2691 C CA . MET B 1 73 ? -4.543 -22.922 2.939 1 98.12 73 MET B CA 1
ATOM 2692 C C . MET B 1 73 ? -3.701 -21.672 3.197 1 98.12 73 MET B C 1
ATOM 2694 O O . MET B 1 73 ? -2.479 -21.766 3.324 1 98.12 73 MET B O 1
ATOM 2698 N N . LEU B 1 74 ? -4.344 -20.562 3.357 1 98.69 74 LEU B N 1
ATOM 2699 C CA . LEU B 1 74 ? -3.654 -19.281 3.52 1 98.69 74 LEU B CA 1
ATOM 2700 C C . LEU B 1 74 ? -2.924 -19.234 4.855 1 98.69 74 LEU B C 1
ATOM 2702 O O . LEU B 1 74 ? -2.008 -18.422 5.035 1 98.69 74 LEU B O 1
ATOM 2706 N N . THR B 1 75 ? -3.371 -20.078 5.797 1 98.25 75 THR B N 1
ATOM 2707 C CA . THR B 1 75 ? -2.777 -20.047 7.129 1 98.25 75 THR B CA 1
ATOM 2708 C C . THR B 1 75 ? -1.986 -21.312 7.41 1 98.25 75 THR B C 1
ATOM 2710 O O . THR B 1 75 ? -1.718 -21.641 8.57 1 98.25 75 THR B O 1
ATOM 2713 N N . HIS B 1 76 ? -1.692 -22.094 6.367 1 98.25 76 HIS B N 1
ATOM 2714 C CA . HIS B 1 76 ? -0.876 -23.281 6.57 1 98.25 76 HIS B CA 1
ATOM 2715 C C . HIS B 1 76 ? 0.439 -22.953 7.262 1 98.25 76 HIS B C 1
ATOM 2717 O O . HIS B 1 76 ? 1.152 -22.031 6.832 1 98.25 76 HIS B O 1
ATOM 2723 N N . PRO B 1 77 ? 0.841 -23.641 8.289 1 98 77 PRO B N 1
ATOM 2724 C CA . PRO B 1 77 ? 1.968 -23.25 9.133 1 98 77 PRO B CA 1
ATOM 2725 C C . PRO B 1 77 ? 3.281 -23.156 8.359 1 98 77 PRO B C 1
ATOM 2727 O O . PRO B 1 77 ? 4.062 -22.219 8.57 1 98 77 PRO B O 1
ATOM 2730 N N . THR B 1 78 ? 3.531 -24.094 7.434 1 98.38 78 THR B N 1
ATOM 2731 C CA . THR B 1 78 ? 4.777 -24.094 6.676 1 98.38 78 THR B CA 1
ATOM 2732 C C . THR B 1 78 ? 4.863 -22.875 5.766 1 98.38 78 THR B C 1
ATOM 2734 O O . THR B 1 78 ? 5.891 -22.188 5.727 1 98.38 78 THR B O 1
ATOM 2737 N N . ALA B 1 79 ? 3.797 -22.625 5.043 1 98.31 79 ALA B N 1
ATOM 2738 C CA . ALA B 1 79 ? 3.746 -21.469 4.152 1 98.31 79 ALA B CA 1
ATOM 2739 C C . ALA B 1 79 ? 3.918 -20.156 4.934 1 98.31 79 ALA B C 1
ATOM 2741 O O . ALA B 1 79 ? 4.676 -19.281 4.523 1 98.31 79 ALA B O 1
ATOM 2742 N N . ILE B 1 80 ? 3.271 -20.078 6.082 1 98.56 80 ILE B N 1
ATOM 2743 C CA . ILE B 1 80 ? 3.316 -18.891 6.922 1 98.56 80 ILE B CA 1
ATOM 2744 C C . ILE B 1 80 ? 4.727 -18.703 7.473 1 98.56 80 ILE B C 1
ATOM 2746 O O . ILE B 1 80 ? 5.25 -17.578 7.477 1 98.56 80 ILE B O 1
ATOM 2750 N N . GLU B 1 81 ? 5.312 -19.766 7.895 1 98.62 81 GLU B N 1
ATOM 2751 C CA . GLU B 1 81 ? 6.66 -19.672 8.445 1 98.62 81 GLU B CA 1
ATOM 2752 C C . GLU B 1 81 ? 7.652 -19.156 7.402 1 98.62 81 GLU B C 1
ATOM 2754 O O . GLU B 1 81 ? 8.492 -18.312 7.699 1 98.62 81 GLU B O 1
ATOM 2759 N N . LEU B 1 82 ? 7.594 -19.688 6.234 1 98.81 82 LEU B N 1
ATOM 2760 C CA . LEU B 1 82 ? 8.484 -19.25 5.164 1 98.81 82 LEU B CA 1
ATOM 2761 C C . LEU B 1 82 ? 8.188 -17.812 4.766 1 98.81 82 LEU B C 1
ATOM 2763 O O . LEU B 1 82 ? 9.109 -17.031 4.527 1 98.81 82 LEU B O 1
ATOM 2767 N N . THR B 1 83 ? 6.926 -17.438 4.715 1 98.81 83 THR B N 1
ATOM 2768 C CA . THR B 1 83 ? 6.535 -16.062 4.402 1 98.81 83 THR B CA 1
ATOM 2769 C C . THR B 1 83 ? 7.074 -15.102 5.449 1 98.81 83 THR B C 1
ATOM 2771 O O . THR B 1 83 ? 7.664 -14.07 5.105 1 98.81 83 THR B O 1
ATOM 2774 N N . LYS B 1 84 ? 6.977 -15.469 6.715 1 98.44 84 LYS B N 1
ATOM 2775 C CA . LYS B 1 84 ? 7.461 -14.641 7.816 1 98.44 84 LYS B CA 1
ATOM 2776 C C . LYS B 1 84 ? 8.977 -14.445 7.734 1 98.44 84 LYS B C 1
ATOM 2778 O O . LYS B 1 84 ? 9.492 -13.391 8.109 1 98.44 84 LYS B O 1
ATOM 2783 N N . SER B 1 85 ? 9.609 -15.445 7.25 1 98.5 85 SER B N 1
ATOM 2784 C CA . SER B 1 85 ? 11.062 -15.367 7.176 1 98.5 85 SER B CA 1
ATOM 2785 C C . SER B 1 85 ? 11.508 -14.258 6.227 1 98.5 85 SER B C 1
ATOM 2787 O O . SER B 1 85 ? 12.641 -13.773 6.312 1 98.5 85 SER B O 1
ATOM 2789 N N . LEU B 1 86 ? 10.617 -13.867 5.301 1 98.5 86 LEU B N 1
ATOM 2790 C CA . LEU B 1 86 ? 10.961 -12.828 4.34 1 98.5 86 LEU B CA 1
ATOM 2791 C C . LEU B 1 86 ? 10.273 -11.508 4.684 1 98.5 86 LEU B C 1
ATOM 2793 O O . LEU B 1 86 ? 10.891 -10.445 4.602 1 98.5 86 LEU B O 1
ATOM 2797 N N . LEU B 1 87 ? 9.008 -11.57 5.133 1 97.94 87 LEU B N 1
ATOM 2798 C CA . LEU B 1 87 ? 8.203 -10.359 5.262 1 97.94 87 LEU B CA 1
ATOM 2799 C C . LEU B 1 87 ? 8.141 -9.898 6.715 1 97.94 87 LEU B C 1
ATOM 2801 O O . LEU B 1 87 ? 7.703 -8.781 7 1 97.94 87 LEU B O 1
ATOM 2805 N N . GLY B 1 88 ? 8.555 -10.734 7.625 1 96.44 88 GLY B N 1
ATOM 2806 C CA . GLY B 1 88 ? 8.367 -10.43 9.031 1 96.44 88 GLY B CA 1
ATOM 2807 C C . GLY B 1 88 ? 7.027 -10.891 9.57 1 96.44 88 GLY B C 1
ATOM 2808 O O . GLY B 1 88 ? 6.355 -11.719 8.953 1 96.44 88 GLY B O 1
ATOM 2809 N N . GLU B 1 89 ? 6.617 -10.328 10.703 1 95.44 89 GLU B N 1
ATOM 2810 C CA . GLU B 1 89 ? 5.5 -10.859 11.469 1 95.44 89 GLU B CA 1
ATOM 2811 C C . GLU B 1 89 ? 4.164 -10.367 10.914 1 95.44 89 GLU B C 1
ATOM 2813 O O . GLU B 1 89 ? 3.125 -10.992 11.141 1 95.44 89 GLU B O 1
ATOM 2818 N N . LYS B 1 90 ? 4.23 -9.25 10.281 1 94.94 90 LYS B N 1
ATOM 2819 C CA . LYS B 1 90 ? 2.992 -8.672 9.773 1 94.94 90 LYS B CA 1
ATOM 2820 C C . LYS B 1 90 ? 2.973 -8.672 8.242 1 94.94 90 LYS B C 1
ATOM 2822 O O . LYS B 1 90 ? 3.916 -8.195 7.609 1 94.94 90 LYS B O 1
ATOM 2827 N N . PHE B 1 91 ? 1.947 -9.203 7.691 1 97.56 91 PHE B N 1
ATOM 2828 C CA . PHE B 1 91 ? 1.745 -9.203 6.246 1 97.56 91 PHE B CA 1
ATOM 2829 C C . PHE B 1 91 ? 0.277 -9.43 5.902 1 97.56 91 PHE B C 1
ATOM 2831 O O . PHE B 1 91 ? -0.542 -9.672 6.793 1 97.56 91 PHE B O 1
ATOM 2838 N N . LEU B 1 92 ? -0.068 -9.281 4.633 1 98.44 92 LEU B N 1
ATOM 2839 C CA . LEU B 1 92 ? -1.438 -9.398 4.145 1 98.44 92 LEU B CA 1
ATOM 2840 C C . LEU B 1 92 ? -1.528 -10.438 3.031 1 98.44 92 LEU B C 1
ATOM 2842 O O . LEU B 1 92 ? -0.512 -10.812 2.445 1 98.44 92 LEU B O 1
ATOM 2846 N N . VAL B 1 93 ? -2.713 -10.898 2.812 1 98.81 93 VAL B N 1
ATOM 2847 C CA . VAL B 1 93 ? -3.014 -11.625 1.583 1 98.81 93 VAL B CA 1
ATOM 2848 C C . VAL B 1 93 ? -3.412 -10.641 0.487 1 98.81 93 VAL B C 1
ATOM 2850 O O . VAL B 1 93 ? -4.461 -9.992 0.576 1 98.81 93 VAL B O 1
ATOM 2853 N N . SER B 1 94 ? -2.59 -10.531 -0.467 1 98 94 SER B N 1
ATOM 2854 C CA . SER B 1 94 ? -2.82 -9.602 -1.567 1 98 94 SER B CA 1
ATOM 2855 C C . SER B 1 94 ? -3.744 -10.211 -2.619 1 98 94 SER B C 1
ATOM 2857 O O . SER B 1 94 ? -4.539 -9.5 -3.236 1 98 94 SER B O 1
ATOM 2859 N N . ASN B 1 95 ? -3.561 -11.453 -2.877 1 96.88 95 ASN B N 1
ATOM 2860 C CA . ASN B 1 95 ? -4.32 -12.219 -3.854 1 96.88 95 ASN B CA 1
ATOM 2861 C C . ASN B 1 95 ? -4.195 -13.719 -3.604 1 96.88 95 ASN B C 1
ATOM 2863 O O . ASN B 1 95 ? -3.211 -14.18 -3.016 1 96.88 95 ASN B O 1
ATOM 2867 N N . PHE B 1 96 ? -5.238 -14.445 -3.953 1 98.75 96 PHE B N 1
ATOM 2868 C CA . PHE B 1 96 ? -5.164 -15.898 -3.99 1 98.75 96 PHE B CA 1
ATOM 2869 C C . PHE B 1 96 ? -5.961 -16.453 -5.168 1 98.75 96 PHE B C 1
ATOM 2871 O O . PHE B 1 96 ? -7.191 -16.391 -5.168 1 98.75 96 PHE B O 1
ATOM 2878 N N . SER B 1 97 ? -5.242 -16.969 -6.141 1 98.44 97 SER B N 1
ATOM 2879 C CA . SER B 1 97 ? -5.848 -17.406 -7.395 1 98.44 97 SER B CA 1
ATOM 2880 C C . SER B 1 97 ? -5.262 -18.734 -7.871 1 98.44 97 SER B C 1
ATOM 2882 O O . SER B 1 97 ? -4.355 -19.281 -7.234 1 98.44 97 SER B O 1
ATOM 2884 N N . ALA B 1 98 ? -5.844 -19.25 -8.906 1 98.69 98 ALA B N 1
ATOM 2885 C CA . ALA B 1 98 ? -5.352 -20.453 -9.562 1 98.69 98 ALA B CA 1
ATOM 2886 C C . ALA B 1 98 ? -5.008 -20.188 -11.023 1 98.69 98 ALA B C 1
ATOM 2888 O O . ALA B 1 98 ? -5.578 -19.281 -11.648 1 98.69 98 ALA B O 1
ATOM 2889 N N . ASN B 1 99 ? -4.109 -20.875 -11.492 1 98.31 99 ASN B N 1
ATOM 2890 C CA . ASN B 1 99 ? -3.715 -20.938 -12.898 1 98.31 99 ASN B CA 1
ATOM 2891 C C . ASN B 1 99 ? -3.631 -22.375 -13.391 1 98.31 99 ASN B C 1
ATOM 2893 O O . ASN B 1 99 ? -2.838 -23.172 -12.883 1 98.31 99 ASN B O 1
ATOM 2897 N N . ILE B 1 100 ? -4.484 -22.719 -14.289 1 98.44 100 ILE B N 1
ATOM 2898 C CA . ILE B 1 100 ? -4.484 -24.047 -14.914 1 98.44 100 ILE B CA 1
ATOM 2899 C C . ILE B 1 100 ? -4.02 -23.922 -16.359 1 98.44 100 ILE B C 1
ATOM 2901 O O . ILE B 1 100 ? -4.75 -23.422 -17.219 1 98.44 100 ILE B O 1
ATOM 2905 N N . ALA B 1 101 ? -2.836 -24.375 -16.594 1 98.44 101 ALA B N 1
ATOM 2906 C CA . ALA B 1 101 ? -2.342 -24.453 -17.969 1 98.44 101 ALA B CA 1
ATOM 2907 C C . ALA B 1 101 ? -2.803 -25.734 -18.656 1 98.44 101 ALA B C 1
ATOM 2909 O O . ALA B 1 101 ? -2.285 -26.812 -18.375 1 98.44 101 ALA B O 1
ATOM 2910 N N . ARG B 1 102 ? -3.742 -25.594 -19.516 1 98.25 102 ARG B N 1
ATOM 2911 C CA . ARG B 1 102 ? -4.176 -26.734 -20.344 1 98.25 102 ARG B CA 1
ATOM 2912 C C . ARG B 1 102 ? -3.322 -26.844 -21.609 1 98.25 102 ARG B C 1
ATOM 2914 O O . ARG B 1 102 ? -2.57 -25.922 -21.938 1 98.25 102 ARG B O 1
ATOM 2921 N N . PRO B 1 103 ? -3.406 -28.031 -22.266 1 98.31 103 PRO B N 1
ATOM 2922 C CA . PRO B 1 103 ? -2.633 -28.156 -23.5 1 98.31 103 PRO B CA 1
ATOM 2923 C C . PRO B 1 103 ? -2.854 -26.984 -24.453 1 98.31 103 PRO B C 1
ATOM 2925 O O . PRO B 1 103 ? -3.996 -26.578 -24.688 1 98.31 103 PRO B O 1
ATOM 2928 N N . GLY B 1 104 ? -1.716 -26.375 -24.891 1 97.25 104 GLY B N 1
ATOM 2929 C CA . GLY B 1 104 ? -1.789 -25.234 -25.797 1 97.25 104 GLY B CA 1
ATOM 2930 C C . GLY B 1 104 ? -1.554 -23.906 -25.109 1 97.25 104 GLY B C 1
ATOM 2931 O O . GLY B 1 104 ? -1.341 -22.891 -25.766 1 97.25 104 GLY B O 1
ATOM 2932 N N . SER B 1 105 ? -1.614 -23.906 -23.766 1 96.81 105 SER B N 1
ATOM 2933 C CA . SER B 1 105 ? -1.333 -22.672 -23.031 1 96.81 105 SER B CA 1
ATOM 2934 C C . SER B 1 105 ? 0.049 -22.125 -23.375 1 96.81 105 SER B C 1
ATOM 2936 O O . SER B 1 105 ? 1.006 -22.891 -23.516 1 96.81 105 SER B O 1
ATOM 2938 N N . GLU B 1 106 ? 0.13 -20.812 -23.5 1 94.88 106 GLU B N 1
ATOM 2939 C CA . GLU B 1 106 ? 1.394 -20.156 -23.812 1 94.88 106 GLU B CA 1
ATOM 2940 C C . GLU B 1 106 ? 1.875 -19.297 -22.641 1 94.88 106 GLU B C 1
ATOM 2942 O O . GLU B 1 106 ? 1.116 -19.016 -21.719 1 94.88 106 GLU B O 1
ATOM 2947 N N . SER B 1 107 ? 3.102 -18.891 -22.766 1 95.06 107 SER B N 1
ATOM 2948 C CA . SER B 1 107 ? 3.754 -18.203 -21.656 1 95.06 107 SER B CA 1
ATOM 2949 C C . SER B 1 107 ? 3.303 -16.75 -21.578 1 95.06 107 SER B C 1
ATOM 2951 O O . SER B 1 107 ? 3.148 -16.078 -22.609 1 95.06 107 SER B O 1
ATOM 2953 N N . MET B 1 108 ? 3.156 -16.266 -20.375 1 94.31 108 MET B N 1
ATOM 2954 C CA . MET B 1 108 ? 2.877 -14.859 -20.156 1 94.31 108 MET B CA 1
ATOM 2955 C C . MET B 1 108 ? 4.16 -14.031 -20.203 1 94.31 108 MET B C 1
ATOM 2957 O O . MET B 1 108 ? 5.219 -14.547 -20.562 1 94.31 108 MET B O 1
ATOM 2961 N N . ALA B 1 109 ? 4.059 -12.773 -19.906 1 93.94 109 ALA B N 1
ATOM 2962 C CA . ALA B 1 109 ? 5.199 -11.859 -19.906 1 93.94 109 ALA B CA 1
ATOM 2963 C C . ALA B 1 109 ? 6.203 -12.227 -18.828 1 93.94 109 ALA B C 1
ATOM 2965 O O . ALA B 1 109 ? 5.824 -12.695 -17.75 1 93.94 109 ALA B O 1
ATOM 2966 N N . LEU B 1 110 ? 7.484 -12.047 -19.141 1 96.06 110 LEU B N 1
ATOM 2967 C CA . LEU B 1 110 ? 8.5 -12.086 -18.094 1 96.06 110 LEU B CA 1
ATOM 2968 C C . LEU B 1 110 ? 8.266 -10.984 -17.062 1 96.06 110 LEU B C 1
ATOM 2970 O O . LEU B 1 110 ? 8.094 -9.82 -17.422 1 96.06 110 LEU B O 1
ATOM 2974 N N . HIS B 1 111 ? 8.258 -11.359 -15.781 1 95.56 111 HIS B N 1
ATOM 2975 C CA . HIS B 1 111 ? 7.98 -10.383 -14.734 1 95.56 111 HIS B CA 1
ATOM 2976 C C . HIS B 1 111 ? 8.5 -10.852 -13.383 1 95.56 111 HIS B C 1
ATOM 2978 O O . HIS B 1 111 ? 8.875 -12.016 -13.227 1 95.56 111 HIS B O 1
ATOM 2984 N N . SER B 1 112 ? 8.656 -9.961 -12.477 1 96.06 112 SER B N 1
ATOM 2985 C CA . SER B 1 112 ? 8.656 -10.281 -11.055 1 96.06 112 SER B CA 1
ATOM 2986 C C . SER B 1 112 ? 7.348 -9.852 -10.391 1 96.06 112 SER B C 1
ATOM 2988 O O . SER B 1 112 ? 6.699 -8.906 -10.852 1 96.06 112 SER B O 1
ATOM 2990 N N . ASP B 1 113 ? 6.984 -10.531 -9.406 1 95.31 113 ASP B N 1
ATOM 2991 C CA . ASP B 1 113 ? 5.719 -10.242 -8.734 1 95.31 113 ASP B CA 1
ATOM 2992 C C . ASP B 1 113 ? 5.734 -8.859 -8.094 1 95.31 113 ASP B C 1
ATOM 2994 O O . ASP B 1 113 ? 4.68 -8.273 -7.844 1 95.31 113 ASP B O 1
ATOM 2998 N N . GLN B 1 114 ? 6.906 -8.32 -7.816 1 94.19 114 GLN B N 1
ATOM 2999 C CA . GLN B 1 114 ? 7.039 -6.98 -7.262 1 94.19 114 GLN B CA 1
ATOM 3000 C C . GLN B 1 114 ? 7.129 -5.93 -8.367 1 94.19 114 GLN B C 1
ATOM 3002 O O . GLN B 1 114 ? 6.598 -4.824 -8.227 1 94.19 114 GLN B O 1
ATOM 3007 N N . SER B 1 115 ? 7.711 -6.266 -9.477 1 92.31 115 SER B N 1
ATOM 3008 C CA . SER B 1 115 ? 7.961 -5.305 -10.547 1 92.31 115 SER B CA 1
ATOM 3009 C C . SER B 1 115 ? 6.66 -4.863 -11.203 1 92.31 115 SER B C 1
ATOM 3011 O O . SER B 1 115 ? 6.609 -3.812 -11.844 1 92.31 115 SER B O 1
ATOM 3013 N N . ILE B 1 116 ? 5.637 -5.629 -11.023 1 91.25 116 ILE B N 1
ATOM 3014 C CA . ILE B 1 116 ? 4.395 -5.289 -11.711 1 91.25 116 ILE B CA 1
ATOM 3015 C C . ILE B 1 116 ? 3.484 -4.5 -10.781 1 91.25 116 ILE B C 1
ATOM 3017 O O . ILE B 1 116 ? 2.41 -4.047 -11.188 1 91.25 116 ILE B O 1
ATOM 3021 N N . VAL B 1 117 ? 3.9 -4.277 -9.531 1 92.69 117 VAL B N 1
ATOM 3022 C CA . VAL B 1 117 ? 2.986 -3.588 -8.633 1 92.69 117 VAL B CA 1
ATOM 3023 C C . VAL B 1 117 ? 3.717 -2.439 -7.934 1 92.69 117 VAL B C 1
ATOM 3025 O O . VAL B 1 117 ? 3.084 -1.562 -7.34 1 92.69 117 VAL B O 1
ATOM 3028 N N . LEU B 1 118 ? 5.043 -2.469 -7.984 1 94 118 LEU B N 1
ATOM 3029 C CA . LEU B 1 118 ? 5.848 -1.437 -7.34 1 94 118 LEU B CA 1
ATOM 3030 C C . LEU B 1 118 ? 6.828 -0.814 -8.328 1 94 118 LEU B C 1
ATOM 3032 O O . LEU B 1 118 ? 7.344 -1.501 -9.211 1 94 118 LEU B O 1
ATOM 3036 N N . PRO B 1 119 ? 7.121 0.395 -8.102 1 93.31 119 PRO B N 1
ATOM 3037 C CA . PRO B 1 119 ? 8.195 0.986 -8.906 1 93.31 119 PRO B CA 1
ATOM 3038 C C . PRO B 1 119 ? 9.578 0.515 -8.469 1 93.31 119 PRO B C 1
ATOM 3040 O O . PRO B 1 119 ? 9.766 0.113 -7.32 1 93.31 119 PRO B O 1
ATOM 3043 N N . GLU B 1 120 ? 10.492 0.45 -9.438 1 94.19 120 GLU B N 1
ATOM 3044 C CA . GLU B 1 120 ? 11.898 0.226 -9.086 1 94.19 120 GLU B CA 1
ATOM 3045 C C . GLU B 1 120 ? 12.445 1.378 -8.258 1 94.19 120 GLU B C 1
ATOM 3047 O O . GLU B 1 120 ? 11.898 2.48 -8.266 1 94.19 120 GLU B O 1
ATOM 3052 N N . PRO B 1 121 ? 13.617 1.307 -7.547 1 96.25 121 PRO B N 1
ATOM 3053 C CA . PRO B 1 121 ? 14.328 0.034 -7.398 1 96.25 121 PRO B CA 1
ATOM 3054 C C . PRO B 1 121 ? 13.656 -0.903 -6.395 1 96.25 121 PRO B C 1
ATOM 3056 O O . PRO B 1 121 ? 13.016 -0.442 -5.445 1 96.25 121 PRO B O 1
ATOM 3059 N N . TRP B 1 122 ? 13.742 -2.148 -6.598 1 96.5 122 TRP B N 1
ATOM 3060 C CA . TRP B 1 122 ? 13.242 -3.18 -5.695 1 96.5 122 TRP B CA 1
ATOM 3061 C C . TRP B 1 122 ? 14.344 -3.674 -4.762 1 96.5 122 TRP B C 1
ATOM 3063 O O . TRP B 1 122 ? 14.938 -4.727 -5 1 96.5 122 TRP B O 1
ATOM 3073 N N . LEU B 1 123 ? 14.539 -3.008 -3.666 1 96.69 123 LEU B N 1
ATOM 3074 C CA . LEU B 1 123 ? 15.703 -3.188 -2.809 1 96.69 123 LEU B CA 1
ATOM 3075 C C . LEU B 1 123 ? 15.43 -4.219 -1.72 1 96.69 123 LEU B C 1
ATOM 3077 O O . LEU B 1 123 ? 16.359 -4.785 -1.143 1 96.69 123 LEU B O 1
ATOM 3081 N N . ASP B 1 124 ? 14.109 -4.422 -1.386 1 96.62 124 ASP B N 1
ATOM 3082 C CA . ASP B 1 124 ? 13.711 -5.344 -0.329 1 96.62 124 ASP B CA 1
ATOM 3083 C C . ASP B 1 124 ? 12.578 -6.258 -0.797 1 96.62 124 ASP B C 1
ATOM 3085 O O . ASP B 1 124 ? 11.953 -6 -1.83 1 96.62 124 ASP B O 1
ATOM 3089 N N . VAL B 1 125 ? 12.367 -7.32 -0.039 1 98.38 125 VAL B N 1
ATOM 3090 C CA . VAL B 1 125 ? 11.273 -8.234 -0.345 1 98.38 125 VAL B CA 1
ATOM 3091 C C . VAL B 1 125 ? 9.977 -7.707 0.256 1 98.38 125 VAL B C 1
ATOM 3093 O O . VAL B 1 125 ? 9.852 -7.59 1.478 1 98.38 125 VAL B O 1
ATOM 3096 N N . TRP B 1 126 ? 9.031 -7.426 -0.631 1 97.56 126 TRP B N 1
ATOM 3097 C CA . TRP B 1 126 ? 7.75 -6.922 -0.157 1 97.56 126 TRP B CA 1
ATOM 3098 C C . TRP B 1 126 ? 6.621 -7.875 -0.528 1 97.56 126 TRP B C 1
ATOM 3100 O O . TRP B 1 126 ? 5.465 -7.66 -0.147 1 97.56 126 TRP B O 1
ATOM 3110 N N . ALA B 1 127 ? 6.969 -8.93 -1.224 1 98.06 127 ALA B N 1
ATOM 3111 C CA . ALA B 1 127 ? 5.961 -9.898 -1.648 1 98.06 127 ALA B CA 1
ATOM 3112 C C . ALA B 1 127 ? 6.516 -11.32 -1.609 1 98.06 127 ALA B C 1
ATOM 3114 O O . ALA B 1 127 ? 7.707 -11.531 -1.841 1 98.06 127 ALA B O 1
ATOM 3115 N N . VAL B 1 128 ? 5.672 -12.188 -1.292 1 98.81 128 VAL B N 1
ATOM 3116 C CA . VAL B 1 128 ? 5.949 -13.625 -1.325 1 98.81 128 VAL B CA 1
ATOM 3117 C C . VAL B 1 128 ? 4.797 -14.359 -2.008 1 98.81 128 VAL B C 1
ATOM 3119 O O . VAL B 1 128 ? 3.627 -14.102 -1.711 1 98.81 128 VAL B O 1
ATOM 3122 N N . ASN B 1 129 ? 5.117 -15.156 -2.949 1 98.81 129 ASN B N 1
ATOM 3123 C CA . ASN B 1 129 ? 4.113 -15.992 -3.602 1 98.81 129 ASN B CA 1
ATOM 3124 C C . ASN B 1 129 ? 4.324 -17.469 -3.285 1 98.81 129 ASN B C 1
ATOM 3126 O O . ASN B 1 129 ? 5.402 -18.016 -3.525 1 98.81 129 ASN B O 1
ATOM 3130 N N . VAL B 1 130 ? 3.355 -18.062 -2.717 1 98.94 130 VAL B N 1
ATOM 3131 C CA . VAL B 1 130 ? 3.398 -19.5 -2.438 1 98.94 130 VAL B CA 1
ATOM 3132 C C . VAL B 1 130 ? 2.604 -20.266 -3.5 1 98.94 130 VAL B C 1
ATOM 3134 O O . VAL B 1 130 ? 1.384 -20.109 -3.596 1 98.94 130 VAL B O 1
ATOM 3137 N N . ILE B 1 131 ? 3.279 -21.031 -4.262 1 98.88 131 ILE B N 1
ATOM 3138 C CA . ILE B 1 131 ? 2.676 -21.844 -5.309 1 98.88 131 ILE B CA 1
ATOM 3139 C C . ILE B 1 131 ? 2.332 -23.219 -4.758 1 98.88 131 ILE B C 1
ATOM 3141 O O . ILE B 1 131 ? 3.215 -23.953 -4.301 1 98.88 131 ILE B O 1
ATOM 3145 N N . TRP B 1 132 ? 1.088 -23.547 -4.758 1 98.94 132 TRP B N 1
ATOM 3146 C CA . TRP B 1 132 ? 0.622 -24.875 -4.406 1 98.94 132 TRP B CA 1
ATOM 3147 C C . TRP B 1 132 ? 0.437 -25.734 -5.652 1 98.94 132 TRP B C 1
ATOM 3149 O O . TRP B 1 132 ? -0.424 -25.453 -6.488 1 98.94 132 TRP B O 1
ATOM 3159 N N . CYS B 1 133 ? 1.207 -26.781 -5.77 1 98.94 133 CYS B N 1
ATOM 3160 C CA . CYS B 1 133 ? 1.09 -27.656 -6.93 1 98.94 133 CYS B CA 1
ATOM 3161 C C . CYS B 1 133 ? 0.014 -28.719 -6.711 1 98.94 133 CYS B C 1
ATOM 3163 O O . CYS B 1 133 ? 0.174 -29.609 -5.871 1 98.94 133 CYS B O 1
ATOM 3165 N N . LEU B 1 134 ? -1.018 -28.656 -7.496 1 98.88 134 LEU B N 1
ATOM 3166 C CA . LEU B 1 134 ? -2.117 -29.594 -7.32 1 98.88 134 LEU B CA 1
ATOM 3167 C C . LEU B 1 134 ? -1.954 -30.797 -8.242 1 98.88 134 LEU B C 1
ATOM 3169 O O . LEU B 1 134 ? -2.559 -31.844 -8.016 1 98.88 134 LEU B O 1
ATOM 3173 N N . THR B 1 135 ? -1.188 -30.625 -9.289 1 98.81 135 THR B N 1
ATOM 3174 C CA . THR B 1 135 ? -0.81 -31.688 -10.219 1 98.81 135 THR B CA 1
ATOM 3175 C C . THR B 1 135 ? 0.708 -31.781 -10.352 1 98.81 135 THR B C 1
ATOM 3177 O O . THR B 1 135 ? 1.433 -30.938 -9.812 1 98.81 135 THR B O 1
ATOM 3180 N N . LYS B 1 136 ? 1.106 -32.875 -11.047 1 98.56 136 LYS B N 1
ATOM 3181 C CA . LYS B 1 136 ? 2.514 -32.906 -11.438 1 98.56 136 LYS B CA 1
ATOM 3182 C C . LYS B 1 136 ? 2.865 -31.703 -12.32 1 98.56 136 LYS B C 1
ATOM 3184 O O . LYS B 1 136 ? 2.1 -31.344 -13.219 1 98.56 136 LYS B O 1
ATOM 3189 N N . VAL B 1 137 ? 4.008 -31.062 -12.031 1 98.75 137 VAL B N 1
ATOM 3190 C CA . VAL B 1 137 ? 4.469 -29.875 -12.758 1 98.75 137 VAL B CA 1
ATOM 3191 C C . VAL B 1 137 ? 5.781 -30.203 -13.469 1 98.75 137 VAL B C 1
ATOM 3193 O O . VAL B 1 137 ? 6.793 -30.484 -12.82 1 98.75 137 VAL B O 1
ATOM 3196 N N . THR B 1 138 ? 5.742 -30.188 -14.766 1 98.5 138 THR B N 1
ATOM 3197 C CA . THR B 1 138 ? 6.914 -30.469 -15.586 1 98.5 138 THR B CA 1
ATOM 3198 C C . THR B 1 138 ? 7.176 -29.328 -16.578 1 98.5 138 THR B C 1
ATOM 3200 O O . THR B 1 138 ? 6.309 -28.484 -16.797 1 98.5 138 THR B O 1
ATOM 3203 N N . LYS B 1 139 ? 8.359 -29.391 -17.062 1 98.06 139 LYS B N 1
ATOM 3204 C CA . LYS B 1 139 ? 8.688 -28.406 -18.109 1 98.06 139 LYS B CA 1
ATOM 3205 C C . LYS B 1 139 ? 7.684 -28.469 -19.25 1 98.06 139 LYS B C 1
ATOM 3207 O O . LYS B 1 139 ? 7.215 -27.438 -19.734 1 98.06 139 LYS B O 1
ATOM 3212 N N . GLU B 1 140 ? 7.258 -29.625 -19.625 1 97.94 140 GLU B N 1
ATOM 3213 C CA . GLU B 1 140 ? 6.426 -29.859 -20.812 1 97.94 140 GLU B CA 1
ATOM 3214 C C . GLU B 1 140 ? 4.984 -29.422 -20.562 1 97.94 140 GLU B C 1
ATOM 3216 O O . GLU B 1 140 ? 4.297 -28.984 -21.484 1 97.94 140 GLU B O 1
ATOM 3221 N N . ASN B 1 141 ? 4.539 -29.516 -19.281 1 98.38 141 ASN B N 1
ATOM 3222 C CA . ASN B 1 141 ? 3.119 -29.25 -19.078 1 98.38 141 ASN B CA 1
ATOM 3223 C C . ASN B 1 141 ? 2.883 -27.844 -18.547 1 98.38 141 ASN B C 1
ATOM 3225 O O . ASN B 1 141 ? 1.785 -27.516 -18.078 1 98.38 141 ASN B O 1
ATOM 3229 N N . GLY B 1 142 ? 3.936 -27 -18.547 1 98 142 GLY B N 1
ATOM 3230 C CA . GLY B 1 142 ? 3.688 -25.594 -18.281 1 98 142 GLY B CA 1
ATOM 3231 C C . GLY B 1 142 ? 4.23 -25.141 -16.938 1 98 142 GLY B C 1
ATOM 3232 O O . GLY B 1 142 ? 3.688 -24.219 -16.312 1 98 142 GLY B O 1
ATOM 3233 N N . ALA B 1 143 ? 5.309 -25.703 -16.469 1 98.62 143 ALA B N 1
ATOM 3234 C CA . ALA B 1 143 ? 5.949 -25.266 -15.227 1 98.62 143 ALA B CA 1
ATOM 3235 C C . ALA B 1 143 ? 6.344 -23.797 -15.305 1 98.62 143 ALA B C 1
ATOM 3237 O O . ALA B 1 143 ? 6.816 -23.328 -16.344 1 98.62 143 ALA B O 1
ATOM 3238 N N . THR B 1 144 ? 6.117 -23.094 -14.195 1 98.38 144 THR B N 1
ATOM 3239 C CA . THR B 1 144 ? 6.695 -21.766 -14.086 1 98.38 144 THR B CA 1
ATOM 3240 C C . THR B 1 144 ? 8.195 -21.812 -14.352 1 98.38 144 THR B C 1
ATOM 3242 O O . THR B 1 144 ? 8.891 -22.703 -13.867 1 98.38 144 THR B O 1
ATOM 3245 N N . LEU B 1 145 ? 8.641 -20.906 -15.148 1 98.44 145 LEU B N 1
ATOM 3246 C CA . LEU B 1 145 ? 10.07 -20.766 -15.422 1 98.44 145 LEU B CA 1
ATOM 3247 C C . LEU B 1 145 ? 10.641 -19.547 -14.711 1 98.44 145 LEU B C 1
ATOM 3249 O O . LEU B 1 145 ? 9.992 -18.5 -14.656 1 98.44 145 LEU B O 1
ATOM 3253 N N . TYR B 1 146 ? 11.867 -19.703 -14.172 1 98.62 146 TYR B N 1
ATOM 3254 C CA . TYR B 1 146 ? 12.484 -18.562 -13.492 1 98.62 146 TYR B CA 1
ATOM 3255 C C . TYR B 1 146 ? 13.938 -18.391 -13.922 1 98.62 146 TYR B C 1
ATOM 3257 O O . TYR B 1 146 ? 14.508 -19.281 -14.578 1 98.62 146 TYR B O 1
ATOM 3265 N N . ILE B 1 147 ? 14.508 -17.297 -13.648 1 98.62 147 ILE B N 1
ATOM 3266 C CA . ILE B 1 147 ? 15.906 -17.016 -13.93 1 98.62 147 ILE B CA 1
ATOM 3267 C C . ILE B 1 147 ? 16.719 -17.031 -12.633 1 98.62 147 ILE B C 1
ATOM 3269 O O . ILE B 1 147 ? 16.547 -16.156 -11.781 1 98.62 147 ILE B O 1
ATOM 3273 N N . PRO B 1 148 ? 17.625 -18.031 -12.492 1 98.69 148 PRO B N 1
ATOM 3274 C CA . PRO B 1 148 ? 18.422 -18.094 -11.273 1 98.69 148 PRO B CA 1
ATOM 3275 C C . PRO B 1 148 ? 19.188 -16.812 -10.992 1 98.69 148 PRO B C 1
ATOM 3277 O O . PRO B 1 148 ? 19.797 -16.234 -11.898 1 98.69 148 PRO B O 1
ATOM 3280 N N . GLY B 1 149 ? 19.094 -16.312 -9.742 1 98.31 149 GLY B N 1
ATOM 3281 C CA . GLY B 1 149 ? 19.844 -15.133 -9.32 1 98.31 149 GLY B CA 1
ATOM 3282 C C . GLY B 1 149 ? 19.109 -13.828 -9.578 1 98.31 149 GLY B C 1
ATOM 3283 O O . GLY B 1 149 ? 19.547 -12.766 -9.141 1 98.31 149 GLY B O 1
ATOM 3284 N N . SER B 1 150 ? 18 -13.867 -10.258 1 98.69 150 SER B N 1
ATOM 3285 C CA . SER B 1 150 ? 17.312 -12.648 -10.688 1 98.69 150 SER B CA 1
ATOM 3286 C C . SER B 1 150 ? 16.641 -11.945 -9.516 1 98.69 150 SER B C 1
ATOM 3288 O O . SER B 1 150 ? 16.219 -10.797 -9.633 1 98.69 150 SER B O 1
ATOM 3290 N N . ASN B 1 151 ? 16.547 -12.625 -8.352 1 98.5 151 ASN B N 1
ATOM 3291 C CA . ASN B 1 151 ? 16 -11.984 -7.156 1 98.5 151 ASN B CA 1
ATOM 3292 C C . ASN B 1 151 ? 16.891 -10.852 -6.668 1 98.5 151 ASN B C 1
ATOM 3294 O O . ASN B 1 151 ? 16.5 -10.07 -5.805 1 98.5 151 ASN B O 1
ATOM 3298 N N . LYS B 1 152 ? 18.078 -10.75 -7.316 1 98.25 152 LYS B N 1
ATOM 3299 C CA . LYS B 1 152 ? 19.016 -9.695 -6.934 1 98.25 152 LYS B CA 1
ATOM 3300 C C . LYS B 1 152 ? 18.922 -8.508 -7.883 1 98.25 152 LYS B C 1
ATOM 3302 O O . LYS B 1 152 ? 19.578 -7.48 -7.66 1 98.25 152 LYS B O 1
ATOM 3307 N N . TRP B 1 153 ? 18.141 -8.672 -8.984 1 98.12 153 TRP B N 1
ATOM 3308 C CA . TRP B 1 153 ? 17.922 -7.547 -9.891 1 98.12 153 TRP B CA 1
ATOM 3309 C C . TRP B 1 153 ? 17.016 -6.504 -9.242 1 98.12 153 TRP B C 1
ATOM 3311 O O . TRP B 1 153 ? 15.953 -6.836 -8.719 1 98.12 153 TRP B O 1
ATOM 3321 N N . THR B 1 154 ? 17.422 -5.219 -9.281 1 96.88 154 THR B N 1
ATOM 3322 C CA . THR B 1 154 ? 16.656 -4.219 -8.547 1 96.88 154 THR B CA 1
ATOM 3323 C C . THR B 1 154 ? 16.031 -3.207 -9.508 1 96.88 154 THR B C 1
ATOM 3325 O O . THR B 1 154 ? 15.219 -2.373 -9.094 1 96.88 154 THR B O 1
ATOM 3328 N N . ARG B 1 155 ? 16.422 -3.299 -10.773 1 96.25 155 ARG B N 1
ATOM 3329 C CA . ARG B 1 155 ? 15.945 -2.357 -11.781 1 96.25 155 ARG B CA 1
ATOM 3330 C C . ARG B 1 155 ? 15.633 -3.07 -13.094 1 96.25 155 ARG B C 1
ATOM 3332 O O . ARG B 1 155 ? 16.156 -4.156 -13.359 1 96.25 155 ARG B O 1
ATOM 3339 N N . TRP B 1 156 ? 14.805 -2.402 -13.914 1 93.88 156 TRP B N 1
ATOM 3340 C CA . TRP B 1 156 ? 14.453 -2.934 -15.227 1 93.88 156 TRP B CA 1
ATOM 3341 C C . TRP B 1 156 ? 15.695 -3.154 -16.078 1 93.88 156 TRP B C 1
ATOM 3343 O O . TRP B 1 156 ? 15.781 -4.137 -16.812 1 93.88 156 TRP B O 1
ATOM 3353 N N . GLN B 1 157 ? 16.641 -2.299 -15.93 1 95.56 157 GLN B N 1
ATOM 3354 C CA . GLN B 1 157 ? 17.844 -2.344 -16.734 1 95.56 157 GLN B CA 1
ATOM 3355 C C . GLN B 1 157 ? 18.703 -3.559 -16.391 1 95.56 157 GLN B C 1
ATOM 3357 O O . GLN B 1 157 ? 19.609 -3.92 -17.125 1 95.56 157 GLN B O 1
ATOM 3362 N N . ASP B 1 158 ? 18.422 -4.172 -15.266 1 97.38 158 ASP B N 1
ATOM 3363 C CA . ASP B 1 158 ? 19.188 -5.34 -14.844 1 97.38 158 ASP B CA 1
ATOM 3364 C C . ASP B 1 158 ? 18.797 -6.578 -15.641 1 97.38 158 ASP B C 1
ATOM 3366 O O . ASP B 1 158 ? 19.5 -7.59 -15.625 1 97.38 158 ASP B O 1
ATOM 3370 N N . ILE B 1 159 ? 17.656 -6.617 -16.328 1 95.62 159 ILE B N 1
ATOM 3371 C CA . ILE B 1 159 ? 17.172 -7.746 -17.125 1 95.62 159 ILE B CA 1
ATOM 3372 C C . ILE B 1 159 ? 17.984 -7.855 -18.422 1 95.62 159 ILE B C 1
ATOM 3374 O O . ILE B 1 159 ? 17.922 -6.969 -19.266 1 95.62 159 ILE B O 1
ATOM 3378 N N . PRO B 1 160 ? 18.641 -8.914 -18.578 1 95.75 160 PRO B N 1
ATOM 3379 C CA . PRO B 1 160 ? 19.484 -9.023 -19.766 1 95.75 160 PRO B CA 1
ATOM 3380 C C . PRO B 1 160 ? 18.672 -9.336 -21.031 1 95.75 160 PRO B C 1
ATOM 3382 O O . PRO B 1 160 ? 17.578 -9.898 -20.953 1 95.75 160 PRO B O 1
ATOM 3385 N N . GLU B 1 161 ? 19.266 -9.086 -22.172 1 92.25 161 GLU B N 1
ATOM 3386 C CA . GLU B 1 161 ? 18.609 -9.312 -23.453 1 92.25 161 GLU B CA 1
ATOM 3387 C C . GLU B 1 161 ? 18.391 -10.797 -23.719 1 92.25 161 GLU B C 1
ATOM 3389 O O . GLU B 1 161 ? 17.438 -11.18 -24.391 1 92.25 161 GLU B O 1
ATOM 3394 N N . ASN B 1 162 ? 19.203 -11.625 -23.172 1 94.75 162 ASN B N 1
ATOM 3395 C CA . ASN B 1 162 ? 19.094 -13.062 -23.406 1 94.75 162 ASN B CA 1
ATOM 3396 C C . ASN B 1 162 ? 18.328 -13.758 -22.281 1 94.75 162 ASN B C 1
ATOM 3398 O O . ASN B 1 162 ? 18.531 -14.945 -22.016 1 94.75 162 ASN B O 1
ATOM 3402 N N . ALA B 1 163 ? 17.453 -13.062 -21.562 1 95.25 163 ALA B N 1
ATOM 3403 C CA . ALA B 1 163 ? 16.688 -13.57 -20.422 1 95.25 163 ALA B CA 1
ATOM 3404 C C . ALA B 1 163 ? 15.992 -14.875 -20.766 1 95.25 163 ALA B C 1
ATOM 3406 O O . ALA B 1 163 ? 16.016 -15.828 -19.984 1 95.25 163 ALA B O 1
ATOM 3407 N N . PRO B 1 164 ? 15.43 -15.047 -21.969 1 94.81 164 PRO B N 1
ATOM 3408 C CA . PRO B 1 164 ? 14.719 -16.281 -22.266 1 94.81 164 PRO B CA 1
ATOM 3409 C C . PRO B 1 164 ? 15.625 -17.516 -22.203 1 94.81 164 PRO B C 1
ATOM 3411 O O . PRO B 1 164 ? 15.164 -18.609 -21.859 1 94.81 164 PRO B O 1
ATOM 3414 N N . GLU B 1 165 ? 16.844 -17.328 -22.453 1 95.44 165 GLU B N 1
ATOM 3415 C CA . GLU B 1 165 ? 17.797 -18.438 -22.484 1 95.44 165 GLU B CA 1
ATOM 3416 C C . GLU B 1 165 ? 18.203 -18.859 -21.078 1 95.44 165 GLU B C 1
ATOM 3418 O O . GLU B 1 165 ? 18.781 -19.922 -20.891 1 95.44 165 GLU B O 1
ATOM 3423 N N . LEU B 1 166 ? 17.875 -18.031 -20.156 1 97.25 166 LEU B N 1
ATOM 3424 C CA . LEU B 1 166 ? 18.344 -18.25 -18.797 1 97.25 166 LEU B CA 1
ATOM 3425 C C . LEU B 1 166 ? 17.25 -18.938 -17.969 1 97.25 166 LEU B C 1
ATOM 3427 O O . LEU B 1 166 ? 17.5 -19.344 -16.828 1 97.25 166 LEU B O 1
ATOM 3431 N N . LEU B 1 167 ? 16.125 -19.125 -18.547 1 98 167 LEU B N 1
ATOM 3432 C CA . LEU B 1 167 ? 14.969 -19.641 -17.812 1 98 167 LEU B CA 1
ATOM 3433 C C . LEU B 1 167 ? 15.141 -21.109 -17.484 1 98 167 LEU B C 1
ATOM 3435 O O . LEU B 1 167 ? 15.594 -21.891 -18.312 1 98 167 LEU B O 1
ATOM 3439 N N . VAL B 1 168 ? 14.773 -21.438 -16.234 1 98.06 168 VAL B N 1
ATOM 3440 C CA . VAL B 1 168 ? 14.773 -22.797 -15.711 1 98.06 168 VAL B CA 1
ATOM 3441 C C . VAL B 1 168 ? 13.398 -23.125 -15.125 1 98.06 168 VAL B C 1
ATOM 3443 O O . VAL B 1 168 ? 12.789 -22.297 -14.445 1 98.06 168 VAL B O 1
ATOM 3446 N N . PRO B 1 169 ? 12.891 -24.344 -15.43 1 98.31 169 PRO B N 1
ATOM 3447 C CA . PRO B 1 169 ? 11.555 -24.688 -14.93 1 98.31 169 PRO B CA 1
ATOM 3448 C C . PRO B 1 169 ? 11.57 -25.062 -13.445 1 98.31 169 PRO B C 1
ATOM 3450 O O . PRO B 1 169 ? 12.516 -25.703 -12.977 1 98.31 169 PRO B O 1
ATOM 3453 N N . PHE B 1 170 ? 10.508 -24.656 -12.68 1 98.25 170 PHE B N 1
ATOM 3454 C CA . PHE B 1 170 ? 10.195 -25.25 -11.383 1 98.25 170 PHE B CA 1
ATOM 3455 C C . PHE B 1 170 ? 9.461 -26.578 -11.562 1 98.25 170 PHE B C 1
ATOM 3457 O O . PHE B 1 170 ? 8.25 -26.594 -11.797 1 98.25 170 PHE B O 1
ATOM 3464 N N . GLU B 1 171 ? 10.125 -27.641 -11.5 1 98.44 171 GLU B N 1
ATOM 3465 C CA . GLU B 1 171 ? 9.453 -28.938 -11.547 1 98.44 171 GLU B CA 1
ATOM 3466 C C . GLU B 1 171 ? 9.062 -29.406 -10.148 1 98.44 171 GLU B C 1
ATOM 3468 O O . GLU B 1 171 ? 9.805 -29.203 -9.188 1 98.44 171 GLU B O 1
ATOM 3473 N N . ALA B 1 172 ? 7.941 -30.047 -10.07 1 98.69 172 ALA B N 1
ATOM 3474 C CA . ALA B 1 172 ? 7.406 -30.438 -8.766 1 98.69 172 ALA B CA 1
ATOM 3475 C C . ALA B 1 172 ? 6.375 -31.547 -8.914 1 98.69 172 ALA B C 1
ATOM 3477 O O . ALA B 1 172 ? 5.863 -31.797 -10.008 1 98.69 172 ALA B O 1
ATOM 3478 N N . ASP B 1 173 ? 6.148 -32.25 -7.809 1 98.62 173 ASP B N 1
ATOM 3479 C CA . ASP B 1 173 ? 5.074 -33.25 -7.738 1 98.62 173 ASP B CA 1
ATOM 3480 C C . ASP B 1 173 ? 3.809 -32.656 -7.137 1 98.62 173 ASP B C 1
ATOM 3482 O O . ASP B 1 173 ? 3.863 -31.609 -6.48 1 98.62 173 ASP B O 1
ATOM 3486 N N . ALA B 1 174 ? 2.67 -33.344 -7.457 1 98.75 174 ALA B N 1
ATOM 3487 C CA . ALA B 1 174 ? 1.441 -32.938 -6.773 1 98.75 174 ALA B CA 1
ATOM 3488 C C . ALA B 1 174 ? 1.625 -32.969 -5.258 1 98.75 174 ALA B C 1
ATOM 3490 O O . ALA B 1 174 ? 2.172 -33.938 -4.711 1 98.75 174 ALA B O 1
ATOM 3491 N N . GLY B 1 175 ? 1.255 -31.812 -4.645 1 98.75 175 GLY B N 1
ATOM 3492 C CA . GLY B 1 175 ? 1.364 -31.734 -3.195 1 98.75 175 GLY B CA 1
ATOM 3493 C C . GLY B 1 175 ? 2.549 -30.906 -2.729 1 98.75 175 GLY B C 1
ATOM 3494 O O . GLY B 1 175 ? 2.615 -30.516 -1.562 1 98.75 175 GLY B O 1
ATOM 3495 N N . ASP B 1 176 ? 3.547 -30.641 -3.637 1 98.81 176 ASP B N 1
ATOM 3496 C CA . ASP B 1 176 ? 4.664 -29.75 -3.311 1 98.81 176 ASP B CA 1
ATOM 3497 C C . ASP B 1 176 ? 4.219 -28.297 -3.27 1 98.81 176 ASP B C 1
ATOM 3499 O O . ASP B 1 176 ? 3.207 -27.938 -3.873 1 98.81 176 ASP B O 1
ATOM 3503 N N . ILE B 1 177 ? 4.941 -27.469 -2.51 1 98.81 177 ILE B N 1
ATOM 3504 C CA . ILE B 1 177 ? 4.805 -26.016 -2.666 1 98.81 177 ILE B CA 1
ATOM 3505 C C . ILE B 1 177 ? 6.141 -25.422 -3.086 1 98.81 177 ILE B C 1
ATOM 3507 O O . ILE B 1 177 ? 7.199 -26 -2.824 1 98.81 177 ILE B O 1
ATOM 3511 N N . ILE B 1 178 ? 6.078 -24.359 -3.807 1 98.88 178 ILE B N 1
ATOM 3512 C CA . ILE B 1 178 ? 7.219 -23.531 -4.164 1 98.88 178 ILE B CA 1
ATOM 3513 C C . ILE B 1 178 ? 6.98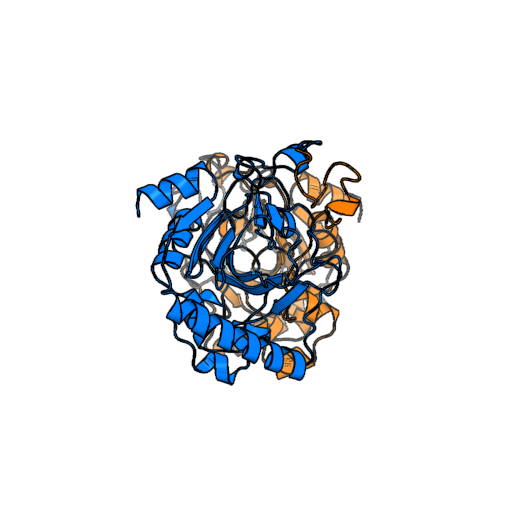8 -22.094 -3.67 1 98.88 178 ILE B C 1
ATOM 3515 O O . ILE B 1 178 ? 5.965 -21.484 -3.982 1 98.88 178 ILE B O 1
ATOM 3519 N N . VAL B 1 179 ? 7.93 -21.609 -2.885 1 98.94 179 VAL B N 1
ATOM 3520 C CA . VAL B 1 179 ? 7.828 -20.25 -2.336 1 98.94 179 VAL B CA 1
ATOM 3521 C C . VAL B 1 179 ? 8.789 -19.328 -3.072 1 98.94 179 VAL B C 1
ATOM 3523 O O . VAL B 1 179 ? 9.977 -19.625 -3.207 1 98.94 179 VAL B O 1
ATOM 3526 N N . LEU B 1 180 ? 8.227 -18.219 -3.564 1 98.81 180 LEU B N 1
ATOM 3527 C CA . LEU B 1 180 ? 8.992 -17.266 -4.344 1 98.81 180 LEU B CA 1
ATOM 3528 C C . LEU B 1 180 ? 9.086 -15.922 -3.617 1 98.81 180 LEU B C 1
ATOM 3530 O O . LEU B 1 180 ? 8.078 -15.398 -3.141 1 98.81 180 LEU B O 1
ATOM 3534 N N . ASP B 1 181 ? 10.289 -15.398 -3.576 1 97.75 181 ASP B N 1
ATOM 3535 C CA . ASP B 1 181 ? 10.516 -13.984 -3.293 1 97.75 181 ASP B CA 1
ATOM 3536 C C . ASP B 1 181 ? 9.961 -13.102 -4.414 1 97.75 181 ASP B C 1
ATOM 3538 O O . ASP B 1 181 ? 10.172 -13.391 -5.594 1 97.75 181 ASP B O 1
ATOM 3542 N N . GLY B 1 182 ? 9.281 -12.102 -4.094 1 98.19 182 GLY B N 1
ATOM 3543 C CA . GLY B 1 182 ? 8.562 -11.305 -5.078 1 98.19 182 GLY B CA 1
ATOM 3544 C C . GLY B 1 182 ? 9.477 -10.625 -6.078 1 98.19 182 GLY B C 1
ATOM 3545 O O . GLY B 1 182 ? 9.016 -10.086 -7.082 1 98.19 182 GLY B O 1
ATOM 3546 N N . ARG B 1 183 ? 10.797 -10.672 -5.859 1 98.31 183 ARG B N 1
ATOM 3547 C CA . ARG B 1 183 ? 11.766 -10.031 -6.746 1 98.31 183 ARG B CA 1
ATOM 3548 C C . ARG B 1 183 ? 12.258 -11.008 -7.812 1 98.31 183 ARG B C 1
ATOM 3550 O O . ARG B 1 183 ? 12.898 -10.602 -8.789 1 98.31 183 ARG B O 1
ATOM 3557 N N . LEU B 1 184 ? 11.93 -12.305 -7.684 1 98.75 184 LEU B N 1
ATOM 3558 C CA . LEU B 1 184 ? 12.391 -13.328 -8.617 1 98.75 184 LEU B CA 1
ATOM 3559 C C . LEU B 1 184 ? 11.68 -13.188 -9.969 1 98.75 184 LEU B C 1
ATOM 3561 O O . LEU B 1 184 ? 10.453 -13.156 -10.023 1 98.75 184 LEU B O 1
ATOM 3565 N N . TRP B 1 185 ? 12.484 -13.102 -11.023 1 98.25 185 TRP B N 1
ATOM 3566 C CA . TRP B 1 185 ? 11.906 -12.977 -12.359 1 98.25 185 TRP B CA 1
ATOM 3567 C C . TRP B 1 185 ? 11.508 -14.344 -12.914 1 98.25 185 TRP B C 1
ATOM 3569 O O . TRP B 1 185 ? 12.281 -15.297 -12.828 1 98.25 185 TRP B O 1
ATOM 3579 N N . HIS B 1 186 ? 10.305 -14.375 -13.461 1 98.19 186 HIS B N 1
ATOM 3580 C CA . HIS B 1 186 ? 9.734 -15.641 -13.898 1 98.19 186 HIS B CA 1
ATOM 3581 C C . HIS B 1 186 ? 8.633 -15.422 -14.922 1 98.19 186 HIS B C 1
ATOM 3583 O O . HIS B 1 186 ? 8.281 -14.281 -15.234 1 98.19 186 HIS B O 1
ATOM 3589 N N . THR B 1 187 ? 8.18 -16.453 -15.523 1 97.25 187 THR B N 1
ATOM 3590 C CA . THR B 1 187 ? 7.035 -16.5 -16.438 1 97.25 187 THR B CA 1
ATOM 3591 C C . THR B 1 187 ? 6.32 -17.844 -16.328 1 97.25 187 THR B C 1
ATOM 3593 O O . THR B 1 187 ? 6.859 -18.797 -15.758 1 97.25 187 THR B O 1
ATOM 3596 N N . SER B 1 188 ? 5.07 -17.844 -16.734 1 96.25 188 SER B N 1
ATOM 3597 C CA . SER B 1 188 ? 4.406 -19.141 -16.875 1 96.25 188 SER B CA 1
ATOM 3598 C C . SER B 1 188 ? 5 -19.953 -18.031 1 96.25 188 SER B C 1
ATOM 3600 O O . SER B 1 188 ? 5.457 -19.375 -19.016 1 96.25 188 SER B O 1
ATOM 3602 N N . GLY B 1 189 ? 5.027 -21.203 -17.906 1 95.62 189 GLY B N 1
ATOM 3603 C CA . GLY B 1 189 ? 5.465 -22.062 -18.984 1 95.62 189 GLY B CA 1
ATOM 3604 C C . GLY B 1 189 ? 4.355 -22.391 -19.969 1 95.62 189 GLY B C 1
ATOM 3605 O O . GLY B 1 189 ? 3.174 -22.25 -19.656 1 95.62 189 GLY B O 1
ATOM 3606 N N . SER B 1 190 ? 4.801 -22.766 -21.156 1 96.69 190 SER B N 1
ATOM 3607 C CA . SER B 1 190 ? 3.859 -23.266 -22.141 1 96.69 190 SER B CA 1
ATOM 3608 C C . SER B 1 190 ? 3.559 -24.75 -21.906 1 96.69 190 SER B C 1
ATOM 3610 O O . SER B 1 190 ? 4.449 -25.516 -21.547 1 96.69 190 SER B O 1
ATOM 3612 N N . ASN B 1 191 ? 2.316 -25.047 -22.094 1 98.12 191 ASN B N 1
ATOM 3613 C CA . ASN B 1 191 ? 1.947 -26.453 -22.047 1 98.12 191 ASN B CA 1
ATOM 3614 C C . ASN B 1 191 ? 1.946 -27.094 -23.438 1 98.12 191 ASN B C 1
ATOM 3616 O O . ASN B 1 191 ? 1.002 -26.906 -24.203 1 98.12 191 ASN B O 1
ATOM 3620 N N . THR B 1 192 ? 2.939 -27.875 -23.688 1 97.38 192 THR B N 1
ATOM 3621 C CA . THR B 1 192 ? 3.105 -28.484 -25 1 97.38 192 THR B CA 1
ATOM 3622 C C . THR B 1 192 ? 2.637 -29.938 -25 1 97.38 192 THR B C 1
ATOM 3624 O O . THR B 1 192 ? 2.83 -30.656 -25.984 1 97.38 192 THR B O 1
ATOM 3627 N N . THR B 1 193 ? 2.098 -30.359 -23.922 1 98 193 THR B N 1
ATOM 3628 C CA . THR B 1 193 ? 1.556 -31.719 -23.859 1 98 193 THR B CA 1
ATOM 3629 C C . THR B 1 193 ? 0.214 -31.797 -24.594 1 98 193 THR B C 1
ATOM 3631 O O . THR B 1 193 ? -0.352 -30.766 -24.969 1 98 193 THR B O 1
ATOM 3634 N N . LYS B 1 194 ? -0.26 -33.062 -24.734 1 97.38 194 LYS B N 1
ATOM 3635 C CA . LYS B 1 194 ? -1.501 -33.281 -25.469 1 97.38 194 LYS B CA 1
ATOM 3636 C C . LYS B 1 194 ? -2.691 -33.406 -24.516 1 97.38 194 LYS B C 1
ATOM 3638 O O . LYS B 1 194 ? -3.82 -33.062 -24.891 1 97.38 194 LYS B O 1
ATOM 3643 N N . ASN B 1 195 ? -2.48 -33.844 -23.328 1 96.88 195 ASN B N 1
ATOM 3644 C CA . ASN B 1 195 ? -3.645 -34.188 -22.531 1 96.88 195 ASN B CA 1
ATOM 3645 C C . ASN B 1 195 ? -3.381 -34 -21.047 1 96.88 195 ASN B C 1
ATOM 3647 O O . ASN B 1 195 ? -4.016 -34.625 -20.203 1 96.88 195 ASN B O 1
ATOM 3651 N N . GLU B 1 196 ? -2.373 -33.219 -20.641 1 98 196 GLU B N 1
ATOM 3652 C CA . GLU B 1 196 ? -2.074 -32.969 -19.234 1 98 196 GLU B CA 1
ATOM 3653 C C . GLU B 1 196 ? -2.385 -31.516 -18.844 1 98 196 GLU B C 1
ATOM 3655 O O . GLU B 1 196 ? -1.913 -30.578 -19.5 1 98 196 GLU B O 1
ATOM 3660 N N . ASP B 1 197 ? -3.227 -31.422 -17.812 1 98.38 197 ASP B N 1
ATOM 3661 C CA . ASP B 1 197 ? -3.389 -30.109 -17.203 1 98.38 197 ASP B CA 1
ATOM 3662 C C . ASP B 1 197 ? -2.324 -29.859 -16.125 1 98.38 197 ASP B C 1
ATOM 3664 O O . ASP B 1 197 ? -1.96 -30.781 -15.391 1 98.38 197 ASP B O 1
ATOM 3668 N N . ARG B 1 198 ? -1.778 -28.75 -16.078 1 98.75 198 ARG B N 1
ATOM 3669 C CA . ARG B 1 198 ? -0.964 -28.281 -14.969 1 98.75 198 ARG B CA 1
ATOM 3670 C C . ARG B 1 198 ? -1.729 -27.266 -14.125 1 98.75 198 ARG B C 1
ATOM 3672 O O . ARG B 1 198 ? -1.966 -26.141 -14.555 1 98.75 198 ARG B O 1
ATOM 3679 N N . ALA B 1 199 ? -2.125 -27.656 -12.906 1 98.88 199 ALA B N 1
ATOM 3680 C CA . ALA B 1 199 ? -2.939 -26.812 -12.031 1 98.88 199 ALA B CA 1
ATOM 3681 C C . ALA B 1 199 ? -2.156 -26.391 -10.789 1 98.88 199 ALA B C 1
ATOM 3683 O O . ALA B 1 199 ? -1.703 -27.25 -10.023 1 98.88 199 ALA B O 1
ATOM 3684 N N . ILE B 1 200 ? -2.002 -25.078 -10.609 1 98.88 200 ILE B N 1
ATOM 3685 C CA . ILE B 1 200 ? -1.32 -24.531 -9.438 1 98.88 200 ILE B CA 1
ATOM 3686 C C . ILE B 1 200 ? -2.135 -23.375 -8.852 1 98.88 200 ILE B C 1
ATOM 3688 O O . ILE B 1 200 ? -2.951 -22.781 -9.547 1 98.88 200 ILE B O 1
ATOM 3692 N N . LEU B 1 201 ? -2.037 -23.172 -7.559 1 98.88 201 LEU B N 1
ATOM 3693 C CA . LEU B 1 201 ? -2.576 -22.016 -6.863 1 98.88 201 LEU B CA 1
ATOM 3694 C C . LEU B 1 201 ? -1.469 -21.031 -6.516 1 98.88 201 LEU B C 1
ATOM 3696 O O . LEU B 1 201 ? -0.341 -21.422 -6.219 1 98.88 201 LEU B O 1
ATOM 3700 N N . PHE B 1 202 ? -1.769 -19.75 -6.539 1 98.38 202 PHE B N 1
ATOM 3701 C CA . PHE B 1 202 ? -0.853 -18.672 -6.16 1 98.38 202 PHE B CA 1
ATOM 3702 C C . PHE B 1 202 ? -1.395 -17.906 -4.965 1 98.38 202 PHE B C 1
ATOM 3704 O O . PHE B 1 202 ? -2.352 -17.141 -5.102 1 98.38 202 PHE B O 1
ATOM 3711 N N . ALA B 1 203 ? -0.83 -18.141 -3.828 1 98.81 203 ALA B N 1
ATOM 3712 C CA . ALA B 1 203 ? -1.104 -17.281 -2.68 1 98.81 203 ALA B CA 1
ATOM 3713 C C . ALA B 1 203 ? -0.082 -16.156 -2.584 1 98.81 203 ALA B C 1
ATOM 3715 O O . ALA B 1 203 ? 1.07 -16.391 -2.207 1 98.81 203 ALA B O 1
ATOM 3716 N N . TYR B 1 204 ? -0.526 -15.031 -2.912 1 98.31 204 TYR B N 1
ATOM 3717 C CA . TYR B 1 204 ? 0.314 -13.844 -2.928 1 98.31 204 TYR B CA 1
ATOM 3718 C C . TYR B 1 204 ? 0.198 -13.078 -1.617 1 98.31 204 TYR B C 1
ATOM 3720 O O . TYR B 1 204 ? -0.846 -12.484 -1.326 1 98.31 204 TYR B O 1
ATOM 3728 N N . TYR B 1 205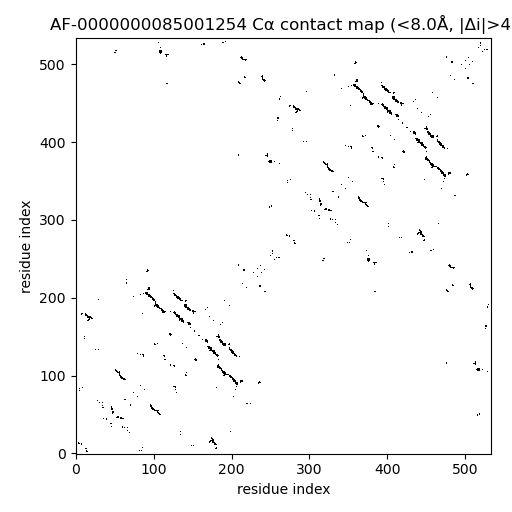 ? 1.295 -13.086 -0.838 1 98.81 205 TYR B N 1
ATOM 3729 C CA . TYR B 1 205 ? 1.389 -12.305 0.393 1 98.81 205 TYR B CA 1
ATOM 3730 C C . TYR B 1 205 ? 2.203 -11.039 0.176 1 98.81 205 TYR B C 1
ATOM 3732 O O . TYR B 1 205 ? 3.182 -11.039 -0.575 1 98.81 205 TYR B O 1
ATOM 3740 N N . SER B 1 206 ? 1.824 -9.977 0.85 1 97.69 206 SER B N 1
ATOM 3741 C CA . SER B 1 206 ? 2.533 -8.711 0.686 1 97.69 206 SER B CA 1
ATOM 3742 C C . SER B 1 206 ? 2.896 -8.102 2.037 1 97.69 206 SER B C 1
ATOM 3744 O O . SER B 1 206 ? 2.26 -8.398 3.049 1 97.69 206 SER B O 1
ATOM 3746 N N . ALA B 1 207 ? 3.92 -7.277 2.016 1 97.12 207 ALA B N 1
ATOM 3747 C CA . ALA B 1 207 ? 4.242 -6.449 3.176 1 97.12 207 ALA B CA 1
ATOM 3748 C C . ALA B 1 207 ? 3.041 -5.617 3.607 1 97.12 207 ALA B C 1
ATOM 3750 O O . ALA B 1 207 ? 2.201 -5.25 2.779 1 97.12 207 ALA B O 1
ATOM 3751 N N . PRO B 1 208 ? 2.969 -5.297 4.875 1 96.5 208 PRO B N 1
ATOM 3752 C CA . PRO B 1 208 ? 1.752 -4.684 5.41 1 96.5 208 PRO B CA 1
ATOM 3753 C C . PRO B 1 208 ? 1.577 -3.234 4.957 1 96.5 208 PRO B C 1
ATOM 3755 O O . PRO B 1 208 ? 0.505 -2.652 5.141 1 96.5 208 PRO B O 1
ATOM 3758 N N . TYR B 1 209 ? 2.598 -2.605 4.367 1 95.88 209 TYR B N 1
ATOM 3759 C CA . TYR B 1 209 ? 2.543 -1.22 3.916 1 95.88 209 TYR B CA 1
ATOM 3760 C C . TYR B 1 209 ? 2.326 -1.143 2.41 1 95.88 209 TYR B C 1
ATOM 3762 O O . TYR B 1 209 ? 2.254 -0.051 1.841 1 95.88 209 TYR B O 1
ATOM 3770 N N . MET B 1 210 ? 2.191 -2.287 1.751 1 95.44 210 MET B N 1
ATOM 3771 C CA . MET B 1 210 ? 1.891 -2.375 0.324 1 95.44 210 MET B CA 1
ATOM 3772 C C . MET B 1 210 ? 0.392 -2.543 0.095 1 95.44 210 MET B C 1
ATOM 3774 O O . MET B 1 210 ? -0.263 -3.324 0.787 1 95.44 210 MET B O 1
ATOM 3778 N N . ARG B 1 211 ? -0.14 -1.789 -0.848 1 96.12 211 ARG B N 1
ATOM 3779 C CA . ARG B 1 211 ? -1.544 -1.98 -1.195 1 96.12 211 ARG B CA 1
ATOM 3780 C C . ARG B 1 211 ? -1.773 -3.357 -1.81 1 96.12 211 ARG B C 1
ATOM 3782 O O . ARG B 1 211 ? -1.095 -3.736 -2.766 1 96.12 211 ARG B O 1
ATOM 3789 N N . PRO B 1 212 ? -2.697 -4.121 -1.217 1 96.56 212 PRO B N 1
ATOM 3790 C CA . PRO B 1 212 ? -2.984 -5.426 -1.82 1 96.56 212 PRO B CA 1
ATOM 3791 C C . PRO B 1 212 ? -3.615 -5.309 -3.205 1 96.56 212 PRO B C 1
ATOM 3793 O O . PRO B 1 212 ? -4.262 -4.301 -3.51 1 96.56 212 PRO B O 1
ATOM 3796 N N . LEU B 1 213 ? -3.486 -6.328 -4.008 1 96.31 213 LEU B N 1
ATOM 3797 C CA . LEU B 1 213 ? -4.07 -6.402 -5.344 1 96.31 213 LEU B CA 1
ATOM 3798 C C . LEU B 1 213 ? -5.59 -6.535 -5.266 1 96.31 213 LEU B C 1
ATOM 3800 O O . LEU B 1 213 ? -6.297 -6.145 -6.195 1 96.31 213 LEU B O 1
ATOM 3804 N N . VAL B 1 214 ? -6.023 -7.121 -4.156 1 97.44 214 VAL B N 1
ATOM 3805 C CA . VAL B 1 214 ? -7.457 -7.277 -3.949 1 97.44 214 VAL B CA 1
ATOM 3806 C C . VAL B 1 214 ? -7.875 -6.551 -2.672 1 97.44 214 VAL B C 1
ATOM 3808 O O . VAL B 1 214 ? -7.273 -6.742 -1.615 1 97.44 214 VAL B O 1
ATOM 3811 N N . ASN B 1 215 ? -8.812 -5.691 -2.795 1 98.06 215 ASN B N 1
ATOM 3812 C CA . ASN B 1 215 ? -9.523 -5.164 -1.639 1 98.06 215 ASN B CA 1
ATOM 3813 C C . ASN B 1 215 ? -10.547 -6.164 -1.104 1 98.06 215 ASN B C 1
ATOM 3815 O O . ASN B 1 215 ? -11.703 -6.16 -1.521 1 98.06 215 ASN B O 1
ATOM 3819 N N . TRP B 1 216 ? -10.148 -6.91 -0.169 1 98.62 216 TRP B N 1
ATOM 3820 C CA . TRP B 1 216 ? -10.961 -8.023 0.317 1 98.62 216 TRP B CA 1
ATOM 3821 C C . TRP B 1 216 ? -12.195 -7.516 1.061 1 98.62 216 TRP B C 1
ATOM 3823 O O . TRP B 1 216 ? -13.227 -8.188 1.097 1 98.62 216 TRP B O 1
ATOM 3833 N N . THR B 1 217 ? -12.109 -6.336 1.659 1 98.38 217 THR B N 1
ATOM 3834 C CA . THR B 1 217 ? -13.281 -5.742 2.301 1 98.38 217 THR B CA 1
ATOM 3835 C C . THR B 1 217 ? -14.398 -5.52 1.289 1 98.38 217 THR B C 1
ATOM 3837 O O . THR B 1 217 ? -15.57 -5.742 1.594 1 98.38 217 THR B O 1
ATOM 3840 N N . ALA B 1 218 ? -14.008 -5.113 0.166 1 98 218 ALA B N 1
ATOM 3841 C CA . ALA B 1 218 ? -14.977 -4.891 -0.899 1 98 218 ALA B CA 1
ATOM 3842 C C . ALA B 1 218 ? -15.414 -6.207 -1.531 1 98 218 ALA B C 1
ATOM 3844 O O . ALA B 1 218 ? -16.578 -6.367 -1.907 1 98 218 ALA B O 1
ATOM 3845 N N . LYS B 1 219 ? -14.555 -7.141 -1.645 1 97.88 219 LYS B N 1
ATOM 3846 C CA . LYS B 1 219 ? -14.781 -8.328 -2.465 1 97.88 219 LYS B CA 1
ATOM 3847 C C . LYS B 1 219 ? -15.555 -9.391 -1.694 1 97.88 219 LYS B C 1
ATOM 3849 O O . LYS B 1 219 ? -16.453 -10.031 -2.244 1 97.88 219 LYS B O 1
ATOM 3854 N N . LEU B 1 220 ? -15.195 -9.617 -0.453 1 98.44 220 LEU B N 1
ATOM 3855 C CA . LEU B 1 220 ? -15.828 -10.68 0.32 1 98.44 220 LEU B CA 1
ATOM 3856 C C . LEU B 1 220 ? -17.203 -10.242 0.83 1 98.44 220 LEU B C 1
ATOM 3858 O O . LEU B 1 220 ? -17.344 -9.148 1.384 1 98.44 220 LEU B O 1
ATOM 3862 N N . PRO B 1 221 ? -18.188 -11.117 0.685 1 97.12 221 PRO B N 1
ATOM 3863 C CA . PRO B 1 221 ? -19.5 -10.789 1.261 1 97.12 221 PRO B CA 1
ATOM 3864 C C . PRO B 1 221 ? -19.438 -10.555 2.768 1 97.12 221 PRO B C 1
ATOM 3866 O O . PRO B 1 221 ? -18.688 -11.227 3.473 1 97.12 221 PRO B O 1
ATOM 3869 N N . SER B 1 222 ? -20.25 -9.617 3.197 1 96.06 222 SER B N 1
ATOM 3870 C CA . SER B 1 222 ? -20.25 -9.219 4.602 1 96.06 222 SER B CA 1
ATOM 3871 C C . SER B 1 222 ? -20.469 -10.422 5.512 1 96.06 222 SER B C 1
ATOM 3873 O O . SER B 1 222 ? -19.812 -10.555 6.547 1 96.06 222 SER B O 1
ATOM 3875 N N . LYS B 1 223 ? -21.391 -11.297 5.145 1 97.56 223 LYS B N 1
ATOM 3876 C CA . LYS B 1 223 ? -21.672 -12.477 5.953 1 97.56 223 LYS B CA 1
ATOM 3877 C C . LYS B 1 223 ? -20.438 -13.359 6.113 1 97.56 223 LYS B C 1
ATOM 3879 O O . LYS B 1 223 ? -20.172 -13.875 7.203 1 97.56 223 LYS B O 1
ATOM 3884 N N . LEU B 1 224 ? -19.734 -13.461 5.008 1 98.25 224 LEU B N 1
ATOM 3885 C CA . LEU B 1 224 ? -18.516 -14.258 5.062 1 98.25 224 LEU B CA 1
ATOM 3886 C C . LEU B 1 224 ? -17.469 -13.594 5.957 1 98.25 224 LEU B C 1
ATOM 3888 O O . LEU B 1 224 ? -16.828 -14.266 6.77 1 98.25 224 LEU B O 1
ATOM 3892 N N . GLN B 1 225 ? -17.281 -12.305 5.883 1 98.44 225 GLN B N 1
ATOM 3893 C CA . GLN B 1 225 ? -16.312 -11.578 6.699 1 98.44 225 GLN B CA 1
ATOM 3894 C C . GLN B 1 225 ? -16.562 -11.82 8.188 1 98.44 225 GLN B C 1
ATOM 3896 O O . GLN B 1 225 ? -15.609 -11.977 8.961 1 98.44 225 GLN B O 1
ATOM 3901 N N . GLN B 1 226 ? -17.781 -11.922 8.531 1 97.62 226 GLN B N 1
ATOM 3902 C CA . GLN B 1 226 ? -18.172 -12.062 9.93 1 97.62 226 GLN B CA 1
ATOM 3903 C C . GLN B 1 226 ? -17.781 -13.438 10.477 1 97.62 226 GLN B C 1
ATOM 3905 O O . GLN B 1 226 ? -17.594 -13.609 11.68 1 97.62 226 GLN B O 1
ATOM 3910 N N . THR B 1 227 ? -17.609 -14.406 9.609 1 97.94 227 THR B N 1
ATOM 3911 C CA . THR B 1 227 ? -17.359 -15.773 10.047 1 97.94 227 THR B CA 1
ATOM 3912 C C . THR B 1 227 ? -15.867 -16.062 10.094 1 97.94 227 THR B C 1
ATOM 3914 O O . THR B 1 227 ? -15.445 -17.094 10.633 1 97.94 227 THR B O 1
ATOM 3917 N N . LEU B 1 228 ? -15.109 -15.172 9.578 1 98.5 228 LEU B N 1
ATOM 3918 C CA . LEU B 1 228 ? -13.672 -15.422 9.461 1 98.5 228 LEU B CA 1
ATOM 3919 C C . LEU B 1 228 ? -13 -15.391 10.828 1 98.5 228 LEU B C 1
ATOM 3921 O O . LEU B 1 228 ? -13.438 -14.664 11.719 1 98.5 228 LEU B O 1
ATOM 3925 N N . SER B 1 229 ? -11.961 -16.156 11.008 1 97.94 229 SER B N 1
ATOM 3926 C CA . SER B 1 229 ? -11.148 -16.094 12.219 1 97.94 229 SER B CA 1
ATOM 3927 C C . SER B 1 229 ? -10.43 -14.758 12.344 1 97.94 229 SER B C 1
ATOM 3929 O O . SER B 1 229 ? -10.242 -14.055 11.352 1 97.94 229 SER B O 1
ATOM 3931 N N . PRO B 1 230 ? -9.977 -14.375 13.555 1 97.62 230 PRO B N 1
ATOM 3932 C CA . PRO B 1 230 ? -9.203 -13.148 13.719 1 97.62 230 PRO B CA 1
ATOM 3933 C C . PRO B 1 230 ? -7.945 -13.125 12.852 1 97.62 230 PRO B C 1
ATOM 3935 O O . PRO B 1 230 ? -7.578 -12.07 12.32 1 97.62 230 PRO B O 1
ATOM 3938 N N . GLU B 1 231 ? -7.324 -14.258 12.688 1 97.38 231 GLU B N 1
ATOM 3939 C CA . GLU B 1 231 ? -6.117 -14.352 11.867 1 97.38 231 GLU B CA 1
ATOM 3940 C C . GLU B 1 231 ? -6.414 -14.016 10.406 1 97.38 231 GLU B C 1
ATOM 3942 O O . GLU B 1 231 ? -5.684 -13.242 9.781 1 97.38 231 GLU B O 1
ATOM 3947 N N . LEU B 1 232 ? -7.488 -14.57 9.891 1 98.62 232 LEU B N 1
ATOM 3948 C CA . LEU B 1 232 ? -7.848 -14.312 8.5 1 98.62 232 LEU B CA 1
ATOM 3949 C C . LEU B 1 232 ? -8.305 -12.867 8.312 1 98.62 232 LEU B C 1
ATOM 3951 O O . LEU B 1 232 ? -8.023 -12.258 7.285 1 98.62 232 LEU B O 1
ATOM 3955 N N . LYS B 1 233 ? -9.008 -12.336 9.32 1 98.44 233 LYS B N 1
ATOM 3956 C CA . LYS B 1 233 ? -9.406 -10.938 9.25 1 98.44 233 LYS B CA 1
ATOM 3957 C C . LYS B 1 233 ? -8.188 -10.023 9.156 1 98.44 233 LYS B C 1
ATOM 3959 O O . LYS B 1 233 ? -8.188 -9.062 8.383 1 98.44 233 LYS B O 1
ATOM 3964 N N . GLU B 1 234 ? -7.156 -10.344 9.883 1 97.38 234 GLU B N 1
ATOM 3965 C CA . GLU B 1 234 ? -5.918 -9.57 9.836 1 97.38 234 GLU B CA 1
ATOM 3966 C C . GLU B 1 234 ? -5.211 -9.75 8.492 1 97.38 234 GLU B C 1
ATOM 3968 O O . GLU B 1 234 ? -4.754 -8.773 7.895 1 97.38 234 GLU B O 1
ATOM 3973 N N . LEU B 1 235 ? -5.195 -10.938 8 1 98.56 235 LEU B N 1
ATOM 3974 C CA . LEU B 1 235 ? -4.512 -11.242 6.746 1 98.56 235 LEU B CA 1
ATOM 3975 C C . LEU B 1 235 ? -5.203 -10.555 5.57 1 98.56 235 LEU B C 1
ATOM 3977 O O . LEU B 1 235 ? -4.547 -10.133 4.617 1 98.56 235 LEU B O 1
ATOM 3981 N N . PHE B 1 236 ? -6.508 -10.43 5.684 1 98.69 236 PHE B N 1
ATOM 3982 C CA . PHE B 1 236 ? -7.273 -9.82 4.598 1 98.69 236 PHE B CA 1
ATOM 3983 C C . PHE B 1 236 ? -7.355 -8.312 4.773 1 98.69 236 PHE B C 1
ATOM 3985 O O . PHE B 1 236 ? -7.906 -7.609 3.922 1 98.69 236 PHE B O 1
ATOM 3992 N N . GLY B 1 237 ? -6.836 -7.77 5.832 1 97.56 237 GLY B N 1
ATOM 3993 C CA . GLY B 1 237 ? -6.863 -6.336 6.074 1 97.56 237 GLY B CA 1
ATOM 3994 C C . GLY B 1 237 ? -8.266 -5.777 6.188 1 97.56 237 GLY B C 1
ATOM 3995 O O . GLY B 1 237 ? -8.586 -4.742 5.598 1 97.56 237 GLY B O 1
ATOM 3996 N N . LEU B 1 238 ? -9.102 -6.43 7 1 98.12 238 LEU B N 1
ATOM 3997 C CA . LEU B 1 238 ? -10.523 -6.086 7.008 1 98.12 238 LEU B CA 1
ATOM 3998 C C . LEU B 1 238 ? -10.797 -4.953 7.996 1 98.12 238 LEU B C 1
ATOM 4000 O O . LEU B 1 238 ? -11.867 -4.344 7.961 1 98.12 238 LEU B O 1
ATOM 4004 N N . GLY B 1 239 ? -9.859 -4.645 8.883 1 96.19 239 GLY B N 1
ATOM 4005 C CA . GLY B 1 239 ? -10.023 -3.514 9.781 1 96.19 239 GLY B CA 1
ATOM 4006 C C . GLY B 1 239 ? -9.914 -2.172 9.078 1 96.19 239 GLY B C 1
ATOM 4007 O O . GLY B 1 239 ? -9.344 -2.08 7.988 1 96.19 239 GLY B O 1
ATOM 4008 N N . HIS B 1 240 ? -10.422 -1.156 9.719 1 96.06 240 HIS B N 1
ATOM 4009 C CA . HIS B 1 240 ? -10.398 0.148 9.062 1 96.06 240 HIS B CA 1
ATOM 4010 C C . HIS B 1 240 ? -9.062 0.848 9.281 1 96.06 240 HIS B C 1
ATOM 4012 O O . HIS B 1 240 ? -8.766 1.847 8.625 1 96.06 240 HIS B O 1
ATOM 4018 N N . ILE B 1 241 ? -8.219 0.374 10.148 1 93.44 241 ILE B N 1
ATOM 4019 C CA . ILE B 1 241 ? -6.898 0.958 10.375 1 93.44 241 ILE B CA 1
ATOM 4020 C C . ILE B 1 241 ? -5.855 0.204 9.555 1 93.44 241 ILE B C 1
ATOM 4022 O O . ILE B 1 241 ? -5.715 -1.014 9.688 1 93.44 241 ILE B O 1
ATOM 4026 N N . GLY B 1 242 ? -5.219 0.933 8.688 1 89.62 242 GLY B N 1
ATOM 4027 C CA . GLY B 1 242 ? -4.121 0.362 7.922 1 89.62 242 GLY B CA 1
ATOM 4028 C C . GLY B 1 242 ? -2.85 0.196 8.727 1 89.62 242 GLY B C 1
ATOM 4029 O O . GLY B 1 242 ? -2.896 0.061 9.953 1 89.62 242 GLY B O 1
ATOM 4030 N N . TYR B 1 243 ? -1.767 0.055 7.91 1 81.12 243 TYR B N 1
ATOM 4031 C CA . TYR B 1 243 ? -0.48 -0.155 8.562 1 81.12 243 TYR B CA 1
ATOM 4032 C C . TYR B 1 243 ? 0.122 1.168 9.023 1 81.12 243 TYR B C 1
ATOM 4034 O O . TYR B 1 243 ? 0.204 2.121 8.242 1 81.12 243 TYR B O 1
ATOM 4042 N N . VAL B 1 244 ? 0.336 1.545 10.023 1 66.75 244 VAL B N 1
ATOM 4043 C CA . VAL B 1 244 ? 0.737 2.885 10.438 1 66.75 244 VAL B CA 1
ATOM 4044 C C . VAL B 1 244 ? 2.17 2.855 10.961 1 66.75 244 VAL B C 1
ATOM 4046 O O . VAL B 1 244 ? 2.971 3.742 10.656 1 66.75 244 VAL B O 1
ATOM 4049 N N . VAL B 1 245 ? 2.59 2.381 11.898 1 64.38 245 VAL B N 1
ATOM 4050 C CA . VAL B 1 245 ? 3.539 3.061 12.773 1 64.38 245 VAL B CA 1
ATOM 4051 C C . VAL B 1 245 ? 4.832 2.252 12.859 1 64.38 245 VAL B C 1
ATOM 4053 O O . VAL B 1 245 ? 4.906 1.268 13.602 1 64.38 245 VAL B O 1
ATOM 4056 N N . LYS B 1 246 ? 5.621 2.635 11.617 1 70.12 246 LYS B N 1
ATOM 4057 C CA . LYS B 1 246 ? 7.012 2.207 11.719 1 70.12 246 LYS B CA 1
ATOM 4058 C C . LYS B 1 246 ? 7.922 3.375 12.102 1 70.12 246 LYS B C 1
ATOM 4060 O O . LYS B 1 246 ? 7.703 4.504 11.664 1 70.12 246 LYS B O 1
ATOM 4065 N N . GLY B 1 247 ? 8.492 3.373 13.328 1 74.69 247 GLY B N 1
ATOM 4066 C CA . GLY B 1 247 ? 9.461 4.418 13.617 1 74.69 247 GLY B CA 1
ATOM 4067 C C . GLY B 1 247 ? 9.492 4.805 15.086 1 74.69 247 GLY B C 1
ATOM 4068 O O . GLY B 1 247 ? 8.883 4.137 15.922 1 74.69 247 GLY B O 1
ATOM 4069 N N . ASP B 1 248 ? 10.305 5.887 15.305 1 79.94 248 ASP B N 1
ATOM 4070 C CA . ASP B 1 248 ? 10.461 6.449 16.641 1 79.94 248 ASP B CA 1
ATOM 4071 C C . ASP B 1 248 ? 9.445 7.562 16.891 1 79.94 248 ASP B C 1
ATOM 4073 O O . ASP B 1 248 ? 9.578 8.664 16.344 1 79.94 248 ASP B O 1
ATOM 4077 N N . LEU B 1 249 ? 8.406 7.27 17.641 1 86.62 249 LEU B N 1
ATOM 4078 C CA . LEU B 1 249 ? 7.352 8.242 17.906 1 86.62 249 LEU B CA 1
ATOM 4079 C C . LEU B 1 249 ? 7.551 8.906 19.25 1 86.62 249 LEU B C 1
ATOM 4081 O O . LEU B 1 249 ? 6.586 9.359 19.875 1 86.62 249 LEU B O 1
ATOM 4085 N N . THR B 1 250 ? 8.852 8.945 19.625 1 87.31 250 THR B N 1
ATOM 4086 C CA . THR B 1 250 ? 9.156 9.656 20.859 1 87.31 250 THR B CA 1
ATOM 4087 C C . THR B 1 250 ? 8.922 11.156 20.688 1 87.31 250 THR B C 1
ATOM 4089 O O . THR B 1 250 ? 9.422 11.766 19.734 1 87.31 250 THR B O 1
ATOM 4092 N N . TYR B 1 251 ? 8.227 11.711 21.656 1 89.69 251 TYR B N 1
ATOM 4093 C CA . TYR B 1 251 ? 7.93 13.133 21.609 1 89.69 251 TYR B CA 1
ATOM 4094 C C . TYR B 1 251 ? 9.211 13.961 21.594 1 89.69 251 TYR B C 1
ATOM 4096 O O . TYR B 1 251 ? 10.227 13.547 22.156 1 89.69 251 TYR B O 1
ATOM 4104 N N . MET B 1 252 ? 9.062 15.133 21 1 89.88 252 MET B N 1
ATOM 4105 C CA . MET B 1 252 ? 10.227 16 20.844 1 89.88 252 MET B CA 1
ATOM 4106 C C . MET B 1 252 ? 10.883 16.266 22.203 1 89.88 252 MET B C 1
ATOM 4108 O O . MET B 1 252 ? 12.102 16.125 22.344 1 89.88 252 MET B O 1
ATOM 4112 N N . ALA B 1 253 ? 10.062 16.625 23.172 1 86.06 253 ALA B N 1
ATOM 4113 C CA . ALA B 1 253 ? 10.586 17 24.484 1 86.06 253 ALA B CA 1
ATOM 4114 C C . ALA B 1 253 ? 11.328 15.836 25.125 1 86.06 253 ALA B C 1
ATOM 4116 O O . ALA B 1 253 ? 12.32 16.047 25.828 1 86.06 253 ALA B O 1
ATOM 4117 N N . ALA B 1 254 ? 10.828 14.656 24.906 1 87 254 ALA B N 1
ATOM 4118 C CA . ALA B 1 254 ? 11.445 13.469 25.484 1 87 254 ALA B CA 1
ATOM 4119 C C . ALA B 1 254 ? 12.688 13.047 24.703 1 87 254 ALA B C 1
ATOM 4121 O O . ALA B 1 254 ? 13.688 12.633 25.297 1 87 254 ALA B O 1
ATOM 4122 N N . LYS B 1 255 ? 12.672 13.156 23.422 1 89 255 LYS B N 1
ATOM 4123 C CA . LYS B 1 255 ? 13.758 12.703 22.562 1 89 255 LYS B CA 1
ATOM 4124 C C . LYS B 1 255 ? 14.938 13.664 22.609 1 89 255 LYS B C 1
ATOM 4126 O O . LYS B 1 255 ? 16.094 13.25 22.5 1 89 255 LYS B O 1
ATOM 4131 N N . TYR B 1 256 ? 14.594 14.898 22.719 1 88.62 256 TYR B N 1
ATOM 4132 C CA . TYR B 1 256 ? 15.609 15.938 22.688 1 88.62 256 TYR B CA 1
ATOM 4133 C C . TYR B 1 256 ? 15.539 16.812 23.938 1 88.62 256 TYR B C 1
ATOM 4135 O O . TYR B 1 256 ? 15.305 18.016 23.844 1 88.62 256 TYR B O 1
ATOM 4143 N N . PRO B 1 257 ? 15.844 16.141 24.969 1 79.44 257 PRO B N 1
ATOM 4144 C CA . PRO B 1 257 ? 15.766 16.938 26.188 1 79.44 257 PRO B CA 1
ATOM 4145 C C . PRO B 1 257 ? 16.703 18.156 26.156 1 79.44 257 PRO B C 1
ATOM 4147 O O . PRO B 1 257 ? 17.844 18.047 25.719 1 79.44 257 PRO B O 1
ATOM 4150 N N . GLY B 1 258 ? 16.188 19.328 26.609 1 73.38 258 GLY B N 1
ATOM 4151 C CA . GLY B 1 258 ? 17 20.516 26.734 1 73.38 258 GLY B CA 1
ATOM 4152 C C . GLY B 1 258 ? 17.234 21.219 25.406 1 73.38 258 GLY B C 1
ATOM 4153 O O . GLY B 1 258 ? 17.75 22.328 25.359 1 73.38 258 GLY B O 1
ATOM 4154 N N . LYS B 1 259 ? 17.047 20.625 24.297 1 69.56 259 LYS B N 1
ATOM 4155 C CA . LYS B 1 259 ? 17.328 21.172 22.984 1 69.56 259 LYS B CA 1
ATOM 4156 C C . LYS B 1 259 ? 16.062 21.672 22.297 1 69.56 259 LYS B C 1
ATOM 4158 O O . LYS B 1 259 ? 16.125 22.344 21.266 1 69.56 259 LYS B O 1
ATOM 4163 N N . PHE B 1 260 ? 15.133 21.156 22.766 1 59.94 260 PHE B N 1
ATOM 4164 C CA . PHE B 1 260 ? 13.852 21.547 22.188 1 59.94 260 PHE B CA 1
ATOM 4165 C C . PHE B 1 260 ? 13.023 22.344 23.188 1 59.94 260 PHE B C 1
ATOM 4167 O O . PHE B 1 260 ? 12.672 21.844 24.25 1 59.94 260 PHE B O 1
ATOM 4174 N N . ASN B 1 261 ? 13.352 23.609 23.234 1 52.41 261 ASN B N 1
ATOM 4175 C CA . ASN B 1 261 ? 12.586 24.438 24.156 1 52.41 261 ASN B CA 1
ATOM 4176 C C . ASN B 1 261 ? 11.281 24.922 23.531 1 52.41 261 ASN B C 1
ATOM 4178 O O . ASN B 1 261 ? 11.297 25.703 22.578 1 52.41 261 ASN B O 1
ATOM 4182 N N . GLY B 1 262 ? 10.508 24.078 23 1 51.81 262 GLY B N 1
ATOM 4183 C CA . GLY B 1 262 ? 9.219 24.578 22.562 1 51.81 262 GLY B CA 1
ATOM 4184 C C . GLY B 1 262 ? 9 26.047 22.891 1 51.81 262 GLY B C 1
ATOM 4185 O O . GLY B 1 262 ? 7.934 26.594 22.609 1 51.81 262 GLY B O 1
ATOM 4186 N N . GLY B 1 263 ? 9.727 26.672 23.906 1 44.06 263 GLY B N 1
ATOM 4187 C CA . GLY B 1 263 ? 9.648 27.984 24.516 1 44.06 263 GLY B CA 1
ATOM 4188 C C . GLY B 1 263 ? 10.266 29.078 23.672 1 44.06 263 GLY B C 1
ATOM 4189 O O . GLY B 1 263 ? 10.898 28.797 22.641 1 44.06 263 GLY B O 1
ATOM 4190 N N . PRO B 1 264 ? 9.969 30.453 24.062 1 35.56 264 PRO B N 1
ATOM 4191 C CA . PRO B 1 264 ? 10.523 31.641 23.422 1 35.56 264 PRO B CA 1
ATOM 4192 C C . PRO B 1 264 ? 12.039 31.562 23.219 1 35.56 264 PRO B C 1
ATOM 4194 O O . PRO B 1 264 ? 12.727 30.891 24 1 35.56 264 PRO B O 1
ATOM 4197 N N . ALA B 1 265 ? 12.555 31.625 21.938 1 35.31 265 ALA B N 1
ATOM 4198 C CA . ALA B 1 265 ? 13.969 31.938 21.75 1 35.31 265 ALA B CA 1
ATOM 4199 C C . ALA B 1 265 ? 14.461 32.875 22.844 1 35.31 265 ALA B C 1
ATOM 4201 O O . ALA B 1 265 ? 13.789 33.844 23.188 1 35.31 265 ALA B O 1
ATOM 4202 N N . SER B 1 266 ? 15.281 32.469 23.828 1 28.58 266 SER B N 1
ATOM 4203 C CA . SER B 1 266 ? 15.93 33.5 24.641 1 28.58 266 SER B CA 1
ATOM 4204 C C . SER B 1 266 ? 16.422 34.656 23.766 1 28.58 266 SER B C 1
ATOM 4206 O O . SER B 1 266 ? 17.156 34.469 22.797 1 28.58 266 SER B O 1
ATOM 4208 N N . THR B 1 267 ? 15.727 35.812 23.719 1 23.92 267 THR B N 1
ATOM 4209 C CA . THR B 1 267 ? 16.531 37 23.469 1 23.92 267 THR B CA 1
ATOM 4210 C C . THR B 1 267 ? 17.766 37.031 24.359 1 23.92 267 THR B C 1
ATOM 4212 O O . THR B 1 267 ? 17.672 36.781 25.562 1 23.92 267 THR B O 1
#

Organism: Metarhizium robertsii (strain ARSEF 23 / ATCC MYA-3075) (NCBI:txid655844)

Radius of gyration: 25.67 Å; Cα contacts (8 Å, |Δi|>4): 1218; chains: 2; bounding box: 47×74×59 Å